Protein AF-0000000066934840 (afdb_homodimer)

Radius of gyration: 27.04 Å; Cα contacts (8 Å, |Δi|>4): 1895; chains: 2; bounding box: 51×81×72 Å

Nearest PDB structures (foldseek):
  4bvq-assembly1_A  TM=9.071E-01  e=1.002E-45  Pseudomonas sp. ADP
  6bum-assembly1_B  TM=9.138E-01  e=1.387E-44  Moorella thermoacetica ATCC 39073
  6buq-assembly1_D  TM=9.074E-01  e=2.992E-44  Moorella thermoacetica ATCC 39073
  4nq3-assembly1_B-2  TM=9.041E-01  e=3.659E-42  Azorhizobium caulinodans ORS 571
  6dhj-assembly2_C  TM=8.919E-01  e=5.399E-41  Moorella thermoacetica ATCC 39073

Sequence (698 aa):
MAAEAAVEILKFPTSSPADTTPLERLKEAGYNASQILAVVGKTEGNGCVNDFSRTLASTVWEPLIPKDAVTIFSGGTEGVLSPHVTFFVRARDGQRTGLVASIGRTRVLEPHEVGTPEHAAQVQQTVGGMMRAASLAVGDVHLVLVKCPLLTSAKIEAARAQARVPVTTDTYESMARSRYASAVGIASALDELPDGGRLEDVLASQNTWSAKASCSSGAELEDCHVLVLATDPAAAGGETPYNLHALSRYMADAIDAAAILALLETVKRHNGTVVQVFAKAEADPSGHVRAWRHTMNTDSDIHSTRHARAAVGGLIAGLVSDCQIYVSGGAEGQGPAGGGSLCIVYRTEMAAEAAVEILKFPTSSPADTTPLERLKEAGYNASQILAVVGKTEGNGCVNDFSRTLASTVWEPLIPKDAVTIFSGGTEGVLSPHVTFFVRARDGQRTGLVASIGRTRVLEPHEVGTPEHAAQVQQTVGGMMRAASLAVGDVHLVLVKCPLLTSAKIEAARAQARVPVTTDTYESMARSRYASAVGIASALDELPDGGRLEDVLASQNTWSAKASCSSGAELEDCHVLVLATDPAAAGGETPYNLHALSRYMADAIDAAAILALLETVKRHNGTVVQVFAKAEADPSGHVRAWRHTMNTDSDIHSTRHARAAVGGLIAGLVSDCQIYVSGGAEGQGPAGGGSLCIVYRTE

InterPro domains:
  IPR014086 Cyanuric acid hydrolase/Barbiturase [MF_01989] (5-348)
  IPR014086 Cyanuric acid hydrolase/Barbiturase [PF09663] (9-347)
  IPR014086 Cyanuric acid hydrolase/Barbiturase [TIGR02714] (7-347)
  IPR043006 Cyanuric acid hydrolase/Barbiturase, repeating unit B [G3DSA:3.30.1330.180] (96-237)
  IPR043007 Cyanuric acid hydrolase/Barbiturase, repeating unit C [G3DSA:3.30.1330.160] (243-349)
  IPR043008 Cyanuric acid hydrolase/Barbiturase, repeating unit A [G3DSA:3.30.1330.170] (2-95)

Structure (mmCIF, N/CA/C/O backbone):
data_AF-0000000066934840-model_v1
#
loop_
_entity.id
_entity.type
_entity.pdbx_description
1 polymer 'Cyanuric acid amidohydrolase'
#
loop_
_atom_site.group_PDB
_atom_site.id
_atom_site.type_symbol
_atom_site.label_atom_id
_atom_site.label_alt_id
_atom_site.label_comp_id
_atom_site.label_asym_id
_atom_site.label_entity_id
_atom_site.label_seq_id
_atom_site.pdbx_PDB_ins_code
_atom_site.Cartn_x
_atom_site.Cartn_y
_atom_site.Cartn_z
_atom_site.occupancy
_atom_site.B_iso_or_equiv
_atom_site.auth_seq_id
_atom_site.auth_comp_id
_atom_site.auth_asym_id
_atom_site.auth_atom_id
_atom_site.pdbx_PDB_model_num
ATOM 1 N N . MET A 1 1 ? -4.957 35.469 18.766 1 47.5 1 MET A N 1
ATOM 2 C CA . MET A 1 1 ? -3.982 34.875 19.656 1 47.5 1 MET A CA 1
ATOM 3 C C . MET A 1 1 ? -4.062 33.344 19.578 1 47.5 1 MET A C 1
ATOM 5 O O . MET A 1 1 ? -5.129 32.781 19.328 1 47.5 1 MET A O 1
ATOM 9 N N . ALA A 1 2 ? -2.883 32.719 19.281 1 62.28 2 ALA A N 1
ATOM 10 C CA . ALA A 1 2 ? -2.842 31.25 19.25 1 62.28 2 ALA A CA 1
ATOM 11 C C . ALA A 1 2 ? -3.498 30.656 20.484 1 62.28 2 ALA A C 1
ATOM 13 O O . ALA A 1 2 ? -3.297 31.141 21.594 1 62.28 2 ALA A O 1
ATOM 14 N N . ALA A 1 3 ? -4.504 29.844 20.219 1 75.06 3 ALA A N 1
ATOM 15 C CA . ALA A 1 3 ? -5.176 29.125 21.297 1 75.06 3 ALA A CA 1
ATOM 16 C C . ALA A 1 3 ? -4.441 27.828 21.656 1 75.06 3 ALA A C 1
ATOM 18 O O . ALA A 1 3 ? -4.102 27.047 20.766 1 75.06 3 ALA A O 1
ATOM 19 N N . GLU A 1 4 ? -3.742 27.844 22.781 1 86.19 4 GLU A N 1
ATOM 20 C CA . GLU A 1 4 ? -3.117 26.609 23.266 1 86.19 4 GLU A CA 1
ATOM 21 C C . GLU A 1 4 ? -3.924 26 24.406 1 86.19 4 GLU A C 1
ATOM 23 O O . GLU A 1 4 ? -4.488 26.703 25.234 1 86.19 4 GLU A O 1
ATOM 28 N N . ALA A 1 5 ? -4.008 24.734 24.312 1 92.75 5 ALA A N 1
ATOM 29 C CA . ALA A 1 5 ? -4.727 24.047 25.375 1 92.75 5 ALA A CA 1
ATOM 30 C C . ALA A 1 5 ? -4.281 22.578 25.484 1 92.75 5 ALA A C 1
ATOM 32 O O . ALA A 1 5 ? -3.826 21.984 24.516 1 92.75 5 ALA A O 1
ATOM 33 N N . ALA A 1 6 ? -4.379 22.094 26.719 1 95.12 6 ALA A N 1
ATOM 34 C CA . ALA A 1 6 ? -4.336 20.641 26.844 1 95.12 6 ALA A CA 1
ATOM 35 C C . ALA A 1 6 ? -5.418 19.984 25.984 1 95.12 6 ALA A C 1
ATOM 37 O O . ALA A 1 6 ? -6.543 20.484 25.906 1 95.12 6 ALA A O 1
ATOM 38 N N . VAL A 1 7 ? -5.035 18.812 25.359 1 96.88 7 VAL A N 1
ATOM 39 C CA . VAL A 1 7 ? -5.988 18.344 24.359 1 96.88 7 VAL A CA 1
ATOM 40 C C . VAL A 1 7 ? -6.32 16.875 24.625 1 96.88 7 VAL A C 1
ATOM 42 O O . VAL A 1 7 ? -5.527 16.141 25.234 1 96.88 7 VAL A O 1
ATOM 45 N N . GLU A 1 8 ? -7.523 16.516 24.25 1 97 8 GLU A N 1
ATOM 46 C CA . GLU A 1 8 ? -7.93 15.141 23.984 1 97 8 GLU A CA 1
ATOM 47 C C . GLU A 1 8 ? -8.062 14.891 22.484 1 97 8 GLU A C 1
ATOM 49 O O . GLU A 1 8 ? -8.359 15.805 21.719 1 97 8 GLU A O 1
ATOM 54 N N . ILE A 1 9 ? -7.727 13.703 22.078 1 98.38 9 ILE A N 1
ATOM 55 C CA . ILE A 1 9 ? -7.73 13.344 20.656 1 98.38 9 ILE A CA 1
ATOM 56 C C . ILE A 1 9 ? -8.664 12.156 20.438 1 98.38 9 ILE A C 1
ATOM 58 O O . ILE A 1 9 ? -8.5 11.102 21.062 1 98.38 9 ILE A O 1
ATOM 62 N N . LEU A 1 10 ? -9.688 12.375 19.609 1 98.38 10 LEU A N 1
ATOM 63 C CA . LEU A 1 10 ? -10.672 11.344 19.281 1 98.38 10 LEU A CA 1
ATOM 64 C C . LEU A 1 10 ? -10.812 11.18 17.766 1 98.38 10 LEU A C 1
ATOM 66 O O . LEU A 1 10 ? -10.719 12.156 17.031 1 98.38 10 LEU A O 1
ATOM 70 N N . LYS A 1 11 ? -11.016 10.055 17.375 1 98.44 11 LYS A N 1
ATOM 71 C CA . LYS A 1 11 ? -11.133 9.742 15.945 1 98.44 11 LYS A CA 1
ATOM 72 C C . LYS A 1 11 ? -12.414 8.969 15.656 1 98.44 11 LYS A C 1
ATOM 74 O O . LYS A 1 11 ? -12.805 8.094 16.438 1 98.44 11 LYS A O 1
ATOM 79 N N . PHE A 1 12 ? -13.117 9.266 14.555 1 98.81 12 PHE A N 1
ATOM 80 C CA . PHE A 1 12 ? -14.359 8.609 14.164 1 98.81 12 PHE A CA 1
ATOM 81 C C . PHE A 1 12 ? -14.422 8.414 12.656 1 98.81 12 PHE A C 1
ATOM 83 O O . PHE A 1 12 ? -13.945 9.266 11.898 1 98.81 12 PHE A O 1
ATOM 90 N N . PRO A 1 13 ? -15.047 7.281 12.18 1 98.69 13 PRO A N 1
ATOM 91 C CA . PRO A 1 13 ? -15.227 7.066 10.742 1 98.69 13 PRO A CA 1
ATOM 92 C C . PRO A 1 13 ? -16.203 8.055 10.117 1 98.69 13 PRO A C 1
ATOM 94 O O . PRO A 1 13 ? -17.031 8.633 10.82 1 98.69 13 PRO A O 1
ATOM 97 N N . THR A 1 14 ? -16.047 8.281 8.875 1 98.69 14 THR A N 1
ATOM 98 C CA . THR A 1 14 ? -17.031 9.031 8.086 1 98.69 14 THR A CA 1
ATOM 99 C C . THR A 1 14 ? -17.547 8.18 6.934 1 98.69 14 THR A C 1
ATOM 101 O O . THR A 1 14 ? -16.844 7.312 6.422 1 98.69 14 THR A O 1
ATOM 104 N N . SER A 1 15 ? -18.75 8.461 6.484 1 97.88 15 SER A N 1
ATOM 105 C CA . SER A 1 15 ? -19.359 7.695 5.402 1 97.88 15 SER A CA 1
ATOM 106 C C . SER A 1 15 ? -19.234 8.422 4.07 1 97.88 15 SER A C 1
ATOM 108 O O . SER A 1 15 ? -19.531 7.852 3.018 1 97.88 15 SER A O 1
ATOM 110 N N . SER A 1 16 ? -18.922 9.648 4.105 1 97.88 16 SER A N 1
ATOM 111 C CA . SER A 1 16 ? -18.656 10.5 2.951 1 97.88 16 SER A CA 1
ATOM 112 C C . SER A 1 16 ? -17.906 11.758 3.355 1 97.88 16 SER A C 1
ATOM 114 O O . SER A 1 16 ? -17.828 12.086 4.539 1 97.88 16 SER A O 1
ATOM 116 N N . PRO A 1 17 ? -17.391 12.516 2.381 1 97.62 17 PRO A N 1
ATOM 117 C CA . PRO A 1 17 ? -16.703 13.766 2.729 1 97.62 17 PRO A CA 1
ATOM 118 C C . PRO A 1 17 ? -17.641 14.789 3.383 1 97.62 17 PRO A C 1
ATOM 120 O O . PRO A 1 17 ? -17.172 15.727 4.031 1 97.62 17 PRO A O 1
ATOM 123 N N . ALA A 1 18 ? -18.922 14.641 3.262 1 98.38 18 ALA A N 1
ATOM 124 C CA . ALA A 1 18 ? -19.891 15.594 3.807 1 98.38 18 ALA A CA 1
ATOM 125 C C . ALA A 1 18 ? -20.453 15.102 5.141 1 98.38 18 ALA A C 1
ATOM 127 O O . ALA A 1 18 ? -21.281 15.773 5.758 1 98.38 18 ALA A O 1
ATOM 128 N N . ASP A 1 19 ? -20.031 13.953 5.605 1 98.62 19 ASP A N 1
ATOM 129 C CA . ASP A 1 19 ? -20.578 13.336 6.809 1 98.62 19 ASP A CA 1
ATOM 130 C C . ASP A 1 19 ? -20.094 14.055 8.062 1 98.62 19 ASP A C 1
ATOM 132 O O . ASP A 1 19 ? -18.906 14.016 8.383 1 98.62 19 ASP A O 1
ATOM 136 N N . THR A 1 20 ? -20.984 14.641 8.836 1 98.69 20 THR A N 1
ATOM 137 C CA . THR A 1 20 ? -20.625 15.328 10.07 1 98.69 20 THR A CA 1
ATOM 138 C C . THR A 1 20 ? -21.188 14.594 11.289 1 98.69 20 THR A C 1
ATOM 140 O O . THR A 1 20 ? -21.25 15.156 12.383 1 98.69 20 THR A O 1
ATOM 143 N N . THR A 1 21 ? -21.578 13.297 11.094 1 98.44 21 THR A N 1
ATOM 144 C CA . THR A 1 21 ? -22.141 12.508 12.18 1 98.44 21 THR A CA 1
ATOM 145 C C . THR A 1 21 ? -21.109 12.273 13.273 1 98.44 21 THR A C 1
ATOM 147 O O . THR A 1 21 ? -21.469 11.984 14.422 1 98.44 21 THR A O 1
ATOM 150 N N . PRO A 1 22 ? -19.828 12.414 13 1 98.69 22 PRO A N 1
ATOM 151 C CA . PRO A 1 22 ? -18.844 12.312 14.086 1 98.69 22 PRO A CA 1
ATOM 152 C C . PRO A 1 22 ? -19.078 13.336 15.195 1 98.69 22 PRO A C 1
ATOM 154 O O . PRO A 1 22 ? -18.625 13.133 16.328 1 98.69 22 PRO A O 1
ATOM 157 N N . LEU A 1 23 ? -19.734 14.453 14.914 1 98.62 23 LEU A N 1
ATOM 158 C CA . LEU A 1 23 ? -20.047 15.438 15.945 1 98.62 23 LEU A CA 1
ATOM 159 C C . LEU A 1 23 ? -20.969 14.836 17.016 1 98.62 23 LEU A C 1
ATOM 161 O O . LEU A 1 23 ? -20.828 15.148 18.188 1 98.62 23 LEU A O 1
ATOM 165 N N . GLU A 1 24 ? -21.875 14 16.547 1 98.5 24 GLU A N 1
ATOM 166 C CA . GLU A 1 24 ? -22.75 13.312 17.484 1 98.5 24 GLU A CA 1
ATOM 167 C C . GLU A 1 24 ? -21.969 12.328 18.344 1 98.5 24 GLU A C 1
ATOM 169 O O . GLU A 1 24 ? -22.219 12.195 19.547 1 98.5 24 GLU A O 1
ATOM 174 N N . ARG A 1 25 ? -21.031 11.664 17.75 1 98.31 25 ARG A N 1
ATOM 175 C CA . ARG A 1 25 ? -20.188 10.727 18.484 1 98.31 25 ARG A CA 1
ATOM 176 C C . ARG A 1 25 ? -19.281 11.453 19.484 1 98.31 25 ARG A C 1
ATOM 178 O O . ARG A 1 25 ? -19.016 10.938 20.578 1 98.31 25 ARG A O 1
ATOM 185 N N . LEU A 1 26 ? -18.781 12.586 19.047 1 98.31 26 LEU A N 1
ATOM 186 C CA . LEU A 1 26 ? -18.016 13.422 19.953 1 98.31 26 LEU A CA 1
ATOM 187 C C . LEU A 1 26 ? -18.828 13.789 21.188 1 98.31 26 LEU A C 1
ATOM 189 O O . LEU A 1 26 ? -18.328 13.734 22.312 1 98.31 26 LEU A O 1
ATOM 193 N N . LYS A 1 27 ? -20.078 14.148 20.969 1 98.06 27 LYS A N 1
ATOM 194 C CA . LYS A 1 27 ? -20.984 14.477 22.062 1 98.06 27 LYS A CA 1
ATOM 195 C C . LYS A 1 27 ? -21.203 13.273 22.984 1 98.06 27 LYS A C 1
ATOM 197 O O . LYS A 1 27 ? -21.219 13.414 24.203 1 98.06 27 LYS A O 1
ATOM 202 N N . GLU A 1 28 ? -21.391 12.141 22.375 1 98.31 28 GLU A N 1
ATOM 203 C CA . GLU A 1 28 ? -21.562 10.914 23.141 1 98.31 28 GLU A CA 1
ATOM 204 C C . GLU A 1 28 ? -20.328 10.609 23.984 1 98.31 28 GLU A C 1
ATOM 206 O O . GLU A 1 28 ? -20.438 10.031 25.062 1 98.31 28 GLU A O 1
ATOM 211 N N . ALA A 1 29 ? -19.203 11.016 23.531 1 96.88 29 ALA A N 1
ATOM 212 C CA . ALA A 1 29 ? -17.953 10.797 24.25 1 96.88 29 ALA A CA 1
ATOM 213 C C . ALA A 1 29 ? -17.766 11.836 25.359 1 96.88 29 ALA A C 1
ATOM 215 O O . ALA A 1 29 ? -16.812 11.766 26.125 1 96.88 29 ALA A O 1
ATOM 216 N N . GLY A 1 30 ? -18.656 12.773 25.438 1 96.81 30 GLY A N 1
ATOM 217 C CA . GLY A 1 30 ? -18.672 13.711 26.547 1 96.81 30 GLY A CA 1
ATOM 218 C C . GLY A 1 30 ? -18.062 15.055 26.219 1 96.81 30 GLY A C 1
ATOM 219 O O . GLY A 1 30 ? -17.719 15.828 27.109 1 96.81 30 GLY A O 1
ATOM 220 N N . TYR A 1 31 ? -17.875 15.336 24.938 1 97.19 31 TYR A N 1
ATOM 221 C CA . TYR A 1 31 ? -17.281 16.609 24.516 1 97.19 31 TYR A CA 1
ATOM 222 C C . TYR A 1 31 ? -18.266 17.406 23.672 1 97.19 31 TYR A C 1
ATOM 224 O O . TYR A 1 31 ? -19.078 16.844 22.953 1 97.19 31 TYR A O 1
ATOM 232 N N . ASN A 1 32 ? -18.109 18.703 23.797 1 96.56 32 ASN A N 1
ATOM 233 C CA . ASN A 1 32 ? -18.922 19.625 23.016 1 96.56 32 ASN A CA 1
ATOM 234 C C . ASN A 1 32 ? -18.156 20.172 21.812 1 96.56 32 ASN A C 1
ATOM 236 O O . ASN A 1 32 ? -16.938 20.328 21.875 1 96.56 32 ASN A O 1
ATOM 240 N N . ALA A 1 33 ? -18.906 20.531 20.781 1 97.19 33 ALA A N 1
ATOM 241 C CA . ALA A 1 33 ? -18.312 21.094 19.578 1 97.19 33 ALA A CA 1
ATOM 242 C C . ALA A 1 33 ? -17.5 22.344 19.922 1 97.19 33 ALA A C 1
ATOM 244 O O . ALA A 1 33 ? -16.5 22.641 19.25 1 97.19 33 ALA A O 1
ATOM 245 N N . SER A 1 34 ? -17.891 23.078 20.938 1 96.62 34 SER A N 1
ATOM 246 C CA . SER A 1 34 ? -17.234 24.328 21.328 1 96.62 34 SER A CA 1
ATOM 247 C C . SER A 1 34 ? -15.812 24.078 21.797 1 96.62 34 SER A C 1
ATOM 249 O O . SER A 1 34 ? -15.016 25.016 21.906 1 96.62 34 SER A O 1
ATOM 251 N N . GLN A 1 35 ? -15.492 22.812 22.109 1 97.06 35 GLN A N 1
ATOM 252 C CA . GLN A 1 35 ? -14.164 22.469 22.609 1 97.06 35 GLN A CA 1
ATOM 253 C C . GLN A 1 35 ? -13.227 22.109 21.469 1 97.06 35 GLN A C 1
ATOM 255 O O . GLN A 1 35 ? -12.031 21.891 21.672 1 97.06 35 GLN A O 1
ATOM 260 N N . ILE A 1 36 ? -13.75 22.047 20.25 1 98.19 36 ILE A N 1
ATOM 261 C CA . ILE A 1 36 ? -12.953 21.609 19.109 1 98.19 36 ILE A CA 1
ATOM 262 C C . ILE A 1 36 ? -11.914 22.672 18.766 1 98.19 36 ILE A C 1
ATOM 264 O O . ILE A 1 36 ? -12.266 23.828 18.547 1 98.19 36 ILE A O 1
ATOM 268 N N . LEU A 1 37 ? -10.664 22.266 18.734 1 98.06 37 LEU A N 1
ATOM 269 C CA . LEU A 1 37 ? -9.578 23.094 18.234 1 98.06 37 LEU A CA 1
ATOM 270 C C . LEU A 1 37 ? -9.312 22.812 16.75 1 98.06 37 LEU A C 1
ATOM 272 O O . LEU A 1 37 ? -9.008 23.734 15.984 1 98.06 37 LEU A O 1
ATOM 276 N N . ALA A 1 38 ? -9.414 21.562 16.406 1 98.56 38 ALA A N 1
ATOM 277 C CA . ALA A 1 38 ? -9.109 21.188 15.031 1 98.56 38 ALA A CA 1
ATOM 278 C C . ALA A 1 38 ? -9.859 19.922 14.633 1 98.56 38 ALA A C 1
ATOM 280 O O . ALA A 1 38 ? -10.094 19.031 15.461 1 98.56 38 ALA A O 1
ATOM 281 N N . VAL A 1 39 ? -10.273 19.859 13.406 1 98.69 39 VAL A N 1
ATOM 282 C CA . VAL A 1 39 ? -10.75 18.672 12.727 1 98.69 39 VAL A CA 1
ATOM 283 C C . VAL A 1 39 ? -9.789 18.281 11.602 1 98.69 39 VAL A C 1
ATOM 285 O O . VAL A 1 39 ? -9.633 19.031 10.633 1 98.69 39 VAL A O 1
ATOM 288 N N . VAL A 1 40 ? -9.133 17.172 11.797 1 98.75 40 VAL A N 1
ATOM 289 C CA . VAL A 1 40 ? -8.195 16.641 10.812 1 98.75 40 VAL A CA 1
ATOM 290 C C . VAL A 1 40 ? -8.773 15.391 10.164 1 98.75 40 VAL A C 1
ATOM 292 O O . VAL A 1 40 ? -9.078 14.414 10.859 1 98.75 40 VAL A O 1
ATOM 295 N N . GLY A 1 41 ? -8.938 15.422 8.859 1 98.38 41 GLY A N 1
ATOM 296 C CA . GLY A 1 41 ? -9.664 14.312 8.266 1 98.38 41 GLY A CA 1
ATOM 297 C C . GLY A 1 41 ? -9.023 13.789 6.992 1 98.38 41 GLY A C 1
ATOM 298 O O . GLY A 1 41 ? -8.297 14.523 6.312 1 98.38 41 GLY A O 1
ATOM 299 N N . LYS A 1 42 ? -9.227 12.516 6.684 1 98.25 42 LYS A N 1
ATOM 300 C CA . LYS A 1 42 ? -8.977 11.875 5.395 1 98.25 42 LYS A CA 1
ATOM 301 C C . LYS A 1 42 ? -10.281 11.656 4.633 1 98.25 42 LYS A C 1
ATOM 303 O O . LYS A 1 42 ? -11.156 10.922 5.094 1 98.25 42 LYS A O 1
ATOM 308 N N . THR A 1 43 ? -10.422 12.312 3.557 1 97.88 43 THR A N 1
ATOM 309 C CA . THR A 1 43 ? -11.641 12.164 2.771 1 97.88 43 THR A CA 1
ATOM 310 C C . THR A 1 43 ? -11.414 11.219 1.596 1 97.88 43 THR A C 1
ATOM 312 O O . THR A 1 43 ? -10.273 11.008 1.167 1 97.88 43 THR A O 1
ATOM 315 N N . GLU A 1 44 ? -12.516 10.688 1.067 1 97.06 44 GLU A N 1
ATOM 316 C CA . GLU A 1 44 ? -12.461 10.07 -0.255 1 97.06 44 GLU A CA 1
ATOM 317 C C . GLU A 1 44 ? -11.945 11.062 -1.302 1 97.06 44 GLU A C 1
ATOM 319 O O . GLU A 1 44 ? -11.82 12.258 -1.026 1 97.06 44 GLU A O 1
ATOM 324 N N . GLY A 1 45 ? -11.672 10.547 -2.465 1 95.31 45 GLY A N 1
ATOM 325 C CA . GLY A 1 45 ? -11.141 11.391 -3.521 1 95.31 45 GLY A CA 1
ATOM 326 C C . GLY A 1 45 ? -9.734 11.008 -3.949 1 95.31 45 GLY A C 1
ATOM 327 O O . GLY A 1 45 ? -9.172 10.031 -3.451 1 95.31 45 GLY A O 1
ATOM 328 N N . ASN A 1 46 ? -9.141 11.797 -4.844 1 95.06 46 ASN A N 1
ATOM 329 C CA . ASN A 1 46 ? -7.852 11.406 -5.398 1 95.06 46 ASN A CA 1
ATOM 330 C C . ASN A 1 46 ? -6.707 12.188 -4.754 1 95.06 46 ASN A C 1
ATOM 332 O O . ASN A 1 46 ? -5.539 11.836 -4.914 1 95.06 46 ASN A O 1
ATOM 336 N N . GLY A 1 47 ? -7.012 13.289 -3.996 1 93.44 47 GLY A N 1
ATOM 337 C CA . GLY A 1 47 ? -6.004 14.07 -3.301 1 93.44 47 GLY A CA 1
ATOM 338 C C . GLY A 1 47 ? -5.195 14.961 -4.227 1 93.44 47 GLY A C 1
ATOM 339 O O . GLY A 1 47 ? -4.242 15.609 -3.793 1 93.44 47 GLY A O 1
ATOM 340 N N . CYS A 1 48 ? -5.621 15.07 -5.527 1 93 48 CYS A N 1
ATOM 341 C CA . CYS A 1 48 ? -4.926 15.906 -6.504 1 93 48 CYS A CA 1
ATOM 342 C C . CYS A 1 48 ? -5.594 17.266 -6.621 1 93 48 CYS A C 1
ATOM 344 O O . CYS A 1 48 ? -6.395 17.656 -5.766 1 93 48 CYS A O 1
ATOM 346 N N . VAL A 1 49 ? -5.23 18.031 -7.535 1 90.69 49 VAL A N 1
ATOM 347 C CA . VAL A 1 49 ? -5.668 19.422 -7.668 1 90.69 49 VAL A CA 1
ATOM 348 C C . VAL A 1 49 ? -7.18 19.469 -7.887 1 90.69 49 VAL A C 1
ATOM 350 O O . VAL A 1 49 ? -7.859 20.344 -7.363 1 90.69 49 VAL A O 1
ATOM 353 N N . ASN A 1 50 ? -7.711 18.516 -8.555 1 90.06 50 ASN A N 1
ATOM 354 C CA . ASN A 1 50 ? -9.117 18.531 -8.93 1 90.06 50 ASN A CA 1
ATOM 355 C C . ASN A 1 50 ? -9.977 17.75 -7.945 1 90.06 50 ASN A C 1
ATOM 357 O O . ASN A 1 50 ? -11.078 17.312 -8.281 1 90.06 50 ASN A O 1
ATOM 361 N N . ASP A 1 51 ? -9.414 17.516 -6.805 1 93.81 51 ASP A N 1
ATOM 362 C CA . ASP A 1 51 ? -10.164 16.781 -5.789 1 93.81 51 ASP A CA 1
ATOM 363 C C . ASP A 1 51 ? -11.078 17.719 -5 1 93.81 51 ASP A C 1
ATOM 365 O O . ASP A 1 51 ? -10.641 18.344 -4.035 1 93.81 51 ASP A O 1
ATOM 369 N N . PHE A 1 52 ? -12.367 17.641 -5.188 1 95.19 52 PHE A N 1
ATOM 370 C CA . PHE A 1 52 ? -13.32 18.562 -4.59 1 95.19 52 PHE A CA 1
ATOM 371 C C . PHE A 1 52 ? -13.898 18 -3.305 1 95.19 52 PHE A C 1
ATOM 373 O O . PHE A 1 52 ? -14.703 18.641 -2.635 1 95.19 52 PHE A O 1
ATOM 380 N N . SER A 1 53 ? -13.523 16.734 -3.018 1 96.12 53 SER A N 1
ATOM 381 C CA . SER A 1 53 ? -13.969 16.156 -1.752 1 96.12 53 SER A CA 1
ATOM 382 C C . SER A 1 53 ? -13.477 16.984 -0.568 1 96.12 53 SER A C 1
ATOM 384 O O . SER A 1 53 ? -14.18 17.125 0.433 1 96.12 53 SER A O 1
ATOM 386 N N . ARG A 1 54 ? -12.297 17.562 -0.612 1 95.88 54 ARG A N 1
ATOM 387 C CA . ARG A 1 54 ? -11.758 18.391 0.459 1 95.88 54 ARG A CA 1
ATOM 388 C C . ARG A 1 54 ? -12.57 19.672 0.618 1 95.88 54 ARG A C 1
ATOM 390 O O . ARG A 1 54 ? -12.875 20.094 1.738 1 95.88 54 ARG A O 1
ATOM 397 N N . THR A 1 55 ? -12.852 20.25 -0.524 1 95.5 55 THR A N 1
ATOM 398 C CA . THR A 1 55 ? -13.672 21.453 -0.505 1 95.5 55 THR A CA 1
ATOM 399 C C . THR A 1 55 ? -15.047 21.172 0.089 1 95.5 55 THR A C 1
ATOM 401 O O . THR A 1 55 ? -15.57 21.953 0.883 1 95.5 55 THR A O 1
ATOM 404 N N . LEU A 1 56 ? -15.609 20.078 -0.322 1 97.88 56 LEU A N 1
ATOM 405 C CA . LEU A 1 56 ? -16.891 19.672 0.224 1 97.88 56 LEU A CA 1
ATOM 406 C C . LEU A 1 56 ? -16.812 19.5 1.739 1 97.88 56 LEU A C 1
ATOM 408 O O . LEU A 1 56 ? -17.672 20.016 2.465 1 97.88 56 LEU A O 1
ATOM 412 N N . ALA A 1 57 ? -15.812 18.812 2.234 1 97.75 57 ALA A N 1
ATOM 413 C CA . ALA A 1 57 ? -15.648 18.609 3.672 1 97.75 57 ALA A CA 1
ATOM 414 C C . ALA A 1 57 ? -15.508 19.938 4.402 1 97.75 57 ALA A C 1
ATOM 416 O O . ALA A 1 57 ? -16.234 20.203 5.367 1 97.75 57 ALA A O 1
ATOM 417 N N . SER A 1 58 ? -14.617 20.781 3.951 1 96.19 58 SER A N 1
ATOM 418 C CA . SER A 1 58 ? -14.414 22.078 4.59 1 96.19 58 SER A CA 1
ATOM 419 C C . SER A 1 58 ? -15.711 22.875 4.648 1 96.19 58 SER A C 1
ATOM 421 O O . SER A 1 58 ? -16.016 23.5 5.664 1 96.19 58 SER A O 1
ATOM 423 N N . THR A 1 59 ? -16.453 22.859 3.562 1 97 59 THR A N 1
ATOM 424 C CA . THR A 1 59 ? -17.688 23.625 3.453 1 97 59 THR A CA 1
ATOM 425 C C . THR A 1 59 ? -18.703 23.172 4.496 1 97 59 THR A C 1
ATOM 427 O O . THR A 1 59 ? -19.422 23.984 5.074 1 97 59 THR A O 1
ATOM 430 N N . VAL A 1 60 ? -18.719 21.859 4.742 1 97.94 60 VAL A N 1
ATOM 431 C CA . VAL A 1 60 ? -19.766 21.328 5.613 1 97.94 60 VAL A CA 1
ATOM 432 C C . VAL A 1 60 ? -19.312 21.406 7.07 1 97.94 60 VAL A C 1
ATOM 434 O O . VAL A 1 60 ? -20.125 21.609 7.969 1 97.94 60 VAL A O 1
ATOM 437 N N . TRP A 1 61 ? -18.062 21.297 7.387 1 98.06 61 TRP A N 1
ATOM 438 C CA . TRP A 1 61 ? -17.562 21.203 8.75 1 98.06 61 TRP A CA 1
ATOM 439 C C . TRP A 1 61 ? -17.344 22.578 9.359 1 98.06 61 TRP A C 1
ATOM 441 O O . TRP A 1 61 ? -17.625 22.797 10.539 1 98.06 61 TRP A O 1
ATOM 451 N N . GLU A 1 62 ? -16.875 23.531 8.641 1 97.12 62 GLU A N 1
ATOM 452 C CA . GLU A 1 62 ? -16.391 24.812 9.172 1 97.12 62 GLU A CA 1
ATOM 453 C C . GLU A 1 62 ? -17.516 25.578 9.883 1 97.12 62 GLU A C 1
ATOM 455 O O . GLU A 1 62 ? -17.297 26.125 10.961 1 97.12 62 GLU A O 1
ATOM 460 N N . PRO A 1 63 ? -18.766 25.547 9.352 1 97.81 63 PRO A N 1
ATOM 461 C CA . PRO A 1 63 ? -19.828 26.25 10.055 1 97.81 63 PRO A CA 1
ATOM 462 C C . PRO A 1 63 ? -20.234 25.578 11.359 1 97.81 63 PRO A C 1
ATOM 464 O O . PRO A 1 63 ? -20.969 26.156 12.164 1 97.81 63 PRO A O 1
ATOM 467 N N . LEU A 1 64 ? -19.781 24.328 11.57 1 98.31 64 LEU A N 1
ATOM 468 C CA . LEU A 1 64 ? -20.297 23.531 12.68 1 98.31 64 LEU A CA 1
ATOM 469 C C . LEU A 1 64 ? -19.297 23.516 13.836 1 98.31 64 LEU A C 1
ATOM 471 O O . LEU A 1 64 ? -19.578 22.938 14.891 1 98.31 64 LEU A O 1
ATOM 475 N N . ILE A 1 65 ? -18.125 24.125 13.68 1 97.88 65 ILE A N 1
ATOM 476 C CA . ILE A 1 65 ? -17.094 24.141 14.719 1 97.88 65 ILE A CA 1
ATOM 477 C C . ILE A 1 65 ? -16.75 25.594 15.055 1 97.88 65 ILE A C 1
ATOM 479 O O . ILE A 1 65 ? -17.172 26.516 14.367 1 97.88 65 ILE A O 1
ATOM 483 N N . PRO A 1 66 ? -15.969 25.781 16.188 1 97.12 66 PRO A N 1
ATOM 484 C CA . PRO A 1 66 ? -15.633 27.156 16.547 1 97.12 66 PRO A CA 1
ATOM 485 C C . PRO A 1 66 ? -14.93 27.922 15.43 1 97.12 66 PRO A C 1
ATOM 487 O O . PRO A 1 66 ? -14.141 27.328 14.688 1 97.12 66 PRO A O 1
ATOM 490 N N . LYS A 1 67 ? -15.148 29.188 15.336 1 95.38 67 LYS A N 1
ATOM 491 C CA . LYS A 1 67 ? -14.633 30.031 14.258 1 95.38 67 LYS A CA 1
ATOM 492 C C . LYS A 1 67 ? -13.109 30.016 14.234 1 95.38 67 LYS A C 1
ATOM 494 O O . LYS A 1 67 ? -12.5 30.125 13.172 1 95.38 67 LYS A O 1
ATOM 499 N N . ASP A 1 68 ? -12.562 29.875 15.336 1 93.94 68 ASP A N 1
ATOM 500 C CA . ASP A 1 68 ? -11.102 29.922 15.406 1 93.94 68 ASP A CA 1
ATOM 501 C C . ASP A 1 68 ? -10.492 28.547 15.227 1 93.94 68 ASP A C 1
ATOM 503 O O . ASP A 1 68 ? -9.273 28.406 15.094 1 93.94 68 ASP A O 1
ATOM 507 N N . ALA A 1 69 ? -11.359 27.469 15.242 1 96.81 69 ALA A N 1
ATOM 508 C CA . ALA A 1 69 ? -10.859 26.125 15 1 96.81 69 ALA A CA 1
ATOM 509 C C . ALA A 1 69 ? -10.328 25.984 13.57 1 96.81 69 ALA A C 1
ATOM 511 O O . ALA A 1 69 ? -10.727 26.734 12.68 1 96.81 69 ALA A O 1
ATOM 512 N N . VAL A 1 70 ? -9.43 25.062 13.414 1 96.75 70 VAL A N 1
ATOM 513 C CA . VAL A 1 70 ? -8.906 24.875 12.062 1 96.75 70 VAL A CA 1
ATOM 514 C C . VAL A 1 70 ? -9.352 23.516 11.531 1 96.75 70 VAL A C 1
ATOM 516 O O . VAL A 1 70 ? -9.531 22.562 12.305 1 96.75 70 VAL A O 1
ATOM 519 N N . THR A 1 71 ? -9.602 23.469 10.234 1 97.38 71 THR A N 1
ATOM 520 C CA . THR A 1 71 ? -9.852 22.203 9.531 1 97.38 71 THR A CA 1
ATOM 521 C C . THR A 1 71 ? -8.688 21.859 8.617 1 97.38 71 THR A C 1
ATOM 523 O O . THR A 1 71 ? -8.141 22.734 7.938 1 97.38 71 THR A O 1
ATOM 526 N N . ILE A 1 72 ? -8.25 20.641 8.656 1 98 72 ILE A N 1
ATOM 527 C CA . ILE A 1 72 ? -7.203 20.109 7.793 1 98 72 ILE A CA 1
ATOM 528 C C . ILE A 1 72 ? -7.68 18.812 7.148 1 98 72 ILE A C 1
ATOM 530 O O . ILE A 1 72 ? -7.602 17.734 7.762 1 98 72 ILE A O 1
ATOM 534 N N . PHE A 1 73 ? -8.156 18.906 5.895 1 97.44 73 PHE A N 1
ATOM 535 C CA . PHE A 1 73 ? -8.648 17.75 5.172 1 97.44 73 PHE A CA 1
ATOM 536 C C . PHE A 1 73 ? -7.684 17.344 4.066 1 97.44 73 PHE A C 1
ATOM 538 O O . PHE A 1 73 ? -7.254 18.188 3.275 1 97.44 73 PHE A O 1
ATOM 545 N N . SER A 1 74 ? -7.25 16.125 4.062 1 97.12 74 SER A N 1
ATOM 546 C CA . SER A 1 74 ? -6.457 15.508 3.002 1 97.12 74 SER A CA 1
ATOM 547 C C . SER A 1 74 ? -7.281 14.5 2.209 1 97.12 74 SER A C 1
ATOM 549 O O . SER A 1 74 ? -7.926 13.625 2.787 1 97.12 74 SER A O 1
ATOM 551 N N . GLY A 1 75 ? -7.254 14.664 0.961 1 96.25 75 GLY A N 1
ATOM 552 C CA . GLY A 1 75 ? -8.031 13.781 0.105 1 96.25 75 GLY A CA 1
ATOM 553 C C . GLY A 1 75 ? -7.297 12.5 -0.243 1 96.25 75 GLY A C 1
ATOM 554 O O . GLY A 1 75 ? -6.074 12.5 -0.401 1 96.25 75 GLY A O 1
ATOM 555 N N . GLY A 1 76 ? -8.047 11.453 -0.401 1 97.06 76 GLY A N 1
ATOM 556 C CA . GLY A 1 76 ? -7.52 10.188 -0.882 1 97.06 76 GLY A CA 1
ATOM 557 C C . GLY A 1 76 ? -7.422 9.133 0.202 1 97.06 76 GLY A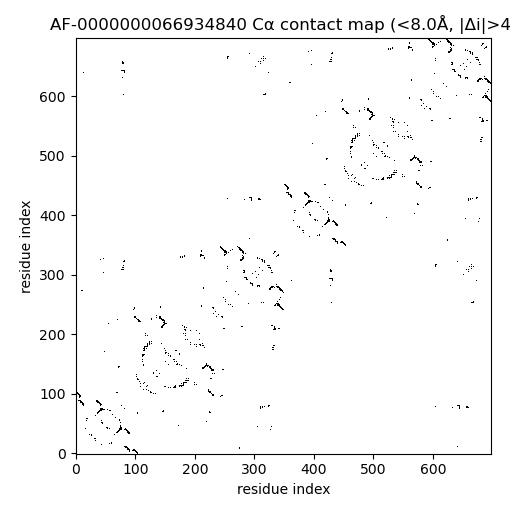 C 1
ATOM 558 O O . GLY A 1 76 ? -6.688 9.305 1.178 1 97.06 76 GLY A O 1
ATOM 559 N N . THR A 1 77 ? -8.133 8.078 0.087 1 98.12 77 THR A N 1
ATOM 560 C CA . THR A 1 77 ? -8.062 6.91 0.958 1 98.12 77 THR A CA 1
ATOM 561 C C . THR A 1 77 ? -7.797 5.645 0.147 1 98.12 77 THR A C 1
ATOM 563 O O . THR A 1 77 ? -8.586 4.699 0.175 1 98.12 77 THR A O 1
ATOM 566 N N . GLU A 1 78 ? -6.684 5.656 -0.55 1 98.38 78 GLU A N 1
ATOM 567 C CA . GLU A 1 78 ? -6.32 4.523 -1.397 1 98.38 78 GLU A CA 1
ATOM 568 C C . GLU A 1 78 ? -5.969 3.295 -0.56 1 98.38 78 GLU A C 1
ATOM 570 O O . GLU A 1 78 ? -5.559 3.422 0.595 1 98.38 78 GLU A O 1
ATOM 575 N N . GLY A 1 79 ? -6.074 2.141 -1.164 1 98.56 79 GLY A N 1
ATOM 576 C CA . GLY A 1 79 ? -5.758 0.897 -0.482 1 98.56 79 GLY A CA 1
ATOM 577 C C . GLY A 1 79 ? -6.668 0.615 0.698 1 98.56 79 GLY A C 1
ATOM 578 O O . GLY A 1 79 ? -7.891 0.634 0.562 1 98.56 79 GLY A O 1
ATOM 579 N N . VAL A 1 80 ? -6.035 0.469 1.866 1 98.88 80 VAL A N 1
ATOM 580 C CA . VAL A 1 80 ? -6.773 0.014 3.039 1 98.88 80 VAL A CA 1
ATOM 581 C C . VAL A 1 80 ? -7.172 1.213 3.896 1 98.88 80 VAL A C 1
ATOM 583 O O . VAL A 1 80 ? -7.797 1.053 4.949 1 98.88 80 VAL A O 1
ATOM 586 N N . LEU A 1 81 ? -6.766 2.396 3.459 1 98.88 81 LEU A N 1
ATOM 587 C CA . LEU A 1 81 ? -7.066 3.59 4.242 1 98.88 81 LEU A CA 1
ATOM 588 C C . LEU A 1 81 ? -8.57 3.818 4.328 1 98.88 81 LEU A C 1
ATOM 590 O O . LEU A 1 81 ? -9.281 3.672 3.33 1 98.88 81 LEU A O 1
ATOM 594 N N . SER A 1 82 ? -8.992 4.168 5.508 1 98.88 82 SER A N 1
ATOM 595 C CA . SER A 1 82 ? -10.414 4.359 5.766 1 98.88 82 SER A CA 1
ATOM 596 C C . SER A 1 82 ? -10.742 5.832 5.996 1 98.88 82 SER A C 1
ATOM 598 O O . SER A 1 82 ? -10.039 6.52 6.734 1 98.88 82 SER A O 1
ATOM 600 N N . PRO A 1 83 ? -11.805 6.344 5.391 1 98.75 83 PRO A N 1
ATOM 601 C CA . PRO A 1 83 ? -12.203 7.727 5.652 1 98.75 83 PRO A CA 1
ATOM 602 C C . PRO A 1 83 ? -12.555 7.973 7.121 1 98.75 83 PRO A C 1
ATOM 604 O O . PRO A 1 83 ? -13.211 7.145 7.75 1 98.75 83 PRO A O 1
ATOM 607 N N . HIS A 1 84 ? -12.086 9.062 7.672 1 98.88 84 HIS A N 1
ATOM 608 C CA . HIS A 1 84 ? -12.32 9.359 9.078 1 98.88 84 HIS A CA 1
ATOM 609 C C . HIS A 1 84 ? -11.938 10.805 9.406 1 98.88 84 HIS A C 1
ATOM 611 O O . HIS A 1 84 ? -11.352 11.5 8.578 1 98.88 84 HIS A O 1
ATOM 617 N N . VAL A 1 85 ? -12.32 11.234 10.562 1 98.88 85 VAL A N 1
ATOM 618 C CA . VAL A 1 85 ? -11.867 12.508 11.109 1 98.88 85 VAL A CA 1
ATOM 619 C C . VAL A 1 85 ? -11.258 12.281 12.492 1 98.88 85 VAL A C 1
ATOM 621 O O . VAL A 1 85 ? -11.664 11.375 13.219 1 98.88 85 VAL A O 1
ATOM 624 N N . THR A 1 86 ? -10.289 13 12.812 1 98.88 86 THR A N 1
ATOM 625 C CA . THR A 1 86 ? -9.68 13.094 14.133 1 98.88 86 THR A CA 1
ATOM 626 C C . THR A 1 86 ? -9.945 14.461 14.758 1 98.88 86 THR A C 1
ATOM 628 O O . THR A 1 86 ? -9.641 15.492 14.156 1 98.88 86 THR A O 1
ATOM 631 N N . PHE A 1 87 ? -10.516 14.453 15.938 1 98.81 87 PHE A N 1
ATOM 632 C CA . PHE A 1 87 ? -10.75 15.688 16.688 1 98.81 87 PHE A CA 1
ATOM 633 C C . PHE A 1 87 ? -9.602 15.961 17.641 1 98.81 87 PHE A C 1
ATOM 635 O O . PHE A 1 87 ? -9.141 15.055 18.344 1 98.81 87 PHE A O 1
ATOM 642 N N . PHE A 1 88 ? -9.094 17.141 17.641 1 98.69 88 PHE A N 1
ATOM 643 C CA . PHE A 1 88 ? -8.352 17.719 18.75 1 98.69 88 PHE A CA 1
ATOM 644 C C . PHE A 1 88 ? -9.234 18.641 19.578 1 98.69 88 PHE A C 1
ATOM 646 O O . PHE A 1 88 ? -9.664 19.688 19.094 1 98.69 88 PHE A O 1
ATOM 653 N N . VAL A 1 89 ? -9.531 18.234 20.766 1 97.88 89 VAL A N 1
ATOM 654 C CA . VAL A 1 89 ? -10.484 19 21.578 1 97.88 89 VAL A CA 1
ATOM 655 C C . VAL A 1 89 ? -9.82 19.453 22.875 1 97.88 89 VAL A C 1
ATOM 657 O O . VAL A 1 89 ? -9.008 18.719 23.453 1 97.88 89 VAL A O 1
ATOM 660 N N . ARG A 1 90 ? -10.18 20.656 23.281 1 96.75 90 ARG A N 1
ATOM 661 C CA . ARG A 1 90 ? -9.719 21.125 24.594 1 96.75 90 ARG A CA 1
ATOM 662 C C . ARG A 1 90 ? -10.125 20.141 25.688 1 96.75 90 ARG A C 1
ATOM 664 O O . ARG A 1 90 ? -11.289 19.781 25.797 1 96.75 90 ARG A O 1
ATOM 671 N N . ALA A 1 91 ? -9.117 19.766 26.453 1 94.69 91 ALA A N 1
ATOM 672 C CA . ALA A 1 91 ? -9.414 18.906 27.594 1 94.69 91 ALA A CA 1
ATOM 673 C C . ALA A 1 91 ? -10.305 19.625 28.594 1 94.69 91 ALA A C 1
ATOM 675 O O . ALA A 1 91 ? -10.422 20.844 28.578 1 94.69 91 ALA A O 1
ATOM 676 N N . ARG A 1 92 ? -10.977 18.766 29.438 1 91 92 ARG A N 1
ATOM 677 C CA . ARG A 1 92 ? -11.836 19.328 30.469 1 91 92 ARG A CA 1
ATOM 678 C C . ARG A 1 92 ? -11.039 20.203 31.422 1 91 92 ARG A C 1
ATOM 680 O O . ARG A 1 92 ? -9.836 20 31.609 1 91 92 ARG A O 1
ATOM 687 N N . ASP A 1 93 ? -11.766 21.203 32 1 85.81 93 ASP A N 1
ATOM 688 C CA . ASP A 1 93 ? -11.109 22.188 32.844 1 85.81 93 ASP A CA 1
ATOM 689 C C . ASP A 1 93 ? -10.227 21.516 33.875 1 85.81 93 ASP A C 1
ATOM 691 O O . ASP A 1 93 ? -10.648 20.562 34.531 1 85.81 93 ASP A O 1
ATOM 695 N N . GLY A 1 94 ? -8.977 22.016 33.875 1 80.06 94 GLY A N 1
ATOM 696 C CA . GLY A 1 94 ? -8.047 21.547 34.875 1 80.06 94 GLY A CA 1
ATOM 697 C C . GLY A 1 94 ? -7.379 20.234 34.5 1 80.06 94 GLY A C 1
ATOM 698 O O . GLY A 1 94 ? -6.422 19.812 35.156 1 80.06 94 GLY A O 1
ATOM 699 N N . GLN A 1 95 ? -7.891 19.641 33.438 1 87.19 95 GLN A N 1
ATOM 700 C CA . GLN A 1 95 ? -7.332 18.344 33.062 1 87.19 95 GLN A CA 1
ATOM 701 C C . GLN A 1 95 ? -6.074 18.516 32.219 1 87.19 95 GLN A C 1
ATOM 703 O O . GLN A 1 95 ? -6.035 19.359 31.328 1 87.19 95 GLN A O 1
ATOM 708 N N . ARG A 1 96 ? -5.02 17.812 32.656 1 90.38 96 ARG A N 1
ATOM 709 C CA . ARG A 1 96 ? -3.807 17.672 31.859 1 90.38 96 ARG A CA 1
ATOM 710 C C . ARG A 1 96 ? -3.705 16.281 31.234 1 90.38 96 ARG A C 1
ATOM 712 O O . ARG A 1 96 ? -3.877 15.273 31.938 1 90.38 96 ARG A O 1
ATOM 719 N N . THR A 1 97 ? -3.471 16.25 29.953 1 94.19 97 THR A N 1
ATOM 720 C CA . THR A 1 97 ? -3.518 14.977 29.25 1 94.19 97 THR A CA 1
ATOM 721 C C . THR A 1 97 ? -2.113 14.508 28.891 1 94.19 97 THR A C 1
ATOM 723 O O . THR A 1 97 ? -1.906 13.328 28.578 1 94.19 97 THR A O 1
ATOM 726 N N . GLY A 1 98 ? -1.146 15.328 28.938 1 95.5 98 GLY A N 1
ATOM 727 C CA . GLY A 1 98 ? 0.215 15.047 28.5 1 95.5 98 GLY A CA 1
ATOM 728 C C . GLY A 1 98 ? 0.579 15.742 27.203 1 95.5 98 GLY A C 1
ATOM 729 O O . GLY A 1 98 ? 1.759 15.945 26.906 1 95.5 98 GLY A O 1
ATOM 730 N N . LEU A 1 99 ? -0.462 16.109 26.438 1 97.12 99 LEU A N 1
ATOM 731 C CA . LEU A 1 99 ? -0.243 16.797 25.172 1 97.12 99 LEU A CA 1
ATOM 732 C C . LEU A 1 99 ? -0.997 18.125 25.125 1 97.12 99 LEU A C 1
ATOM 734 O O . LEU A 1 99 ? -2.061 18.25 25.734 1 97.12 99 LEU A O 1
ATOM 738 N N . VAL A 1 100 ? -0.401 19.062 24.469 1 97.06 100 VAL A N 1
ATOM 739 C CA . VAL A 1 100 ? -1.05 20.328 24.188 1 97.06 100 VAL A CA 1
ATOM 740 C C . VAL A 1 100 ? -1.085 20.578 22.672 1 97.06 100 VAL A C 1
ATOM 742 O O . VAL A 1 100 ? -0.235 20.078 21.938 1 97.06 100 VAL A O 1
ATOM 745 N N . ALA A 1 101 ? -2.1 21.266 22.297 1 97.81 101 ALA A N 1
ATOM 746 C CA . ALA A 1 101 ? -2.213 21.688 20.891 1 97.81 101 ALA A CA 1
ATOM 747 C C . ALA A 1 101 ? -2.385 23.203 20.781 1 97.81 101 ALA A C 1
ATOM 749 O O . ALA A 1 101 ? -3.033 23.812 21.641 1 97.81 101 ALA A O 1
ATOM 750 N N . SER A 1 102 ? -1.742 23.766 19.812 1 97.69 102 SER A N 1
ATOM 751 C CA . SER A 1 102 ? -1.913 25.156 19.438 1 97.69 102 SER A CA 1
ATOM 752 C C . SER A 1 102 ? -2.389 25.281 17.984 1 97.69 102 SER A C 1
ATOM 754 O O . SER A 1 102 ? -1.934 24.531 17.109 1 97.69 102 SER A O 1
ATOM 756 N N . ILE A 1 103 ? -3.35 26.172 17.781 1 98.12 103 ILE A N 1
ATOM 757 C CA . ILE A 1 103 ? -3.842 26.375 16.422 1 98.12 103 ILE A CA 1
ATOM 758 C C . ILE A 1 103 ? -3.621 27.828 15.992 1 98.12 103 ILE A C 1
ATOM 760 O O . ILE A 1 103 ? -3.576 28.719 16.828 1 98.12 103 ILE A O 1
ATOM 764 N N . GLY A 1 104 ? -3.449 27.984 14.758 1 97 104 GLY A N 1
ATOM 765 C CA . GLY A 1 104 ? -3.252 29.312 14.18 1 97 104 GLY A CA 1
ATOM 766 C C . GLY A 1 104 ? -3.383 29.328 12.664 1 97 104 GLY A C 1
ATOM 767 O O . GLY A 1 104 ? -3.693 28.297 12.055 1 97 104 GLY A O 1
ATOM 768 N N . ARG A 1 105 ? -3.225 30.484 12.086 1 97.38 105 ARG A N 1
ATOM 769 C CA . ARG A 1 105 ? -3.275 30.719 10.648 1 97.38 105 ARG A CA 1
ATOM 770 C C . ARG A 1 105 ? -2.279 31.781 10.227 1 97.38 105 ARG A C 1
ATOM 772 O O . ARG A 1 105 ? -1.984 32.719 10.992 1 97.38 105 ARG A O 1
ATOM 779 N N . THR A 1 106 ? -1.812 31.625 9.117 1 98.25 106 THR A N 1
ATOM 780 C CA . THR A 1 106 ? -1.064 32.75 8.531 1 98.25 106 THR A CA 1
ATOM 781 C C . THR A 1 106 ? -2.012 33.812 8.008 1 98.25 106 THR A C 1
ATOM 783 O O . THR A 1 106 ? -3.229 33.625 7.973 1 98.25 106 THR A O 1
ATOM 786 N N . ARG A 1 107 ? -1.381 34.938 7.684 1 97.75 107 ARG A N 1
ATOM 787 C CA . ARG A 1 107 ? -2.158 35.844 6.84 1 97.75 107 ARG A CA 1
ATOM 788 C C . ARG A 1 107 ? -2.451 35.188 5.484 1 97.75 107 ARG A C 1
ATOM 790 O O . ARG A 1 107 ? -1.829 34.188 5.113 1 97.75 107 ARG A O 1
ATOM 797 N N . VAL A 1 108 ? -3.4 35.812 4.797 1 97.88 108 VAL A N 1
ATOM 798 C CA . VAL A 1 108 ? -3.691 35.375 3.439 1 97.88 108 VAL A CA 1
ATOM 799 C C . VAL A 1 108 ? -2.463 35.562 2.555 1 97.88 108 VAL A C 1
ATOM 801 O O . VAL A 1 108 ? -1.809 36.625 2.619 1 97.88 108 VAL A O 1
ATOM 804 N N . LEU A 1 109 ? -2.119 34.531 1.812 1 97.81 109 LEU A N 1
ATOM 805 C CA . LEU A 1 109 ? -1.02 34.625 0.856 1 97.81 109 LEU A CA 1
ATOM 806 C C . LEU A 1 109 ? -1.527 35.062 -0.517 1 97.81 109 LEU A C 1
ATOM 808 O O . LEU A 1 109 ? -2.516 34.5 -1.016 1 97.81 109 LEU A O 1
ATOM 812 N N . GLU A 1 110 ? -0.821 36.094 -1.072 1 96.88 110 GLU A N 1
ATOM 813 C CA . GLU A 1 110 ? -1.114 36.406 -2.469 1 96.88 110 GLU A CA 1
ATOM 814 C C . GLU A 1 110 ? -0.694 35.25 -3.385 1 96.88 110 GLU A C 1
ATOM 816 O O . GLU A 1 110 ? 0.269 34.531 -3.094 1 96.88 110 GLU A O 1
ATOM 821 N N . PRO A 1 111 ? -1.393 35.188 -4.555 1 96.75 111 PRO A N 1
ATOM 822 C CA . PRO A 1 111 ? -1.087 34.062 -5.449 1 96.75 111 PRO A CA 1
ATOM 823 C C . PRO A 1 111 ? 0.396 33.969 -5.801 1 96.75 111 PRO A C 1
ATOM 825 O O . PRO A 1 111 ? 0.969 32.875 -5.824 1 96.75 111 PRO A O 1
ATOM 828 N N . HIS A 1 112 ? 1.089 35.031 -5.969 1 97.38 112 HIS A N 1
ATOM 829 C CA . HIS A 1 112 ? 2.484 35.031 -6.391 1 97.38 112 HIS A CA 1
ATOM 830 C C . HIS A 1 112 ? 3.414 34.719 -5.23 1 97.38 112 HIS A C 1
ATOM 832 O O . HIS A 1 112 ? 4.609 34.469 -5.43 1 97.38 112 HIS A O 1
ATOM 838 N N . GLU A 1 113 ? 2.832 34.656 -4 1 97.88 113 GLU A N 1
ATOM 839 C CA . GLU A 1 113 ? 3.637 34.344 -2.822 1 97.88 113 GLU A CA 1
ATOM 840 C C . GLU A 1 113 ? 3.635 32.844 -2.525 1 97.88 113 GLU A C 1
ATOM 842 O O . GLU A 1 113 ? 4.48 32.344 -1.774 1 97.88 113 GLU A O 1
ATOM 847 N N . VAL A 1 114 ? 2.662 32.156 -3.092 1 98.12 114 VAL A N 1
ATOM 848 C CA . VAL A 1 114 ? 2.492 30.75 -2.795 1 98.12 114 VAL A CA 1
ATOM 849 C C . VAL A 1 114 ? 3.713 29.969 -3.277 1 98.12 114 VAL A C 1
ATOM 851 O O . VAL A 1 114 ? 4.113 30.078 -4.438 1 98.12 114 VAL A O 1
ATOM 854 N N . GLY A 1 115 ? 4.355 29.172 -2.373 1 98 115 GLY A N 1
ATOM 855 C CA . GLY A 1 115 ? 5.488 28.328 -2.699 1 98 115 GLY A CA 1
ATOM 856 C C . GLY A 1 115 ? 6.812 29.062 -2.691 1 98 115 GLY A C 1
ATOM 857 O O . GLY A 1 115 ? 7.852 28.5 -3.031 1 98 115 GLY A O 1
ATOM 858 N N . THR A 1 116 ? 6.863 30.312 -2.273 1 98 116 THR A N 1
ATOM 859 C CA . THR A 1 116 ? 8.055 31.156 -2.316 1 98 116 THR A CA 1
ATOM 860 C C . THR A 1 116 ? 8.656 31.312 -0.923 1 98 116 THR A C 1
ATOM 862 O O . THR A 1 116 ? 8.102 30.812 0.059 1 98 116 THR A O 1
ATOM 865 N N . PRO A 1 117 ? 9.789 32.031 -0.882 1 98 117 PRO A N 1
ATOM 866 C CA . PRO A 1 117 ? 10.367 32.312 0.435 1 98 117 PRO A CA 1
ATOM 867 C C . PRO A 1 117 ? 9.414 33.094 1.347 1 98 117 PRO A C 1
ATOM 869 O O . PRO A 1 117 ? 9.438 32.906 2.566 1 98 117 PRO A O 1
ATOM 872 N N . GLU A 1 118 ? 8.617 33.906 0.798 1 98.12 118 GLU A N 1
ATOM 873 C CA . GLU A 1 118 ? 7.633 34.625 1.601 1 98.12 118 GLU A CA 1
ATOM 874 C C . GLU A 1 118 ? 6.648 33.656 2.264 1 98.12 118 GLU A C 1
ATOM 876 O O . GLU A 1 118 ? 6.289 33.844 3.43 1 98.12 118 GLU A O 1
ATOM 881 N N . HIS A 1 119 ? 6.148 32.688 1.496 1 98.62 119 HIS A N 1
ATOM 882 C CA . HIS A 1 119 ? 5.301 31.656 2.041 1 98.62 119 HIS A CA 1
ATOM 883 C C . HIS A 1 119 ? 5.965 30.969 3.232 1 98.62 119 HIS A C 1
ATOM 885 O O . HIS A 1 119 ? 5.352 30.828 4.297 1 98.62 119 HIS A O 1
ATOM 891 N N . ALA A 1 120 ? 7.199 30.531 3.074 1 98.69 120 ALA A N 1
ATOM 892 C CA . ALA A 1 120 ? 7.949 29.875 4.137 1 98.69 120 ALA A CA 1
ATOM 893 C C . ALA A 1 120 ? 8.094 30.781 5.355 1 98.69 120 ALA A C 1
ATOM 895 O O . ALA A 1 120 ? 7.953 30.328 6.496 1 98.69 120 ALA A O 1
ATOM 896 N N . ALA A 1 121 ? 8.359 32 5.109 1 98.56 121 ALA A N 1
ATOM 897 C CA . ALA A 1 121 ? 8.531 32.969 6.184 1 98.56 121 ALA A CA 1
ATOM 898 C C . ALA A 1 121 ? 7.246 33.125 7 1 98.56 121 ALA A C 1
ATOM 900 O O . ALA A 1 121 ? 7.293 33.25 8.227 1 98.56 121 ALA A O 1
ATOM 901 N N . GLN A 1 122 ? 6.137 33.156 6.312 1 98.75 122 GLN A N 1
ATOM 902 C CA . GLN A 1 122 ? 4.855 33.281 7.004 1 98.75 122 GLN A CA 1
ATOM 903 C C . GLN A 1 122 ? 4.602 32.094 7.902 1 98.75 122 GLN A C 1
ATOM 905 O O . GLN A 1 122 ? 4.113 32.219 9.023 1 98.75 122 GLN A O 1
ATOM 910 N N . VAL A 1 123 ? 4.883 30.891 7.395 1 98.81 123 VAL A N 1
ATOM 911 C CA . VAL A 1 123 ? 4.711 29.672 8.188 1 98.81 123 VAL A CA 1
ATOM 912 C C . VAL A 1 123 ? 5.668 29.703 9.383 1 98.81 123 VAL A C 1
ATOM 914 O O . VAL A 1 123 ? 5.27 29.406 10.508 1 98.81 123 VAL A O 1
ATOM 917 N N . GLN A 1 124 ? 6.926 30.078 9.133 1 98.56 124 GLN A N 1
ATOM 918 C CA . GLN A 1 124 ? 7.914 30.172 10.203 1 98.56 124 GLN A CA 1
ATOM 919 C C . GLN A 1 124 ? 7.441 31.109 11.312 1 98.56 124 GLN A C 1
ATOM 921 O O . GLN A 1 124 ? 7.523 30.766 12.492 1 98.56 124 GLN A O 1
ATOM 926 N N . GLN A 1 125 ? 6.977 32.25 10.961 1 98.5 125 GLN A N 1
ATOM 927 C CA . GLN A 1 125 ? 6.527 33.25 11.922 1 98.5 125 GLN A CA 1
ATOM 928 C C . GLN A 1 125 ? 5.32 32.75 12.711 1 98.5 125 GLN A C 1
ATOM 930 O O . GLN A 1 125 ? 5.242 32.969 13.93 1 98.5 125 GLN A O 1
ATOM 935 N N . THR A 1 126 ? 4.43 32.156 11.992 1 98.56 126 THR A N 1
ATOM 936 C CA . THR A 1 126 ? 3.215 31.688 12.641 1 98.56 126 THR A CA 1
ATOM 937 C C . THR A 1 126 ? 3.533 30.562 13.625 1 98.56 126 THR A C 1
ATOM 939 O O . THR A 1 126 ? 3.131 30.625 14.789 1 98.56 126 THR A O 1
ATOM 942 N N . VAL A 1 127 ? 4.277 29.547 13.195 1 98.69 127 VAL A N 1
ATOM 943 C CA . VAL A 1 127 ? 4.641 28.422 14.047 1 98.69 127 VAL A CA 1
ATOM 944 C C . VAL A 1 127 ? 5.488 28.906 15.219 1 98.69 127 VAL A C 1
ATOM 946 O O . VAL A 1 127 ? 5.234 28.547 16.375 1 98.69 127 VAL A O 1
ATOM 949 N N . GLY A 1 128 ? 6.48 29.734 14.938 1 98.19 128 GLY A N 1
ATOM 950 C CA . GLY A 1 128 ? 7.301 30.297 15.992 1 98.19 128 GLY A CA 1
ATOM 951 C C . GLY A 1 128 ? 6.504 31.094 17.016 1 98.19 128 GLY A C 1
ATOM 952 O O . GLY A 1 128 ? 6.738 30.969 18.219 1 98.19 128 GLY A O 1
ATOM 953 N N . GLY A 1 129 ? 5.637 31.969 16.516 1 97.88 129 GLY A N 1
ATOM 954 C CA . GLY A 1 129 ? 4.77 32.719 17.406 1 97.88 129 GLY A CA 1
ATOM 955 C C . GLY A 1 129 ? 3.906 31.859 18.281 1 97.88 129 GLY A C 1
ATOM 956 O O . GLY A 1 129 ? 3.738 32.125 19.469 1 97.88 129 GLY A O 1
ATOM 957 N N . MET A 1 130 ? 3.363 30.812 17.719 1 97.75 130 MET A N 1
ATOM 958 C CA . MET A 1 130 ? 2.543 29.859 18.453 1 97.75 130 MET A CA 1
ATOM 959 C C . MET A 1 130 ? 3.359 29.172 19.547 1 97.75 130 MET A C 1
ATOM 961 O O . MET A 1 130 ? 2.889 29 20.672 1 97.75 130 MET A O 1
ATOM 965 N N . MET A 1 131 ? 4.574 28.75 19.219 1 97.62 131 MET A N 1
ATOM 966 C CA . MET A 1 131 ? 5.449 28.078 20.188 1 97.62 131 MET A CA 1
ATOM 967 C C . MET A 1 131 ? 5.797 29.016 21.328 1 97.62 131 MET A C 1
ATOM 969 O O . MET A 1 131 ? 5.773 28.609 22.5 1 97.62 131 MET A O 1
ATOM 973 N N . ARG A 1 132 ? 6.07 30.281 21.062 1 96.81 132 ARG A N 1
ATOM 974 C CA . ARG A 1 132 ? 6.379 31.25 22.109 1 96.81 132 ARG A CA 1
ATOM 975 C C . ARG A 1 132 ? 5.172 31.484 23.016 1 96.81 132 ARG A C 1
ATOM 977 O O . ARG A 1 132 ? 5.301 31.5 24.234 1 96.81 132 ARG A O 1
ATOM 984 N N . ALA A 1 133 ? 4.07 31.656 22.375 1 95.62 133 ALA A N 1
ATOM 985 C CA . ALA A 1 133 ? 2.854 31.922 23.141 1 95.62 133 ALA A CA 1
ATOM 986 C C . ALA A 1 133 ? 2.533 30.766 24.078 1 95.62 133 ALA A C 1
ATOM 988 O O . ALA A 1 133 ? 2.012 30.969 25.172 1 95.62 133 ALA A O 1
ATOM 989 N N . ALA A 1 134 ? 2.854 29.562 23.688 1 94.38 134 ALA A N 1
ATOM 990 C CA . ALA A 1 134 ? 2.541 28.375 24.469 1 94.38 134 ALA A CA 1
ATOM 991 C C . ALA A 1 134 ? 3.734 27.938 25.312 1 94.38 134 ALA A C 1
ATOM 993 O O . ALA A 1 134 ? 3.686 26.922 25.984 1 94.38 134 ALA A O 1
ATOM 994 N N . SER A 1 135 ? 4.883 28.703 25.25 1 94.06 135 SER A N 1
ATOM 995 C CA . SER A 1 135 ? 6.109 28.406 25.969 1 94.06 135 SER A CA 1
ATOM 996 C C . SER A 1 135 ? 6.621 27 25.641 1 94.06 135 SER A C 1
ATOM 998 O O . SER A 1 135 ? 6.953 26.234 26.531 1 94.06 135 SER A O 1
ATOM 1000 N N . LEU A 1 136 ? 6.582 26.703 24.375 1 96.38 136 LEU A N 1
ATOM 1001 C CA . LEU A 1 136 ? 7.066 25.406 23.906 1 96.38 136 LEU A CA 1
ATOM 1002 C C . LEU A 1 136 ? 8.516 25.516 23.438 1 96.38 136 LEU A C 1
ATOM 1004 O O . LEU A 1 136 ? 8.859 26.438 22.688 1 96.38 136 LEU A O 1
ATOM 1008 N N . ALA A 1 137 ? 9.312 24.562 23.891 1 96.56 137 ALA A N 1
ATOM 1009 C CA . ALA A 1 137 ? 10.633 24.359 23.297 1 96.56 137 ALA A CA 1
ATOM 1010 C C . ALA A 1 137 ? 10.547 23.469 22.062 1 96.56 137 ALA A C 1
ATOM 1012 O O . ALA A 1 137 ? 9.562 22.75 21.875 1 96.56 137 ALA A O 1
ATOM 1013 N N . VAL A 1 138 ? 11.586 23.547 21.219 1 97.06 138 VAL A N 1
ATOM 1014 C CA . VAL A 1 138 ? 11.633 22.766 19.984 1 97.06 138 VAL A CA 1
ATOM 1015 C C . VAL A 1 138 ? 11.508 21.281 20.312 1 97.06 138 VAL A C 1
ATOM 1017 O O . VAL A 1 138 ? 10.867 20.516 19.578 1 97.06 138 VAL A O 1
ATOM 1020 N N . GLY A 1 139 ? 12.117 20.844 21.391 1 96.06 139 GLY A N 1
ATOM 1021 C CA . GLY A 1 139 ? 12.117 19.438 21.781 1 96.06 139 GLY A CA 1
ATOM 1022 C C . GLY A 1 139 ? 10.75 18.953 22.234 1 96.06 139 GLY A C 1
ATOM 1023 O O . GLY A 1 139 ? 10.516 17.734 22.297 1 96.06 139 GLY A O 1
ATOM 1024 N N . ASP A 1 140 ? 9.805 19.828 22.531 1 96.62 140 ASP A N 1
ATOM 1025 C CA . ASP A 1 140 ? 8.461 19.469 22.969 1 96.62 140 ASP A CA 1
ATOM 1026 C C . ASP A 1 140 ? 7.582 19.078 21.781 1 96.62 140 ASP A C 1
ATOM 1028 O O . ASP A 1 140 ? 6.578 18.391 21.938 1 96.62 140 ASP A O 1
ATOM 1032 N N . VAL A 1 141 ? 7.918 19.609 20.578 1 98.5 141 VAL A N 1
ATOM 1033 C CA . VAL A 1 141 ? 7.035 19.547 19.422 1 98.5 141 VAL A CA 1
ATOM 1034 C C . VAL A 1 141 ? 7.152 18.172 18.766 1 98.5 141 VAL A C 1
ATOM 1036 O O . VAL A 1 141 ? 8.258 17.672 18.531 1 98.5 141 VAL A O 1
ATOM 1039 N N . HIS A 1 142 ? 6.004 17.562 18.469 1 98.69 142 HIS A N 1
ATOM 1040 C CA . HIS A 1 142 ? 5.988 16.25 17.844 1 98.69 142 HIS A CA 1
ATOM 1041 C C . HIS A 1 142 ? 5.43 16.328 16.422 1 98.69 142 HIS A C 1
ATOM 1043 O O . HIS A 1 142 ? 5.73 15.461 15.586 1 98.69 142 HIS A O 1
ATOM 1049 N N . LEU A 1 143 ? 4.613 17.297 16.172 1 98.88 143 LEU A N 1
ATOM 1050 C CA . LEU A 1 143 ? 3.896 17.359 14.906 1 98.88 143 LEU A CA 1
ATOM 1051 C C . LEU A 1 143 ? 3.441 18.797 14.609 1 98.88 143 LEU A C 1
ATOM 1053 O O . LEU A 1 143 ? 2.908 19.469 15.492 1 98.88 143 LEU A O 1
ATOM 1057 N N . VAL A 1 144 ? 3.711 19.234 13.492 1 98.94 144 VAL A N 1
ATOM 1058 C CA . VAL A 1 144 ? 3.133 20.469 12.961 1 98.94 144 VAL A CA 1
ATOM 1059 C C . VAL A 1 144 ? 2.359 20.172 11.68 1 98.94 144 VAL A C 1
ATOM 1061 O O . VAL A 1 144 ? 2.957 19.891 10.641 1 98.94 144 VAL A O 1
ATOM 1064 N N . LEU A 1 145 ? 1.049 20.219 11.742 1 98.88 145 LEU A N 1
ATOM 1065 C CA . LEU A 1 145 ? 0.184 20.047 10.578 1 98.88 145 LEU A CA 1
ATOM 1066 C C . LEU A 1 145 ? -0.11 21.391 9.914 1 98.88 145 LEU A C 1
ATOM 1068 O O . LEU A 1 145 ? -0.502 22.344 10.594 1 98.88 145 LEU A O 1
ATOM 1072 N N . VAL A 1 146 ? 0.108 21.422 8.633 1 98.81 146 VAL A N 1
ATOM 1073 C CA . VAL A 1 146 ? -0.21 22.641 7.891 1 98.81 146 VAL A CA 1
ATOM 1074 C C . VAL A 1 146 ? -1.054 22.297 6.668 1 98.81 146 VAL A C 1
ATOM 1076 O O . VAL A 1 146 ? -0.694 21.406 5.887 1 98.81 146 VAL A O 1
ATOM 1079 N N . LYS A 1 147 ? -2.148 22.859 6.566 1 98.31 147 LYS A N 1
ATOM 1080 C CA . LYS A 1 147 ? -2.889 22.906 5.309 1 98.31 147 LYS A CA 1
ATOM 1081 C C . LYS A 1 147 ? -2.646 24.219 4.57 1 98.31 147 LYS A C 1
ATOM 1083 O O . LYS A 1 147 ? -3 25.281 5.07 1 98.31 147 LYS A O 1
ATOM 1088 N N . CYS A 1 148 ? -2.004 24.109 3.414 1 98.25 148 CYS A N 1
ATOM 1089 C CA . CYS A 1 148 ? -1.579 25.312 2.709 1 98.25 148 CYS A CA 1
ATOM 1090 C C . CYS A 1 148 ? -2.271 25.422 1.355 1 98.25 148 CYS A C 1
ATOM 1092 O O . CYS A 1 148 ? -2.85 24.453 0.867 1 98.25 148 CYS A O 1
ATOM 1094 N N . PRO A 1 149 ? -2.238 26.609 0.794 1 97.31 149 PRO A N 1
ATOM 1095 C CA . PRO A 1 149 ? -2.91 26.812 -0.493 1 97.31 149 PRO A CA 1
ATOM 1096 C C . PRO A 1 149 ? -2.09 26.297 -1.671 1 97.31 149 PRO A C 1
ATOM 1098 O O . PRO A 1 149 ? -0.931 25.906 -1.498 1 97.31 149 PRO A O 1
ATOM 1101 N N . LEU A 1 150 ? -2.732 26.188 -2.846 1 97 150 LEU A N 1
ATOM 1102 C CA . LEU A 1 150 ? -2.051 25.969 -4.117 1 97 150 LEU A CA 1
ATOM 1103 C C . LEU A 1 150 ? -2.568 26.938 -5.18 1 97 150 LEU A C 1
ATOM 1105 O O . LEU A 1 150 ? -3.553 27.641 -4.957 1 97 150 LEU A O 1
ATOM 1109 N N . LEU A 1 151 ? -1.802 27.016 -6.234 1 96.94 151 LEU A N 1
ATOM 1110 C CA . LEU A 1 151 ? -2.211 27.875 -7.34 1 96.94 151 LEU A CA 1
ATOM 1111 C C . LEU A 1 151 ? -3.188 27.156 -8.258 1 96.94 151 LEU A C 1
ATOM 1113 O O . LEU A 1 151 ? -2.863 26.094 -8.805 1 96.94 151 LEU A O 1
ATOM 1117 N N . THR A 1 152 ? -4.41 27.672 -8.391 1 94.56 152 THR A N 1
ATOM 1118 C CA . THR A 1 152 ? -5.336 27.25 -9.438 1 94.56 152 THR A CA 1
ATOM 1119 C C . THR A 1 152 ? -5.113 28.078 -10.711 1 94.56 152 THR A C 1
ATOM 1121 O O . THR A 1 152 ? -4.391 29.062 -10.695 1 94.56 152 THR A O 1
ATOM 1124 N N . SER A 1 153 ? -5.777 27.609 -11.766 1 94.56 153 SER A N 1
ATOM 1125 C CA . SER A 1 153 ? -5.68 28.375 -13.008 1 94.56 153 SER A CA 1
ATOM 1126 C C . SER A 1 153 ? -6.164 29.797 -12.812 1 94.56 153 SER A C 1
ATOM 1128 O O . SER A 1 153 ? -5.562 30.734 -13.336 1 94.56 153 SER A O 1
ATOM 1130 N N . ALA A 1 154 ? -7.18 29.922 -12.07 1 94 154 ALA A N 1
ATOM 1131 C CA . ALA A 1 154 ? -7.73 31.25 -11.805 1 94 154 ALA A CA 1
ATOM 1132 C C . ALA A 1 154 ? -6.746 32.094 -11.016 1 94 154 ALA A C 1
ATOM 1134 O O . ALA A 1 154 ? -6.598 33.312 -11.289 1 94 154 ALA A O 1
ATOM 1135 N N . LYS A 1 155 ? -6.086 31.531 -10.055 1 94.88 155 LYS A N 1
ATOM 1136 C CA . LYS A 1 155 ? -5.113 32.281 -9.25 1 94.88 155 LYS A CA 1
ATOM 1137 C C . LYS A 1 155 ? -3.896 32.656 -10.078 1 94.88 155 LYS A C 1
ATOM 1139 O O . LYS A 1 155 ? -3.334 33.75 -9.891 1 94.88 155 LYS A O 1
ATOM 1144 N N . ILE A 1 156 ? -3.498 31.781 -10.953 1 96.31 156 ILE A N 1
ATOM 1145 C CA . ILE A 1 156 ? -2.375 32.062 -11.844 1 96.31 156 ILE A CA 1
ATOM 1146 C C . ILE A 1 156 ? -2.713 33.25 -12.75 1 96.31 156 ILE A C 1
ATOM 1148 O O . ILE A 1 156 ? -1.907 34.156 -12.906 1 96.31 156 ILE A O 1
ATOM 1152 N N . GLU A 1 157 ? -3.908 33.188 -13.297 1 95.19 157 GLU A N 1
ATOM 1153 C CA . GLU A 1 157 ? -4.359 34.281 -14.156 1 95.19 157 GLU A CA 1
ATOM 1154 C C . GLU A 1 157 ? -4.461 35.594 -13.375 1 95.19 157 GLU A C 1
ATOM 1156 O O . GLU A 1 157 ? -4.133 36.656 -13.898 1 95.19 157 GLU A O 1
ATOM 1161 N N . ALA A 1 158 ? -4.895 35.5 -12.219 1 93.56 158 ALA A N 1
ATOM 1162 C CA . ALA A 1 158 ? -5 36.688 -11.367 1 93.56 158 ALA A CA 1
ATOM 1163 C C . ALA A 1 158 ? -3.627 37.281 -11.109 1 93.56 158 ALA A C 1
ATOM 1165 O O . ALA A 1 158 ? -3.477 38.5 -11.109 1 93.56 158 ALA A O 1
ATOM 1166 N N . ALA A 1 159 ? -2.664 36.438 -10.773 1 94.81 159 ALA A N 1
ATOM 1167 C CA . ALA A 1 159 ? -1.301 36.938 -10.555 1 94.81 159 ALA A CA 1
ATOM 1168 C C . ALA A 1 159 ? -0.758 37.625 -11.805 1 94.81 159 ALA A C 1
ATOM 1170 O O . ALA A 1 159 ? -0.138 38.688 -11.703 1 94.81 159 ALA A O 1
ATOM 1171 N N . ARG A 1 160 ? -1.042 37.062 -12.93 1 94.12 160 ARG A N 1
ATOM 1172 C CA . ARG A 1 160 ? -0.583 37.625 -14.195 1 94.12 160 ARG A CA 1
ATOM 1173 C C . ARG A 1 160 ? -1.236 38.969 -14.461 1 94.12 160 ARG A C 1
ATOM 1175 O O . ARG A 1 160 ? -0.58 39.906 -14.938 1 94.12 160 ARG A O 1
ATOM 1182 N N . ALA A 1 161 ? -2.439 39 -14.188 1 94.88 161 ALA A N 1
ATOM 1183 C CA . ALA A 1 161 ? -3.193 40.219 -14.406 1 94.88 161 ALA A CA 1
ATOM 1184 C C . ALA A 1 161 ? -2.617 41.375 -13.57 1 94.88 161 ALA A C 1
ATOM 1186 O O . ALA A 1 161 ? -2.713 42.531 -13.961 1 94.88 161 ALA A O 1
ATOM 1187 N N . GLN A 1 162 ? -2.043 41.062 -12.516 1 95.81 162 GLN A N 1
ATOM 1188 C CA . GLN A 1 162 ? -1.43 42.062 -11.641 1 95.81 162 GLN A CA 1
ATOM 1189 C C . GLN A 1 162 ? 0.062 42.188 -11.93 1 95.81 162 GLN A C 1
ATOM 1191 O O . GLN A 1 162 ? 0.803 42.781 -11.133 1 95.81 162 GLN A O 1
ATOM 1196 N N . ALA A 1 163 ? 0.563 41.594 -12.945 1 96.19 163 ALA A N 1
ATOM 1197 C CA . ALA A 1 163 ? 1.949 41.625 -13.406 1 96.19 163 ALA A CA 1
ATOM 1198 C C . ALA A 1 163 ? 2.885 41.031 -12.375 1 96.19 163 ALA A C 1
ATOM 1200 O O . ALA A 1 163 ? 4.008 41.5 -12.18 1 96.19 163 ALA A O 1
ATOM 1201 N N . ARG A 1 164 ? 2.301 40.125 -11.664 1 96.38 164 ARG A N 1
ATOM 1202 C CA . ARG A 1 164 ? 3.102 39.344 -10.734 1 96.38 164 ARG A CA 1
ATOM 1203 C C . ARG A 1 164 ? 3.426 37.969 -11.328 1 96.38 164 ARG A C 1
ATOM 1205 O O . ARG A 1 164 ? 2.723 37.5 -12.219 1 96.38 164 ARG A O 1
ATOM 1212 N N . VAL A 1 165 ? 4.566 37.406 -10.883 1 95.31 165 VAL A N 1
ATOM 1213 C CA . VAL A 1 165 ? 5.031 36.156 -11.453 1 95.31 165 VAL A CA 1
ATOM 1214 C C . VAL A 1 165 ? 4.848 35.031 -10.438 1 95.31 165 VAL A C 1
ATOM 1216 O O . VAL A 1 165 ? 5.539 35 -9.414 1 95.31 165 VAL A O 1
ATOM 1219 N N . PRO A 1 166 ? 3.896 34.156 -10.711 1 96.88 166 PRO A N 1
ATOM 1220 C CA . PRO A 1 166 ? 3.771 32.969 -9.836 1 96.88 166 PRO A CA 1
ATOM 1221 C C . PRO A 1 166 ? 4.996 32.062 -9.883 1 96.88 166 PRO A C 1
ATOM 1223 O O . PRO A 1 166 ? 5.766 32.125 -10.852 1 96.88 166 PRO A O 1
ATOM 1226 N N . VAL A 1 167 ? 5.18 31.25 -8.891 1 95.88 167 VAL A N 1
ATOM 1227 C CA . VAL A 1 167 ? 6.348 30.391 -8.773 1 95.88 167 VAL A CA 1
ATOM 1228 C C . VAL A 1 167 ? 6.348 29.359 -9.906 1 95.88 167 VAL A C 1
ATOM 1230 O O . VAL A 1 167 ? 7.406 28.906 -10.336 1 95.88 167 VAL A O 1
ATOM 1233 N N . THR A 1 168 ? 5.184 28.969 -10.383 1 96.81 168 THR A N 1
ATOM 1234 C CA . THR A 1 168 ? 4.961 28.062 -11.508 1 96.81 168 THR A CA 1
ATOM 1235 C C . THR A 1 168 ? 3.574 28.281 -12.102 1 96.81 168 THR A C 1
ATOM 1237 O O . THR A 1 168 ? 2.705 28.875 -11.477 1 96.81 168 THR A O 1
ATOM 1240 N N . THR A 1 169 ? 3.426 27.844 -13.328 1 96.12 169 THR A N 1
ATOM 1241 C CA . THR A 1 169 ? 2.104 27.891 -13.945 1 96.12 169 THR A CA 1
ATOM 1242 C C . THR A 1 169 ? 1.479 26.5 -13.992 1 96.12 169 THR A C 1
ATOM 1244 O O . THR A 1 169 ? 0.404 26.312 -14.57 1 96.12 169 THR A O 1
ATOM 1247 N N . ASP A 1 170 ? 2.191 25.547 -13.484 1 95.56 170 ASP A N 1
ATOM 1248 C CA . ASP A 1 170 ? 1.675 24.203 -13.328 1 95.56 170 ASP A CA 1
ATOM 1249 C C . ASP A 1 170 ? 0.998 24.016 -11.969 1 95.56 170 ASP A C 1
ATOM 1251 O O . ASP A 1 170 ? 1.65 24.109 -10.93 1 95.56 170 ASP A O 1
ATOM 1255 N N . THR A 1 171 ? -0.242 23.734 -11.984 1 94.19 171 THR A N 1
ATOM 1256 C CA . THR A 1 171 ? -1.031 23.719 -10.758 1 94.19 171 THR A CA 1
ATOM 1257 C C . THR A 1 171 ? -0.559 22.594 -9.836 1 94.19 171 THR A C 1
ATOM 1259 O O . THR A 1 171 ? -0.547 22.75 -8.617 1 94.19 171 THR A O 1
ATOM 1262 N N . TYR A 1 172 ? -0.182 21.469 -10.398 1 92.44 172 TYR A N 1
ATOM 1263 C CA . TYR A 1 172 ? 0.292 20.391 -9.539 1 92.44 172 TYR A CA 1
ATOM 1264 C C . TYR A 1 172 ? 1.665 20.719 -8.961 1 92.44 172 TYR A C 1
ATOM 1266 O O . TYR A 1 172 ? 1.947 20.406 -7.801 1 92.44 172 TYR A O 1
ATOM 1274 N N . GLU A 1 173 ? 2.508 21.234 -9.852 1 95.31 173 GLU A N 1
ATOM 1275 C CA . GLU A 1 173 ? 3.801 21.672 -9.336 1 95.31 173 GLU A CA 1
ATOM 1276 C C . GLU A 1 173 ? 3.633 22.688 -8.211 1 95.31 173 GLU A C 1
ATOM 1278 O O . GLU A 1 173 ? 4.402 22.688 -7.246 1 95.31 173 GLU A O 1
ATOM 1283 N N . SER A 1 174 ? 2.684 23.562 -8.359 1 97 174 SER A N 1
ATOM 1284 C CA . SER A 1 174 ? 2.418 24.562 -7.328 1 97 174 SER A CA 1
ATOM 1285 C C . SER A 1 174 ? 2.074 23.906 -5.996 1 97 174 SER A C 1
ATOM 1287 O O . SER A 1 174 ? 2.461 24.391 -4.934 1 97 174 SER A O 1
ATOM 1289 N N . MET A 1 175 ? 1.303 22.812 -6.016 1 96.5 175 MET A N 1
ATOM 1290 C CA . MET A 1 175 ? 0.975 22.062 -4.809 1 96.5 175 MET A CA 1
ATOM 1291 C C . MET A 1 175 ? 2.24 21.609 -4.086 1 96.5 175 MET A C 1
ATOM 1293 O O . MET A 1 175 ? 2.355 21.781 -2.869 1 96.5 175 MET A O 1
ATOM 1297 N N . ALA A 1 176 ? 3.141 21.094 -4.844 1 96.62 176 ALA A N 1
ATOM 1298 C CA . ALA A 1 176 ? 4.391 20.578 -4.285 1 96.62 176 ALA A CA 1
ATOM 1299 C C . ALA A 1 176 ? 5.238 21.719 -3.713 1 96.62 176 ALA A C 1
ATOM 1301 O O . ALA A 1 176 ? 5.805 21.594 -2.625 1 96.62 176 ALA A O 1
ATOM 1302 N N . ARG A 1 177 ? 5.32 22.781 -4.43 1 97.44 177 ARG A N 1
ATOM 1303 C CA . ARG A 1 177 ? 6.109 23.922 -3.986 1 97.44 177 ARG A CA 1
ATOM 1304 C C . ARG A 1 177 ? 5.523 24.531 -2.717 1 97.44 177 ARG A C 1
ATOM 1306 O O . ARG A 1 177 ? 6.262 24.984 -1.844 1 97.44 177 ARG A O 1
ATOM 1313 N N . SER A 1 178 ? 4.238 24.578 -2.666 1 98.31 178 SER A N 1
ATOM 1314 C CA . SER A 1 178 ? 3.561 25.078 -1.478 1 98.31 178 SER A CA 1
ATOM 1315 C C . SER A 1 178 ? 3.85 24.203 -0.262 1 98.31 178 SER A C 1
ATOM 1317 O O . SER A 1 178 ? 4.16 24.719 0.816 1 98.31 178 SER A O 1
ATOM 1319 N N . ARG A 1 179 ? 3.723 22.922 -0.393 1 98.25 179 ARG A N 1
ATOM 1320 C CA . ARG A 1 179 ? 4.039 21.984 0.687 1 98.25 179 ARG A CA 1
ATOM 1321 C C . ARG A 1 179 ? 5.48 22.156 1.147 1 98.25 179 ARG A C 1
ATOM 1323 O O . ARG A 1 179 ? 5.754 22.188 2.35 1 98.25 179 ARG A O 1
ATOM 1330 N N . TYR A 1 180 ? 6.34 22.281 0.164 1 98.62 180 TYR A N 1
ATOM 1331 C CA . TYR A 1 180 ? 7.754 22.391 0.509 1 98.62 180 TYR A CA 1
ATOM 1332 C C . TYR A 1 180 ? 8.031 23.703 1.247 1 98.62 180 TYR A C 1
ATOM 1334 O O . TYR A 1 180 ? 8.773 23.719 2.232 1 98.62 180 TYR A O 1
ATOM 1342 N N . ALA A 1 181 ? 7.48 24.734 0.779 1 98.75 181 ALA A N 1
ATOM 1343 C CA . ALA A 1 181 ? 7.652 26.016 1.464 1 98.75 181 ALA A CA 1
ATOM 1344 C C . ALA A 1 181 ? 7.145 25.938 2.902 1 98.75 181 ALA A C 1
ATOM 1346 O O . ALA A 1 181 ? 7.777 26.469 3.818 1 98.75 181 ALA A O 1
ATOM 1347 N N . SER A 1 182 ? 6.016 25.297 3.086 1 98.81 182 SER A N 1
ATOM 1348 C CA . SER A 1 182 ? 5.473 25.125 4.43 1 98.81 182 SER A CA 1
ATOM 1349 C C . SER A 1 182 ? 6.422 24.312 5.301 1 98.81 182 SER A C 1
ATOM 1351 O O . SER A 1 182 ? 6.688 24.672 6.449 1 98.81 182 SER A O 1
ATOM 1353 N N . ALA A 1 183 ? 6.926 23.234 4.738 1 98.81 183 ALA A N 1
ATOM 1354 C CA . ALA A 1 183 ? 7.84 22.359 5.48 1 98.81 183 ALA A CA 1
ATOM 1355 C C . ALA A 1 183 ? 9.109 23.109 5.871 1 98.81 183 ALA A C 1
ATOM 1357 O O . ALA A 1 183 ? 9.609 22.953 6.988 1 98.81 183 ALA A O 1
ATOM 1358 N N . VAL A 1 184 ? 9.617 23.891 4.977 1 98.38 184 VAL A N 1
ATOM 1359 C CA . VAL A 1 184 ? 10.82 24.672 5.246 1 98.38 184 VAL A CA 1
ATOM 1360 C C . VAL A 1 184 ? 10.523 25.703 6.336 1 98.38 184 VAL A C 1
ATOM 1362 O O . VAL A 1 184 ? 11.367 25.953 7.199 1 98.38 184 VAL A O 1
ATOM 1365 N N . GLY A 1 185 ? 9.344 26.344 6.234 1 98.62 185 GLY A N 1
ATOM 1366 C CA . GLY A 1 185 ? 8.93 27.234 7.309 1 98.62 185 GLY A CA 1
ATOM 1367 C C . GLY A 1 185 ? 8.898 26.547 8.664 1 98.62 185 GLY A C 1
ATOM 1368 O O . GLY A 1 185 ? 9.359 27.125 9.656 1 98.62 185 GLY A O 1
ATOM 1369 N N . ILE A 1 186 ? 8.367 25.375 8.719 1 98.81 186 ILE A N 1
ATOM 1370 C CA . ILE A 1 186 ? 8.328 24.594 9.953 1 98.81 186 ILE A CA 1
ATOM 1371 C C . ILE A 1 186 ? 9.742 24.281 10.422 1 98.81 186 ILE A C 1
ATOM 1373 O O . ILE A 1 186 ? 10.078 24.484 11.586 1 98.81 186 ILE A O 1
ATOM 1377 N N . ALA A 1 187 ? 10.578 23.766 9.5 1 98.31 187 ALA A N 1
ATOM 1378 C CA . ALA A 1 187 ? 11.961 23.453 9.836 1 98.31 187 ALA A CA 1
ATOM 1379 C C . ALA A 1 187 ? 12.672 24.672 10.43 1 98.31 187 ALA A C 1
ATOM 1381 O O . ALA A 1 187 ? 13.43 24.547 11.391 1 98.31 187 ALA A O 1
ATOM 1382 N N . SER A 1 188 ? 12.438 25.766 9.828 1 97.75 188 SER A N 1
ATOM 1383 C CA . SER A 1 188 ? 13.055 27 10.312 1 97.75 188 SER A CA 1
ATOM 1384 C C . SER A 1 188 ? 12.578 27.344 11.719 1 97.75 188 SER A C 1
ATOM 1386 O O . SER A 1 188 ? 13.375 27.703 12.578 1 97.75 188 SER A O 1
ATOM 1388 N N . ALA A 1 189 ? 11.281 27.281 11.945 1 98 189 ALA A N 1
ATOM 1389 C CA . ALA A 1 189 ? 10.719 27.578 13.266 1 98 189 ALA A CA 1
ATOM 1390 C C . ALA A 1 189 ? 11.281 26.625 14.32 1 98 189 ALA A C 1
ATOM 1392 O O . ALA A 1 189 ? 11.414 27 15.484 1 98 189 ALA A O 1
ATOM 1393 N N . LEU A 1 190 ? 11.617 25.438 13.961 1 98.12 190 LEU A N 1
ATOM 1394 C CA . LEU A 1 190 ? 12.094 24.406 14.883 1 98.12 190 LEU A CA 1
ATOM 1395 C C . LEU A 1 190 ? 13.617 24.375 14.922 1 98.12 190 LEU A C 1
ATOM 1397 O O . LEU A 1 190 ? 14.211 23.422 15.438 1 98.12 190 LEU A O 1
ATOM 1401 N N . ASP A 1 191 ? 14.25 25.297 14.305 1 96.56 191 ASP A N 1
ATOM 1402 C CA . ASP A 1 191 ? 15.703 25.453 14.305 1 96.56 191 ASP A CA 1
ATOM 1403 C C . ASP A 1 191 ? 16.375 24.25 13.625 1 96.56 191 ASP A C 1
ATOM 1405 O O . ASP A 1 191 ? 17.359 23.719 14.141 1 96.56 191 ASP A O 1
ATOM 1409 N N . GLU A 1 192 ? 15.797 23.875 12.531 1 96.19 192 GLU A N 1
ATOM 1410 C CA . GLU A 1 192 ? 16.328 22.703 11.828 1 96.19 192 GLU A CA 1
ATOM 1411 C C . GLU A 1 192 ? 17.047 23.109 10.539 1 96.19 192 GLU A C 1
ATOM 1413 O O . GLU A 1 192 ? 17.531 22.266 9.797 1 96.19 192 GLU A O 1
ATOM 1418 N N . LEU A 1 193 ? 17.125 24.375 10.203 1 95.19 193 LEU A N 1
ATOM 1419 C CA . LEU A 1 193 ? 17.812 24.812 9 1 95.19 193 LEU A CA 1
ATOM 1420 C C . LEU A 1 193 ? 19.312 24.766 9.18 1 95.19 193 LEU A C 1
ATOM 1422 O O . LEU A 1 193 ? 19.812 24.891 10.297 1 95.19 193 LEU A O 1
ATOM 1426 N N . PRO A 1 194 ? 19.969 24.609 8.055 1 89.75 194 PRO A N 1
ATOM 1427 C CA . PRO A 1 194 ? 21.422 24.75 8.141 1 89.75 194 PRO A CA 1
ATOM 1428 C C . PRO A 1 194 ? 21.859 26.125 8.656 1 89.75 194 PRO A C 1
ATOM 1430 O O . PRO A 1 194 ? 21.172 27.109 8.414 1 89.75 194 PRO A O 1
ATOM 1433 N N . ASP A 1 195 ? 22.984 26.172 9.352 1 84.94 195 ASP A N 1
ATOM 1434 C CA . ASP A 1 195 ? 23.5 27.406 9.953 1 84.94 195 ASP A CA 1
ATOM 1435 C C . ASP A 1 195 ? 23.609 28.516 8.914 1 84.94 195 ASP A C 1
ATOM 1437 O O . ASP A 1 195 ? 24.266 28.344 7.887 1 84.94 195 ASP A O 1
ATOM 1441 N N . GLY A 1 196 ? 22.969 29.578 9.172 1 78.56 196 GLY A N 1
ATOM 1442 C CA . GLY A 1 196 ? 23.078 30.75 8.328 1 78.56 196 GLY A CA 1
ATOM 1443 C C . GLY A 1 196 ? 22.297 30.625 7.031 1 78.56 196 GLY A C 1
ATOM 1444 O O . GLY A 1 196 ? 22.484 31.438 6.117 1 78.56 196 GLY A O 1
ATOM 1445 N N . GLY A 1 197 ? 21.547 29.625 6.93 1 80.12 197 GLY A N 1
ATOM 1446 C CA . GLY A 1 197 ? 20.844 29.422 5.672 1 80.12 197 GLY A CA 1
ATOM 1447 C C . GLY A 1 197 ? 19.672 30.359 5.48 1 80.12 197 GLY A C 1
ATOM 1448 O O . GLY A 1 197 ? 18.859 30.531 6.391 1 80.12 197 GLY A O 1
ATOM 1449 N N . ARG A 1 198 ? 19.688 31.078 4.387 1 89.69 198 ARG A N 1
ATOM 1450 C CA . ARG A 1 198 ? 18.547 31.906 3.998 1 89.69 198 ARG A CA 1
ATOM 1451 C C . ARG A 1 198 ? 17.422 31.062 3.402 1 89.69 198 ARG A C 1
ATOM 1453 O O . ARG A 1 198 ? 17.688 30.094 2.688 1 89.69 198 ARG A O 1
ATOM 1460 N N . LEU A 1 199 ? 16.188 31.391 3.707 1 94.19 199 LEU A N 1
ATOM 1461 C CA . LEU A 1 199 ? 15.031 30.641 3.23 1 94.19 199 LEU A CA 1
ATOM 1462 C C . LEU A 1 199 ? 15.086 30.469 1.716 1 94.19 199 LEU A C 1
ATOM 1464 O O . LEU A 1 199 ? 14.719 29.406 1.195 1 94.19 199 LEU A O 1
ATOM 1468 N N . GLU A 1 200 ? 15.516 31.531 1.001 1 94.19 200 GLU A N 1
ATOM 1469 C CA . GLU A 1 200 ? 15.602 31.484 -0.455 1 94.19 200 GLU A CA 1
ATOM 1470 C C . GLU A 1 200 ? 16.531 30.359 -0.912 1 94.19 200 GLU A C 1
ATOM 1472 O O . GLU A 1 200 ? 16.203 29.609 -1.826 1 94.19 200 GLU A O 1
ATOM 1477 N N . ASP A 1 201 ? 17.656 30.281 -0.269 1 94.06 201 ASP A N 1
ATOM 1478 C CA . ASP A 1 201 ? 18.656 29.266 -0.625 1 94.06 201 ASP A CA 1
ATOM 1479 C C . ASP A 1 201 ? 18.156 27.875 -0.261 1 94.06 201 ASP A C 1
ATOM 1481 O O . ASP A 1 201 ? 18.375 26.906 -1.008 1 94.06 201 ASP A O 1
ATOM 1485 N N . VAL A 1 202 ? 17.578 27.797 0.875 1 93.94 202 VAL A N 1
ATOM 1486 C CA . VAL A 1 202 ? 17.078 26.516 1.354 1 93.94 202 VAL A CA 1
ATOM 1487 C C . VAL A 1 202 ? 16 25.984 0.41 1 93.94 202 VAL A C 1
ATOM 1489 O O . VAL A 1 202 ? 16.016 24.828 0.013 1 93.94 202 VAL A O 1
ATOM 1492 N N . LEU A 1 203 ? 15.109 26.859 -0.017 1 95.44 203 LEU A N 1
ATOM 1493 C CA . LEU A 1 203 ? 14.047 26.453 -0.926 1 95.44 203 LEU A CA 1
ATOM 1494 C C . LEU A 1 203 ? 14.609 26.031 -2.275 1 95.44 203 LEU A C 1
ATOM 1496 O O . LEU A 1 203 ? 14.109 25.078 -2.889 1 95.44 203 LEU A O 1
ATOM 1500 N N . ALA A 1 204 ? 15.602 26.75 -2.688 1 93 204 ALA A N 1
ATOM 1501 C CA . ALA A 1 204 ? 16.219 26.438 -3.98 1 93 204 ALA A CA 1
ATOM 1502 C C . ALA A 1 204 ? 16.922 25.094 -3.939 1 93 204 ALA A C 1
ATOM 1504 O O . ALA A 1 204 ? 16.953 24.359 -4.938 1 93 204 ALA A O 1
ATOM 1505 N N . SER A 1 205 ? 17.484 24.766 -2.826 1 90.88 205 SER A N 1
ATOM 1506 C CA . SER A 1 205 ? 18.281 23.547 -2.719 1 90.88 205 SER A CA 1
ATOM 1507 C C . SER A 1 205 ? 17.391 22.297 -2.725 1 90.88 205 SER A C 1
ATOM 1509 O O . SER A 1 205 ? 17.828 21.219 -3.133 1 90.88 205 SER A O 1
ATOM 1511 N N . GLN A 1 206 ? 16.203 22.391 -2.16 1 90.69 206 GLN A N 1
ATOM 1512 C CA . GLN A 1 206 ? 15.219 21.328 -2.088 1 90.69 206 GLN A CA 1
ATOM 1513 C C . GLN A 1 206 ? 15.766 20.125 -1.307 1 90.69 206 GLN A C 1
ATOM 1515 O O . GLN A 1 206 ? 15.422 18.984 -1.599 1 90.69 206 GLN A O 1
ATOM 1520 N N . ASN A 1 207 ? 16.656 20.328 -0.348 1 91.19 207 ASN A N 1
ATOM 1521 C CA . ASN A 1 207 ? 17.297 19.234 0.388 1 91.19 207 ASN A CA 1
ATOM 1522 C C . ASN A 1 207 ? 17.016 19.344 1.886 1 91.19 207 ASN A C 1
ATOM 1524 O O . ASN A 1 207 ? 17.594 18.594 2.678 1 91.19 207 ASN A O 1
ATOM 1528 N N . THR A 1 208 ? 16.188 20.266 2.266 1 95.56 208 THR A N 1
ATOM 1529 C CA . THR A 1 208 ? 15.867 20.453 3.676 1 95.56 208 THR A CA 1
ATOM 1530 C C . THR A 1 208 ? 14.508 19.844 4.008 1 95.56 208 THR A C 1
ATOM 1532 O O . THR A 1 208 ? 13.57 19.938 3.211 1 95.56 208 THR A O 1
ATOM 1535 N N . TRP A 1 209 ? 14.469 19.203 5.137 1 97.25 209 TRP A N 1
ATOM 1536 C CA . TRP A 1 209 ? 13.203 18.609 5.562 1 97.25 209 TRP A CA 1
ATOM 1537 C C . TRP A 1 209 ? 13.078 18.625 7.082 1 97.25 209 TRP A C 1
ATOM 1539 O O . TRP A 1 209 ? 14.062 18.859 7.785 1 97.25 209 TRP A O 1
ATOM 1549 N N . SER A 1 210 ? 11.922 18.516 7.566 1 98.31 210 SER A N 1
ATOM 1550 C CA . SER A 1 210 ? 11.617 18.328 8.984 1 98.31 210 SER A CA 1
ATOM 1551 C C . SER A 1 210 ? 10.789 17.078 9.219 1 98.31 210 SER A C 1
ATOM 1553 O O . SER A 1 210 ? 9.75 16.875 8.578 1 98.31 210 SER A O 1
ATOM 1555 N N . ALA A 1 211 ? 11.164 16.234 10.219 1 97.75 211 ALA A N 1
ATOM 1556 C CA . ALA A 1 211 ? 10.43 15.039 10.586 1 97.75 211 ALA A CA 1
ATOM 1557 C C . ALA A 1 211 ? 9.141 15.383 11.312 1 97.75 211 ALA A C 1
ATOM 1559 O O . ALA A 1 211 ? 8.266 14.523 11.492 1 97.75 211 ALA A O 1
ATOM 1560 N N . LYS A 1 212 ? 9.008 16.656 11.68 1 98.62 212 LYS A N 1
ATOM 1561 C CA . LYS A 1 212 ? 7.84 17.078 12.445 1 98.62 212 LYS A CA 1
ATOM 1562 C C . LYS A 1 212 ? 6.789 17.719 11.539 1 98.62 212 LYS A C 1
ATOM 1564 O O . LYS A 1 212 ? 5.672 18 11.977 1 98.62 212 LYS A O 1
ATOM 1569 N N . ALA A 1 213 ? 7.098 17.859 10.289 1 98.88 213 ALA A N 1
ATOM 1570 C CA . ALA A 1 213 ? 6.223 18.578 9.359 1 98.88 213 ALA A CA 1
ATOM 1571 C C . ALA A 1 213 ? 5.242 17.609 8.695 1 98.88 213 ALA A C 1
ATOM 1573 O O . ALA A 1 213 ? 5.629 16.531 8.25 1 98.88 213 ALA A O 1
ATOM 1574 N N . SER A 1 214 ? 4.062 17.922 8.664 1 98.81 214 SER A N 1
ATOM 1575 C CA . SER A 1 214 ? 3.004 17.297 7.875 1 98.81 214 SER A CA 1
ATOM 1576 C C . SER A 1 214 ? 2.176 18.359 7.141 1 98.81 214 SER A C 1
ATOM 1578 O O . SER A 1 214 ? 1.196 18.875 7.684 1 98.81 214 SER A O 1
ATOM 1580 N N . CYS A 1 215 ? 2.52 18.594 5.902 1 98.62 215 CYS A N 1
ATOM 1581 C CA . CYS A 1 215 ? 1.929 19.688 5.125 1 98.62 215 CYS A CA 1
ATOM 1582 C C . CYS A 1 215 ? 1.157 19.141 3.928 1 98.62 215 CYS A C 1
ATOM 1584 O O . CYS A 1 215 ? 1.654 18.281 3.203 1 98.62 215 CYS A O 1
ATOM 1586 N N . SER A 1 216 ? 0.012 19.594 3.795 1 97.38 216 SER A N 1
ATOM 1587 C CA . SER A 1 216 ? -0.831 19.266 2.646 1 97.38 216 SER A CA 1
ATOM 1588 C C . SER A 1 216 ? -1.37 20.531 1.985 1 97.38 216 SER A C 1
ATOM 1590 O O . SER A 1 216 ? -1.584 21.547 2.652 1 97.38 216 SER A O 1
ATOM 1592 N N . SER A 1 217 ? -1.482 20.422 0.679 1 96.06 217 SER A N 1
ATOM 1593 C CA . SER A 1 217 ? -1.96 21.578 -0.067 1 96.06 217 SER A CA 1
ATOM 1594 C C . SER A 1 217 ? -3.35 21.328 -0.644 1 96.06 217 SER A C 1
ATOM 1596 O O . SER A 1 217 ? -3.676 20.203 -1.03 1 96.06 217 SER A O 1
ATOM 1598 N N . GLY A 1 218 ? -4.133 22.359 -0.625 1 92.06 218 GLY A N 1
ATOM 1599 C CA . GLY A 1 218 ? -5.469 22.281 -1.189 1 92.06 218 GLY A CA 1
ATOM 1600 C C . GLY A 1 218 ? -5.922 23.578 -1.832 1 92.06 218 GLY A C 1
ATOM 1601 O O . GLY A 1 218 ? -5.488 24.656 -1.435 1 92.06 218 GLY A O 1
ATOM 1602 N N . ALA A 1 219 ? -6.797 23.422 -2.764 1 89.81 219 ALA A N 1
ATOM 1603 C CA . ALA A 1 219 ? -7.25 24.562 -3.555 1 89.81 219 ALA A CA 1
ATOM 1604 C C . ALA A 1 219 ? -8.273 25.391 -2.783 1 89.81 219 ALA A C 1
ATOM 1606 O O . ALA A 1 219 ? -8.57 26.531 -3.158 1 89.81 219 ALA A O 1
ATOM 1607 N N . GLU A 1 220 ? -8.742 24.859 -1.673 1 88 220 GLU A N 1
ATOM 1608 C CA . GLU A 1 220 ? -9.828 25.484 -0.928 1 88 220 GLU A CA 1
ATOM 1609 C C . GLU A 1 220 ? -9.312 26.562 0.008 1 88 220 GLU A C 1
ATOM 1611 O O . GLU A 1 220 ? -10.102 27.266 0.655 1 88 220 GLU A O 1
ATOM 1616 N N . LEU A 1 221 ? -8.023 26.781 0.045 1 90.56 221 LEU A N 1
ATOM 1617 C CA . LEU A 1 221 ? -7.457 27.688 1.033 1 90.56 221 LEU A CA 1
ATOM 1618 C C . LEU A 1 221 ? -6.738 28.844 0.352 1 90.56 221 LEU A C 1
ATOM 1620 O O . LEU A 1 221 ? -6.285 28.719 -0.787 1 90.56 221 LEU A O 1
ATOM 1624 N N . GLU A 1 222 ? -6.668 29.953 1.141 1 94.56 222 GLU A N 1
ATOM 1625 C CA . GLU A 1 222 ? -5.863 31.109 0.738 1 94.56 222 GLU A CA 1
ATOM 1626 C C . GLU A 1 222 ? -4.773 31.406 1.764 1 94.56 222 GLU A C 1
ATOM 1628 O O . GLU A 1 222 ? -3.848 32.156 1.489 1 94.56 222 GLU A O 1
ATOM 1633 N N . ASP A 1 223 ? -4.922 30.906 2.891 1 97.62 223 ASP A N 1
ATOM 1634 C CA . ASP A 1 223 ? -3.947 30.984 3.971 1 97.62 223 ASP A CA 1
ATOM 1635 C C . ASP A 1 223 ? -3.57 29.594 4.484 1 97.62 223 ASP A C 1
ATOM 1637 O O . ASP A 1 223 ? -4.082 28.594 3.994 1 97.62 223 ASP A O 1
ATOM 1641 N N . CYS A 1 224 ? -2.58 29.547 5.352 1 98.31 224 CYS A N 1
ATOM 1642 C CA . CYS A 1 224 ? -2.17 28.281 5.934 1 98.31 224 CYS A CA 1
ATOM 1643 C C . CYS A 1 224 ? -2.854 28.047 7.277 1 98.31 224 CYS A C 1
ATOM 1645 O O . CYS A 1 224 ? -2.773 28.891 8.172 1 98.31 224 CYS A O 1
ATOM 1647 N N . HIS A 1 225 ? -3.539 26.969 7.391 1 98 225 HIS A N 1
ATOM 1648 C CA . HIS A 1 225 ? -4.023 26.484 8.68 1 98 225 HIS A CA 1
ATOM 1649 C C . HIS A 1 225 ? -2.959 25.656 9.398 1 98 225 HIS A C 1
ATOM 1651 O O . HIS A 1 225 ? -2.359 24.766 8.805 1 98 225 HIS A O 1
ATOM 1657 N N . VAL A 1 226 ? -2.729 25.969 10.664 1 98.62 226 VAL A N 1
ATOM 1658 C CA . VAL A 1 226 ? -1.604 25.359 11.367 1 98.62 226 VAL A CA 1
ATOM 1659 C C . VAL A 1 226 ? -2.086 24.734 12.672 1 98.62 226 VAL A C 1
ATOM 1661 O O . VAL A 1 226 ? -2.85 25.359 13.422 1 98.62 226 VAL A O 1
ATOM 1664 N N . LEU A 1 227 ? -1.739 23.531 12.945 1 98.69 227 LEU A N 1
ATOM 1665 C CA . LEU A 1 227 ? -1.89 22.844 14.219 1 98.69 227 LEU A CA 1
ATOM 1666 C C . LEU A 1 227 ? -0.544 22.328 14.719 1 98.69 227 LEU A C 1
ATOM 1668 O O . LEU A 1 227 ? 0.142 21.578 14.016 1 98.69 227 LEU A O 1
ATOM 1672 N N . VAL A 1 228 ? -0.104 22.781 15.891 1 98.81 228 VAL A N 1
ATOM 1673 C CA . VAL A 1 228 ? 1.104 22.297 16.547 1 98.81 228 VAL A CA 1
ATOM 1674 C C . VAL A 1 228 ? 0.729 21.359 17.688 1 98.81 228 VAL A C 1
ATOM 1676 O O . VAL A 1 228 ? -0.057 21.719 18.562 1 98.81 228 VAL A O 1
ATOM 1679 N N . LEU A 1 229 ? 1.209 20.172 17.688 1 98.75 229 LEU A N 1
ATOM 1680 C CA . LEU A 1 229 ? 1.037 19.203 18.75 1 98.75 229 LEU A CA 1
ATOM 1681 C C . LEU A 1 229 ? 2.346 18.984 19.5 1 98.75 229 LEU A C 1
ATOM 1683 O O . LEU A 1 229 ? 3.375 18.688 18.891 1 98.75 229 LEU A O 1
ATOM 1687 N N . ALA A 1 230 ? 2.299 19.125 20.797 1 98.31 230 ALA A N 1
ATOM 1688 C CA . ALA A 1 230 ? 3.516 19.062 21.609 1 98.31 230 ALA A CA 1
ATOM 1689 C C . ALA A 1 230 ? 3.254 18.406 22.953 1 98.31 230 ALA A C 1
ATOM 1691 O O . ALA A 1 230 ? 2.105 18.281 23.375 1 98.31 230 ALA A O 1
ATOM 1692 N N . THR A 1 231 ? 4.324 17.875 23.484 1 96.38 231 THR A N 1
ATOM 1693 C CA . THR A 1 231 ? 4.25 17.469 24.891 1 96.38 231 THR A CA 1
ATOM 1694 C C . THR A 1 231 ? 3.982 18.672 25.781 1 96.38 231 THR A C 1
ATOM 1696 O O . THR A 1 231 ? 4.566 19.734 25.594 1 96.38 231 THR A O 1
ATOM 1699 N N . ASP A 1 232 ? 3.121 18.484 26.719 1 93.88 232 ASP A N 1
ATOM 1700 C CA . ASP A 1 232 ? 2.836 19.516 27.703 1 93.88 232 ASP A CA 1
ATOM 1701 C C . ASP A 1 232 ? 4.055 19.797 28.578 1 93.88 232 ASP A C 1
ATOM 1703 O O . ASP A 1 232 ? 4.449 18.938 29.375 1 93.88 232 ASP A O 1
ATOM 1707 N N . PRO A 1 233 ? 4.621 20.984 28.438 1 87.94 233 PRO A N 1
ATOM 1708 C CA . PRO A 1 233 ? 5.805 21.266 29.25 1 87.94 233 PRO A CA 1
ATOM 1709 C C . PRO A 1 233 ? 5.52 21.172 30.75 1 87.94 233 PRO A C 1
ATOM 1711 O O . PRO A 1 233 ? 6.434 20.922 31.547 1 87.94 233 PRO A O 1
ATOM 1714 N N . ALA A 1 234 ? 4.363 21.422 31.062 1 81.69 234 ALA A N 1
ATOM 1715 C CA . ALA A 1 234 ? 4.004 21.359 32.469 1 81.69 234 ALA A CA 1
ATOM 1716 C C 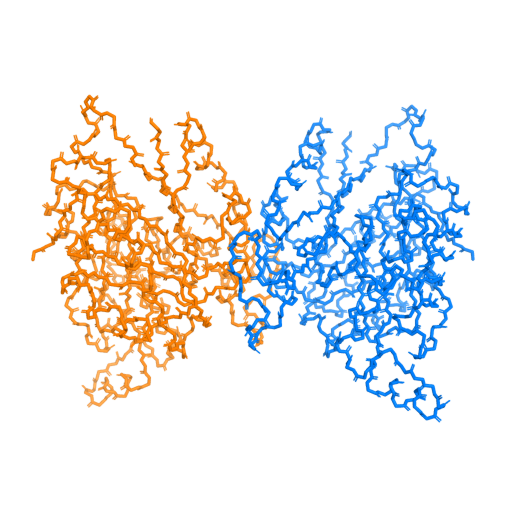. ALA A 1 234 ? 3.824 19.906 32.938 1 81.69 234 ALA A C 1
ATOM 1718 O O . ALA A 1 234 ? 3.779 19.641 34.156 1 81.69 234 ALA A O 1
ATOM 1719 N N . ALA A 1 235 ? 3.654 19.016 32 1 70.06 235 ALA A N 1
ATOM 1720 C CA . ALA A 1 235 ? 3.453 17.609 32.344 1 70.06 235 ALA A CA 1
ATOM 1721 C C . ALA A 1 235 ? 4.781 16.922 32.656 1 70.06 235 ALA A C 1
ATOM 1723 O O . ALA A 1 235 ? 4.832 15.945 33.375 1 70.06 235 ALA A O 1
ATOM 1724 N N . ALA A 1 236 ? 5.977 17.156 31.938 1 60.19 236 ALA A N 1
ATOM 1725 C CA . ALA A 1 236 ? 7.258 16.469 32.031 1 60.19 236 ALA A CA 1
ATOM 1726 C C . ALA A 1 236 ? 7.738 16.375 33.469 1 60.19 236 ALA A C 1
ATOM 1728 O O . ALA A 1 236 ? 8.422 15.422 33.844 1 60.19 236 ALA A O 1
ATOM 1729 N N . GLY A 1 237 ? 7.27 17.312 34.312 1 52.88 237 GLY A N 1
ATOM 1730 C CA . GLY A 1 237 ? 7.785 17.328 35.656 1 52.88 237 GLY A CA 1
ATOM 1731 C C . GLY A 1 237 ? 6.77 16.891 36.688 1 52.88 237 GLY A C 1
ATOM 1732 O O . GLY A 1 237 ? 7.051 16.891 37.906 1 52.88 237 GLY A O 1
ATOM 1733 N N . GLY A 1 238 ? 5.57 16.547 36.188 1 54.59 238 GLY A N 1
ATOM 1734 C CA . GLY A 1 238 ? 4.613 16.422 37.25 1 54.59 238 GLY A CA 1
ATOM 1735 C C . GLY A 1 238 ? 4.367 14.977 37.656 1 54.59 238 GLY A C 1
ATOM 1736 O O . GLY A 1 238 ? 4.836 14.055 37 1 54.59 238 GLY A O 1
ATOM 1737 N N . GLU A 1 239 ? 3.979 14.781 38.906 1 56.34 239 GLU A N 1
ATOM 1738 C CA . GLU A 1 239 ? 3.635 13.547 39.625 1 56.34 239 GLU A CA 1
ATOM 1739 C C . GLU A 1 239 ? 2.412 12.883 39 1 56.34 239 GLU A C 1
ATOM 1741 O O . GLU A 1 239 ? 2.092 11.734 39.312 1 56.34 239 GLU A O 1
ATOM 1746 N N . THR A 1 240 ? 1.529 13.625 38.281 1 57.81 240 THR A N 1
ATOM 1747 C CA . THR A 1 240 ? 0.289 13.023 37.812 1 57.81 240 THR A CA 1
ATOM 1748 C C . THR A 1 240 ? 0.509 12.336 36.469 1 57.81 240 THR A C 1
ATOM 1750 O O . THR A 1 240 ? 1.052 12.93 35.531 1 57.81 240 THR A O 1
ATOM 1753 N N . PRO A 1 241 ? 0.239 11.148 36.406 1 68.31 241 PRO A N 1
ATOM 1754 C CA . PRO A 1 241 ? 0.398 10.391 35.156 1 68.31 241 PRO A CA 1
ATOM 1755 C C . PRO A 1 241 ? -0.476 10.922 34.031 1 68.31 241 PRO A C 1
ATOM 1757 O O . PRO A 1 241 ? -1.645 11.258 34.25 1 68.31 241 PRO A O 1
ATOM 1760 N N . TYR A 1 242 ? 0.117 11.414 33.031 1 84.94 242 TYR A N 1
ATOM 1761 C CA . TYR A 1 242 ? -0.627 11.781 31.828 1 84.94 242 TYR A CA 1
ATOM 1762 C C . TYR A 1 242 ? -0.751 10.594 30.875 1 84.94 242 TYR A C 1
ATOM 1764 O O . TYR A 1 242 ? 0.08 9.68 30.891 1 84.94 242 TYR A O 1
ATOM 1772 N N . ASN A 1 243 ? -1.881 10.68 30.156 1 93 243 ASN A N 1
ATOM 1773 C CA . ASN A 1 243 ? -2.182 9.43 29.469 1 93 243 ASN A CA 1
ATOM 1774 C C . ASN A 1 243 ? -1.936 9.547 27.969 1 93 243 ASN A C 1
ATOM 1776 O O . ASN A 1 243 ? -1.897 8.539 27.25 1 93 243 ASN A O 1
ATOM 1780 N N . LEU A 1 244 ? -1.794 10.781 27.5 1 96.88 244 LEU A N 1
ATOM 1781 C CA . LEU A 1 244 ? -1.572 10.922 26.062 1 96.88 244 LEU A CA 1
ATOM 1782 C C . LEU A 1 244 ? -0.11 11.242 25.766 1 96.88 244 LEU A C 1
ATOM 1784 O O . LEU A 1 244 ? 0.509 12.047 26.469 1 96.88 244 LEU A O 1
ATOM 1788 N N . HIS A 1 245 ? 0.388 10.602 24.812 1 96.81 245 HIS A N 1
ATOM 1789 C CA . HIS A 1 245 ? 1.772 10.75 24.391 1 96.81 245 HIS A CA 1
ATOM 1790 C C . HIS A 1 245 ? 1.872 10.812 22.859 1 96.81 245 HIS A C 1
ATOM 1792 O O . HIS A 1 245 ? 0.957 10.375 22.156 1 96.81 245 HIS A O 1
ATOM 1798 N N . ALA A 1 246 ? 2.969 11.398 22.406 1 98.25 246 ALA A N 1
ATOM 1799 C CA . ALA A 1 246 ? 3.266 11.406 20.984 1 98.25 246 ALA A CA 1
ATOM 1800 C C . ALA A 1 246 ? 4.746 11.125 20.734 1 98.25 246 ALA A C 1
ATOM 1802 O O . ALA A 1 246 ? 5.602 11.539 21.516 1 98.25 246 ALA A O 1
ATOM 1803 N N . LEU A 1 247 ? 5 10.367 19.719 1 98.44 247 LEU A N 1
ATOM 1804 C CA . LEU A 1 247 ? 6.332 10.07 19.203 1 98.44 247 LEU A CA 1
ATOM 1805 C C . LEU A 1 247 ? 6.438 10.445 17.734 1 98.44 247 LEU A C 1
ATOM 1807 O O . LEU A 1 247 ? 5.477 10.281 16.969 1 98.44 247 LEU A O 1
ATOM 1811 N N . SER A 1 248 ? 7.57 10.992 17.344 1 98.31 248 SER A N 1
ATOM 1812 C CA . SER A 1 248 ? 7.723 11.352 15.945 1 98.31 248 SER A CA 1
ATOM 1813 C C . SER A 1 248 ? 9.109 10.984 15.43 1 98.31 248 SER A C 1
ATOM 1815 O O . SER A 1 248 ? 10.078 10.969 16.188 1 98.31 248 SER A O 1
ATOM 1817 N N . ARG A 1 249 ? 9.203 10.664 14.266 1 98.19 249 ARG A N 1
ATOM 1818 C CA . ARG A 1 249 ? 10.414 10.414 13.492 1 98.19 249 ARG A CA 1
ATOM 1819 C C . ARG A 1 249 ? 10.133 10.492 11.992 1 98.19 249 ARG A C 1
ATOM 1821 O O . ARG A 1 249 ? 9 10.773 11.586 1 98.19 249 ARG A O 1
ATOM 1828 N N . TYR A 1 250 ? 11.117 10.406 11.195 1 98.69 250 TYR A N 1
ATOM 1829 C CA . TYR A 1 250 ? 10.898 10.32 9.758 1 98.69 250 TYR A CA 1
ATOM 1830 C C . TYR A 1 250 ? 11.055 8.891 9.266 1 98.69 250 TYR A C 1
ATOM 1832 O O . TYR A 1 250 ? 11.695 8.062 9.922 1 98.69 250 TYR A O 1
ATOM 1840 N N . MET A 1 251 ? 10.391 8.516 8.211 1 98.88 251 MET A N 1
ATOM 1841 C CA . MET A 1 251 ? 10.688 7.324 7.422 1 98.88 251 MET A CA 1
ATOM 1842 C C . MET A 1 251 ? 11.719 7.629 6.34 1 98.88 251 MET A C 1
ATOM 1844 O O . MET A 1 251 ? 11.594 8.625 5.625 1 98.88 251 MET A O 1
ATOM 1848 N N . ALA A 1 252 ? 12.695 6.781 6.172 1 98.69 252 ALA A N 1
ATOM 1849 C CA . ALA A 1 252 ? 13.766 7.004 5.207 1 98.69 252 ALA A CA 1
ATOM 1850 C C . ALA A 1 252 ? 13.273 6.785 3.779 1 98.69 252 ALA A C 1
ATOM 1852 O O . ALA A 1 252 ? 13.797 7.387 2.838 1 98.69 252 ALA A O 1
ATOM 1853 N N . ASP A 1 253 ? 12.352 5.926 3.617 1 98.75 253 ASP A N 1
ATOM 1854 C CA . ASP A 1 253 ? 11.719 5.621 2.34 1 98.75 253 ASP A CA 1
ATOM 1855 C C . ASP A 1 253 ? 10.328 5.016 2.547 1 98.75 253 ASP A C 1
ATOM 1857 O O . ASP A 1 253 ? 9.852 4.918 3.68 1 98.75 253 ASP A O 1
ATOM 1861 N N . ALA A 1 254 ? 9.672 4.602 1.461 1 98.81 254 ALA A N 1
ATOM 1862 C CA . ALA A 1 254 ? 8.266 4.199 1.487 1 98.81 254 ALA A CA 1
ATOM 1863 C C . ALA A 1 254 ? 8.102 2.822 2.125 1 98.81 254 ALA A C 1
ATOM 1865 O O . ALA A 1 254 ? 6.984 2.391 2.406 1 98.81 254 ALA A O 1
ATOM 1866 N N . ILE A 1 255 ? 9.188 2.062 2.383 1 98.88 255 ILE A N 1
ATOM 1867 C CA . ILE A 1 255 ? 9.07 0.734 2.975 1 98.88 255 ILE A CA 1
ATOM 1868 C C . ILE A 1 255 ? 9.844 0.691 4.293 1 98.88 255 ILE A C 1
ATOM 1870 O O . ILE A 1 255 ? 10.367 -0.358 4.68 1 98.88 255 ILE A O 1
ATOM 1874 N N . ASP A 1 256 ? 10.008 1.786 4.957 1 98.81 256 ASP A N 1
ATOM 1875 C CA . ASP A 1 256 ? 10.789 1.882 6.184 1 98.81 256 ASP A CA 1
ATOM 1876 C C . ASP A 1 256 ? 10.008 1.335 7.375 1 98.81 256 ASP A C 1
ATOM 1878 O O . ASP A 1 256 ? 9.711 2.07 8.32 1 98.81 256 ASP A O 1
ATOM 1882 N N . ALA A 1 257 ? 9.781 0.042 7.402 1 98.81 257 ALA A N 1
ATOM 1883 C CA . ALA A 1 257 ? 9.086 -0.629 8.5 1 98.81 257 ALA A CA 1
ATOM 1884 C C . ALA A 1 257 ? 9.844 -0.454 9.812 1 98.81 257 ALA A C 1
ATOM 1886 O O . ALA A 1 257 ? 9.234 -0.358 10.883 1 98.81 257 ALA A O 1
ATOM 1887 N N . ALA A 1 258 ? 11.133 -0.397 9.711 1 98.5 258 ALA A N 1
ATOM 1888 C CA . ALA A 1 258 ? 11.961 -0.292 10.914 1 98.5 258 ALA A CA 1
ATOM 1889 C C . ALA A 1 258 ? 11.625 0.969 11.703 1 98.5 258 ALA A C 1
ATOM 1891 O O . ALA A 1 258 ? 11.586 0.944 12.938 1 98.5 258 ALA A O 1
ATOM 1892 N N . ALA A 1 259 ? 11.422 2.082 11.016 1 98.75 259 ALA A N 1
ATOM 1893 C CA . ALA A 1 259 ? 11.07 3.334 11.68 1 98.75 259 ALA A CA 1
ATOM 1894 C C . ALA A 1 259 ? 9.75 3.199 12.438 1 98.75 259 ALA A C 1
ATOM 1896 O O . ALA A 1 259 ? 9.625 3.672 13.57 1 98.75 259 ALA A O 1
ATOM 1897 N N . ILE A 1 260 ? 8.789 2.582 11.82 1 98.81 260 ILE A N 1
ATOM 1898 C CA . ILE A 1 260 ? 7.461 2.418 12.406 1 98.81 260 ILE A CA 1
ATOM 1899 C C . ILE A 1 260 ? 7.543 1.479 13.609 1 98.81 260 ILE A C 1
ATOM 1901 O O . ILE A 1 260 ? 7.004 1.778 14.68 1 98.81 260 ILE A O 1
ATOM 1905 N N . LEU A 1 261 ? 8.195 0.371 13.406 1 98.62 261 LEU A N 1
ATOM 1906 C CA . LEU A 1 261 ? 8.32 -0.634 14.461 1 98.62 261 LEU A CA 1
ATOM 1907 C C . LEU A 1 261 ? 9.055 -0.065 15.664 1 98.62 261 LEU A C 1
ATOM 1909 O O . LEU A 1 261 ? 8.742 -0.414 16.812 1 98.62 261 LEU A O 1
ATOM 1913 N N . ALA A 1 262 ? 10.047 0.774 15.422 1 98.5 262 ALA A N 1
ATOM 1914 C CA . ALA A 1 262 ? 10.773 1.397 16.531 1 98.5 262 ALA A CA 1
ATOM 1915 C C . ALA A 1 262 ? 9.828 2.219 17.406 1 98.5 262 ALA A C 1
ATOM 1917 O O . ALA A 1 262 ? 9.906 2.16 18.641 1 98.5 262 ALA A O 1
ATOM 1918 N N . LEU A 1 263 ? 8.977 3.006 16.812 1 98.69 263 LEU A N 1
ATOM 1919 C CA . LEU A 1 263 ? 8.008 3.783 17.578 1 98.69 263 LEU A CA 1
ATOM 1920 C C . LEU A 1 263 ? 7.027 2.867 18.297 1 98.69 263 LEU A C 1
ATOM 1922 O O . LEU A 1 263 ? 6.688 3.104 19.453 1 98.69 263 LEU A O 1
ATOM 1926 N N . LEU A 1 264 ? 6.578 1.851 17.609 1 98.62 264 LEU A N 1
ATOM 1927 C CA . LEU A 1 264 ? 5.594 0.947 18.188 1 98.62 264 LEU A CA 1
ATOM 1928 C C . LEU A 1 264 ? 6.191 0.175 19.359 1 98.62 264 LEU A C 1
ATOM 1930 O O . LEU A 1 264 ? 5.484 -0.171 20.312 1 98.62 264 LEU A O 1
ATOM 1934 N N . GLU A 1 265 ? 7.492 -0.129 19.266 1 98.38 265 GLU A N 1
ATOM 1935 C CA . GLU A 1 265 ? 8.156 -0.765 20.406 1 98.38 265 GLU A CA 1
ATOM 1936 C C . GLU A 1 265 ? 8.078 0.109 21.656 1 98.38 265 GLU A C 1
ATOM 1938 O O . GLU A 1 265 ? 7.883 -0.396 22.766 1 98.38 265 GLU A O 1
ATOM 1943 N N . THR A 1 266 ? 8.297 1.371 21.453 1 98.12 266 THR A N 1
ATOM 1944 C CA . THR A 1 266 ? 8.172 2.305 22.562 1 98.12 266 THR A CA 1
ATOM 1945 C C . THR A 1 266 ? 6.746 2.311 23.109 1 98.12 266 THR A C 1
ATOM 1947 O O . THR A 1 266 ? 6.539 2.295 24.328 1 98.12 266 THR A O 1
ATOM 1950 N N . VAL A 1 267 ? 5.75 2.352 22.25 1 98.31 267 VAL A N 1
ATOM 1951 C CA . VAL A 1 267 ? 4.348 2.316 22.656 1 98.31 267 VAL A CA 1
ATOM 1952 C C . VAL A 1 267 ? 4.082 1.064 23.484 1 98.31 267 VAL A C 1
ATOM 1954 O O . VAL A 1 267 ? 3.455 1.137 24.547 1 98.31 267 VAL A O 1
ATOM 1957 N N . LYS A 1 268 ? 4.562 -0.065 22.969 1 97.62 268 LYS A N 1
ATOM 1958 C CA . LYS A 1 268 ? 4.367 -1.339 23.656 1 97.62 268 LYS A CA 1
ATOM 1959 C C . LYS A 1 268 ? 5.031 -1.332 25.031 1 97.62 268 LYS A C 1
ATOM 1961 O O . LYS A 1 268 ? 4.449 -1.812 26 1 97.62 268 LYS A O 1
ATOM 1966 N N . ARG A 1 269 ? 6.242 -0.849 25.156 1 97.5 269 ARG A N 1
ATOM 1967 C CA . ARG A 1 269 ? 6.969 -0.773 26.422 1 97.5 269 ARG A CA 1
ATOM 1968 C C . ARG A 1 269 ? 6.184 0.025 27.453 1 97.5 269 ARG A C 1
ATOM 1970 O O . ARG A 1 269 ? 6.254 -0.259 28.656 1 97.5 269 ARG A O 1
ATOM 1977 N N . HIS A 1 270 ? 5.414 0.971 26.969 1 96.06 270 HIS A N 1
ATOM 1978 C CA . HIS A 1 270 ? 4.625 1.812 27.859 1 96.06 270 HIS A CA 1
ATOM 1979 C C . HIS A 1 270 ? 3.234 1.227 28.078 1 96.06 270 HIS A C 1
ATOM 1981 O O . HIS A 1 270 ? 2.381 1.861 28.703 1 96.06 270 HIS A O 1
ATOM 1987 N N . ASN A 1 271 ? 3.031 0.03 27.562 1 96.88 271 ASN A N 1
ATOM 1988 C CA . ASN A 1 271 ? 1.707 -0.583 27.594 1 96.88 271 ASN A CA 1
ATOM 1989 C C . ASN A 1 271 ? 0.642 0.347 27.016 1 96.88 271 ASN A C 1
ATOM 1991 O O . ASN A 1 271 ? -0.438 0.492 27.594 1 96.88 271 ASN A O 1
ATOM 1995 N N . GLY A 1 272 ? 1.046 1.029 25.906 1 97.62 272 GLY A N 1
ATOM 1996 C CA . GLY A 1 272 ? 0.165 2.018 25.312 1 97.62 272 GLY A CA 1
ATOM 1997 C C . GLY A 1 272 ? -0.693 1.45 24.188 1 97.62 272 GLY A C 1
ATOM 1998 O O . GLY A 1 272 ? -0.415 0.364 23.672 1 97.62 272 GLY A O 1
ATOM 1999 N N . THR A 1 273 ? -1.762 2.168 23.891 1 97.94 273 THR A N 1
ATOM 2000 C CA . THR A 1 273 ? -2.625 1.899 22.75 1 97.94 273 THR A CA 1
ATOM 2001 C C . THR A 1 273 ? -2.574 3.055 21.75 1 97.94 273 THR A C 1
ATOM 2003 O O . THR A 1 273 ? -2.799 4.207 22.109 1 97.94 273 THR A O 1
ATOM 2006 N N . VAL A 1 274 ? -2.285 2.746 20.484 1 98.69 274 VAL A N 1
ATOM 2007 C CA . VAL A 1 274 ? -2.195 3.779 19.453 1 98.69 274 VAL A CA 1
ATOM 2008 C C . VAL A 1 274 ? -3.559 4.445 19.281 1 98.69 274 VAL A C 1
ATOM 2010 O O . VAL A 1 274 ? -4.574 3.764 19.109 1 98.69 274 VAL A O 1
ATOM 2013 N N . VAL A 1 275 ? -3.57 5.766 19.297 1 98.56 275 VAL A N 1
ATOM 2014 C CA . VAL A 1 275 ? -4.781 6.562 19.125 1 98.56 275 VAL A CA 1
ATOM 2015 C C . VAL A 1 275 ? -4.879 7.023 17.672 1 98.56 275 VAL A C 1
ATOM 2017 O O . VAL A 1 275 ? -5.957 6.984 17.062 1 98.56 275 VAL A O 1
ATOM 2020 N N . GLN A 1 276 ? -3.795 7.477 17.172 1 98.88 276 GLN A N 1
ATOM 2021 C CA . GLN A 1 276 ? -3.748 7.949 15.789 1 98.88 276 GLN A CA 1
ATOM 2022 C C . GLN A 1 276 ? -2.322 7.93 15.25 1 98.88 276 GLN A C 1
ATOM 2024 O O . GLN A 1 276 ? -1.36 7.969 16.016 1 98.88 276 GLN A O 1
ATOM 2029 N N . VAL A 1 277 ? -2.227 7.836 13.938 1 98.94 277 VAL A N 1
ATOM 2030 C CA . VAL A 1 277 ? -0.96 7.949 13.227 1 98.94 277 VAL A CA 1
ATOM 2031 C C . VAL A 1 277 ? -1.073 9.023 12.148 1 98.94 277 VAL A C 1
ATOM 2033 O O . VAL A 1 277 ? -2.059 9.062 11.406 1 98.94 277 VAL A O 1
ATOM 2036 N N . PHE A 1 278 ? -0.139 9.922 12.094 1 98.94 278 PHE A N 1
ATOM 2037 C CA . PHE A 1 278 ? 0.016 10.906 11.023 1 98.94 278 PHE A CA 1
ATOM 2038 C C . PHE A 1 278 ? 1.292 10.648 10.234 1 98.94 278 PHE A C 1
ATOM 2040 O O . PHE A 1 278 ? 2.383 10.586 10.805 1 98.94 278 PHE A O 1
ATOM 2047 N N . ALA A 1 279 ? 1.129 10.461 8.969 1 98.94 279 ALA A N 1
ATOM 2048 C CA . ALA A 1 279 ? 2.301 10.18 8.148 1 98.94 279 ALA A CA 1
ATOM 2049 C C . ALA A 1 279 ? 2.178 10.836 6.777 1 98.94 279 ALA A C 1
ATOM 2051 O O . ALA A 1 279 ? 1.068 11.078 6.293 1 98.94 279 ALA A O 1
ATOM 2052 N N . LYS A 1 280 ? 3.291 11.195 6.227 1 98.81 280 LYS A N 1
ATOM 2053 C CA . LYS A 1 280 ? 3.393 11.617 4.832 1 98.81 280 LYS A CA 1
ATOM 2054 C C . LYS A 1 280 ? 4.039 10.531 3.977 1 98.81 280 LYS A C 1
ATOM 2056 O O . LYS A 1 280 ? 4.922 9.812 4.441 1 98.81 280 LYS A O 1
ATOM 2061 N N . ALA A 1 281 ? 3.549 10.445 2.779 1 98.5 281 ALA A N 1
ATOM 2062 C CA . ALA A 1 281 ? 4.039 9.445 1.831 1 98.5 281 ALA A CA 1
ATOM 2063 C C . ALA A 1 281 ? 4.383 10.086 0.49 1 98.5 281 ALA A C 1
ATOM 2065 O O . ALA A 1 281 ? 3.68 10.992 0.026 1 98.5 281 ALA A O 1
ATOM 2066 N N . GLU A 1 282 ? 5.391 9.547 -0.145 1 97.69 282 GLU A N 1
ATOM 2067 C CA . GLU A 1 282 ? 5.785 10.07 -1.449 1 97.69 282 GLU A CA 1
ATOM 2068 C C . GLU A 1 282 ? 6.465 9 -2.295 1 97.69 282 GLU A C 1
ATOM 2070 O O . GLU A 1 282 ? 7.258 8.211 -1.782 1 97.69 282 GLU A O 1
ATOM 2075 N N . ALA A 1 283 ? 6.086 9.023 -3.586 1 98.44 283 ALA A N 1
ATOM 2076 C CA . ALA A 1 283 ? 6.93 8.297 -4.531 1 98.44 283 ALA A CA 1
ATOM 2077 C C . ALA A 1 283 ? 8.289 8.969 -4.68 1 98.44 283 ALA A C 1
ATOM 2079 O O . ALA A 1 283 ? 8.375 10.141 -5.066 1 98.44 283 ALA A O 1
ATOM 2080 N N . ASP A 1 284 ? 9.328 8.227 -4.395 1 98.25 284 ASP A N 1
ATOM 2081 C CA . ASP A 1 284 ? 10.664 8.805 -4.543 1 98.25 284 ASP A CA 1
ATOM 2082 C C . ASP A 1 284 ? 10.875 9.344 -5.953 1 98.25 284 ASP A C 1
ATOM 2084 O O . ASP A 1 284 ? 10.711 8.617 -6.938 1 98.25 284 ASP A O 1
ATOM 2088 N N . PRO A 1 285 ? 11.234 10.656 -6.066 1 96.75 285 PRO A N 1
ATOM 2089 C CA . PRO A 1 285 ? 11.383 11.258 -7.395 1 96.75 285 PRO A CA 1
ATOM 2090 C C . PRO A 1 285 ? 12.492 10.609 -8.219 1 96.75 285 PRO A C 1
ATOM 2092 O O . PRO A 1 285 ? 12.516 10.75 -9.445 1 96.75 285 PRO A O 1
ATOM 2095 N N . SER A 1 286 ? 13.391 9.883 -7.57 1 97.38 286 SER A N 1
ATOM 2096 C CA . SER A 1 286 ? 14.469 9.227 -8.297 1 97.38 286 SER A CA 1
ATOM 2097 C C . SER A 1 286 ? 13.953 8.039 -9.102 1 97.38 286 SER A C 1
ATOM 2099 O O . SER A 1 286 ? 14.648 7.523 -9.977 1 97.38 286 SER A O 1
ATOM 2101 N N . GLY A 1 287 ? 12.805 7.531 -8.75 1 98.06 287 GLY A N 1
ATOM 2102 C CA . GLY A 1 287 ? 12.266 6.348 -9.398 1 98.06 287 GLY A CA 1
ATOM 2103 C C . GLY A 1 287 ? 12.711 5.055 -8.75 1 98.06 287 GLY A C 1
ATOM 2104 O O . GLY A 1 287 ? 12.531 3.973 -9.312 1 98.06 287 GLY A O 1
ATOM 2105 N N . HIS A 1 288 ? 13.25 5.184 -7.547 1 98.38 288 HIS A N 1
ATOM 2106 C CA . HIS A 1 288 ? 13.742 3.996 -6.863 1 98.38 288 HIS A CA 1
ATOM 2107 C C . HIS A 1 288 ? 13.359 4.012 -5.387 1 98.38 288 HIS A C 1
ATOM 2109 O O . HIS A 1 288 ? 13.227 5.082 -4.789 1 98.38 288 HIS A O 1
ATOM 2115 N N . VAL A 1 289 ? 13.062 2.906 -4.836 1 98.62 289 VAL A N 1
ATOM 2116 C CA . VAL A 1 289 ? 13.133 2.645 -3.404 1 98.62 289 VAL A CA 1
ATOM 2117 C C . VAL A 1 289 ? 14.406 1.854 -3.088 1 98.62 289 VAL A C 1
ATOM 2119 O O . VAL A 1 289 ? 14.492 0.663 -3.391 1 98.62 289 VAL A O 1
ATOM 2122 N N . ARG A 1 290 ? 15.297 2.527 -2.477 1 97.94 290 ARG A N 1
ATOM 2123 C CA . ARG A 1 290 ? 16.625 1.944 -2.33 1 97.94 290 ARG A CA 1
ATOM 2124 C C . ARG A 1 290 ? 17.172 1.49 -3.678 1 97.94 290 ARG A C 1
ATOM 2126 O O . ARG A 1 290 ? 17.281 2.287 -4.613 1 97.94 290 ARG A O 1
ATOM 2133 N N . ALA A 1 291 ? 17.453 0.236 -3.865 1 97.56 291 ALA A N 1
ATOM 2134 C CA . ALA A 1 291 ? 18.047 -0.243 -5.105 1 97.56 291 ALA A CA 1
ATOM 2135 C C . ALA A 1 291 ? 16.984 -0.667 -6.105 1 97.56 291 ALA A C 1
ATOM 2137 O O . ALA A 1 291 ? 17.281 -0.978 -7.262 1 97.56 291 ALA A O 1
ATOM 2138 N N . TRP A 1 292 ? 15.773 -0.574 -5.797 1 98.62 292 TRP A N 1
ATOM 2139 C CA . TRP A 1 292 ? 14.719 -1.173 -6.609 1 98.62 292 TRP A CA 1
ATOM 2140 C C . TRP A 1 292 ? 13.969 -0.107 -7.398 1 98.62 292 TRP A C 1
ATOM 2142 O O . TRP A 1 292 ? 13.469 0.866 -6.828 1 98.62 292 TRP A O 1
ATOM 2152 N N . ARG A 1 293 ? 13.812 -0.343 -8.625 1 98.5 293 ARG A N 1
ATOM 2153 C CA . ARG A 1 293 ? 13.031 0.536 -9.492 1 98.5 293 ARG A CA 1
ATOM 2154 C C . ARG A 1 293 ? 11.547 0.427 -9.18 1 98.5 293 ARG A C 1
ATOM 2156 O O . ARG A 1 293 ? 11.031 -0.673 -8.969 1 98.5 293 ARG A O 1
ATOM 2163 N N . HIS A 1 294 ? 10.867 1.528 -9.008 1 98.38 294 HIS A N 1
ATOM 2164 C CA . HIS A 1 294 ? 9.406 1.521 -8.914 1 98.38 294 HIS A CA 1
ATOM 2165 C C . HIS A 1 294 ? 8.781 2.219 -10.117 1 98.38 294 HIS A C 1
ATOM 2167 O O . HIS A 1 294 ? 9.477 2.887 -10.891 1 98.38 294 HIS A O 1
ATOM 2173 N N . THR A 1 295 ? 7.5 2.061 -10.305 1 98.25 295 THR A N 1
ATOM 2174 C CA . THR A 1 295 ? 6.863 2.576 -11.508 1 98.25 295 THR A CA 1
ATOM 2175 C C . THR A 1 295 ? 5.871 3.686 -11.164 1 98.25 295 THR A C 1
ATOM 2177 O O . THR A 1 295 ? 5.094 4.113 -12.016 1 98.25 295 THR A O 1
ATOM 2180 N N . MET A 1 296 ? 5.82 4.195 -9.984 1 98.25 296 MET A N 1
ATOM 2181 C CA . MET A 1 296 ? 4.828 5.16 -9.516 1 98.25 296 MET A CA 1
ATOM 2182 C C . MET A 1 296 ? 4.883 6.438 -10.352 1 98.25 296 MET A C 1
ATOM 2184 O O . MET A 1 296 ? 3.842 7.012 -10.68 1 98.25 296 MET A O 1
ATOM 2188 N N . ASN A 1 297 ? 6.051 6.879 -10.734 1 97.56 297 ASN A N 1
ATOM 2189 C CA . ASN A 1 297 ? 6.23 8.172 -11.391 1 97.56 297 ASN A CA 1
ATOM 2190 C C . ASN A 1 297 ? 5.914 8.094 -12.875 1 97.56 297 ASN A C 1
ATOM 2192 O O . ASN A 1 297 ? 5.738 9.125 -13.531 1 97.56 297 ASN A O 1
ATOM 2196 N N . THR A 1 298 ? 5.848 6.859 -13.367 1 95.88 298 THR A N 1
ATOM 2197 C CA . THR A 1 298 ? 5.719 6.734 -14.812 1 95.88 298 THR A CA 1
ATOM 2198 C C . THR A 1 298 ? 4.395 6.07 -15.18 1 95.88 298 THR A C 1
ATOM 2200 O O . THR A 1 298 ? 4.102 5.883 -16.359 1 95.88 298 THR A O 1
ATOM 2203 N N .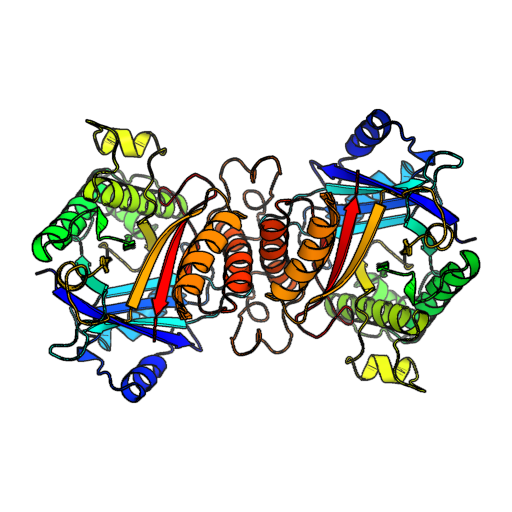 ASP A 1 299 ? 3.641 5.684 -14.234 1 94.94 299 ASP A N 1
ATOM 2204 C CA . ASP A 1 299 ? 2.297 5.176 -14.5 1 94.94 299 ASP A CA 1
ATOM 2205 C C . ASP A 1 299 ? 1.341 6.312 -14.852 1 94.94 299 ASP A C 1
ATOM 2207 O O . ASP A 1 299 ? 0.999 7.133 -13.992 1 94.94 299 ASP A O 1
ATOM 2211 N N . SER A 1 300 ? 0.811 6.324 -15.984 1 92.69 300 SER A N 1
ATOM 2212 C CA . SER A 1 300 ? -0.032 7.426 -16.453 1 92.69 300 SER A CA 1
ATOM 2213 C C . SER A 1 300 ? -1.476 7.242 -15.984 1 92.69 300 SER A C 1
ATOM 2215 O O . SER A 1 300 ? -2.27 8.188 -16.031 1 92.69 300 SER A O 1
ATOM 2217 N N . ASP A 1 301 ? -1.815 6.09 -15.57 1 92.94 301 ASP A N 1
ATOM 2218 C CA . ASP A 1 301 ? -3.182 5.805 -15.141 1 92.94 301 ASP A CA 1
ATOM 2219 C C . ASP A 1 301 ? -3.418 6.27 -13.711 1 92.94 301 ASP A C 1
ATOM 2221 O O . ASP A 1 301 ? -4.543 6.605 -13.336 1 92.94 301 ASP A O 1
ATOM 2225 N N . ILE A 1 302 ? -2.465 6.141 -12.906 1 96.19 302 ILE A N 1
ATOM 2226 C CA . ILE A 1 302 ? -2.57 6.441 -11.477 1 96.19 302 ILE A CA 1
ATOM 2227 C C . ILE A 1 302 ? -1.503 7.461 -11.086 1 96.19 302 ILE A C 1
ATOM 2229 O O . ILE A 1 302 ? -0.309 7.223 -11.289 1 96.19 302 ILE A O 1
ATOM 2233 N N . HIS A 1 303 ? -1.965 8.57 -10.539 1 96.19 303 HIS A N 1
ATOM 2234 C CA . HIS A 1 303 ? -1.002 9.562 -10.078 1 96.19 303 HIS A CA 1
ATOM 2235 C C . HIS A 1 303 ? -0.1 8.992 -8.984 1 96.19 303 HIS A C 1
ATOM 2237 O O . HIS A 1 303 ? -0.558 8.234 -8.133 1 96.19 303 HIS A O 1
ATOM 2243 N N . SER A 1 304 ? 1.165 9.43 -8.953 1 97.5 304 SER A N 1
ATOM 2244 C CA . SER A 1 304 ? 2.191 8.875 -8.07 1 97.5 304 SER A CA 1
ATOM 2245 C C . SER A 1 304 ? 1.789 9 -6.605 1 97.5 304 SER A C 1
ATOM 2247 O O . SER A 1 304 ? 2.088 8.125 -5.797 1 97.5 304 SER A O 1
ATOM 2249 N N . THR A 1 305 ? 1.07 10.07 -6.215 1 96.75 305 THR A N 1
ATOM 2250 C CA . THR A 1 305 ? 0.677 10.289 -4.828 1 96.75 305 THR A CA 1
ATOM 2251 C C . THR A 1 305 ? -0.305 9.211 -4.371 1 96.75 305 THR A C 1
ATOM 2253 O O . THR A 1 305 ? -0.301 8.812 -3.203 1 96.75 305 THR A O 1
ATOM 2256 N N . ARG A 1 306 ? -1.142 8.797 -5.266 1 97.88 306 ARG A N 1
ATOM 2257 C CA . ARG A 1 306 ? -2.123 7.77 -4.93 1 97.88 306 ARG A CA 1
ATOM 2258 C C . ARG A 1 306 ? -1.454 6.414 -4.734 1 97.88 306 ARG A C 1
ATOM 2260 O O . ARG A 1 306 ? -1.814 5.66 -3.828 1 97.88 306 ARG A O 1
ATOM 2267 N N . HIS A 1 307 ? -0.375 6.102 -5.539 1 98.56 307 HIS A N 1
ATOM 2268 C CA . HIS A 1 307 ? 0.451 4.914 -5.34 1 98.56 307 HIS A CA 1
ATOM 2269 C C . HIS A 1 307 ? 1.082 4.91 -3.953 1 98.56 307 HIS A C 1
ATOM 2271 O O . HIS A 1 307 ? 0.991 3.918 -3.227 1 98.56 307 HIS A O 1
ATOM 2277 N N . ALA A 1 308 ? 1.683 6.023 -3.67 1 98.69 308 ALA A N 1
ATOM 2278 C CA . ALA A 1 308 ? 2.451 6.141 -2.434 1 98.69 308 ALA A CA 1
ATOM 2279 C C . ALA A 1 308 ? 1.543 6.027 -1.211 1 98.69 308 ALA A C 1
ATOM 2281 O O . ALA A 1 308 ? 1.884 5.355 -0.236 1 98.69 308 ALA A O 1
ATOM 2282 N N . ARG A 1 309 ? 0.401 6.656 -1.255 1 98.62 309 ARG A N 1
ATOM 2283 C CA . ARG A 1 309 ? -0.55 6.598 -0.15 1 98.62 309 ARG A CA 1
ATOM 2284 C C . ARG A 1 309 ? -1.02 5.168 0.094 1 98.62 309 ARG A C 1
ATOM 2286 O O . ARG A 1 309 ? -1.109 4.727 1.241 1 98.62 309 ARG A O 1
ATOM 2293 N N . ALA A 1 310 ? -1.303 4.449 -0.971 1 98.81 310 ALA A N 1
ATOM 2294 C CA . ALA A 1 310 ? -1.763 3.072 -0.833 1 98.81 310 ALA A CA 1
ATOM 2295 C C . ALA A 1 310 ? -0.679 2.191 -0.218 1 98.81 310 ALA A C 1
ATOM 2297 O O . ALA A 1 310 ? -0.947 1.419 0.706 1 98.81 310 ALA A O 1
ATOM 2298 N N . ALA A 1 311 ? 0.526 2.326 -0.695 1 98.94 311 ALA A N 1
ATOM 2299 C CA . ALA A 1 311 ? 1.631 1.474 -0.265 1 98.94 311 ALA A CA 1
ATOM 2300 C C . ALA A 1 311 ? 2.014 1.761 1.185 1 98.94 311 ALA A C 1
ATOM 2302 O O . ALA A 1 311 ? 2.061 0.848 2.014 1 98.94 311 ALA A O 1
ATOM 2303 N N . VAL A 1 312 ? 2.268 3.045 1.49 1 98.94 312 VAL A N 1
ATOM 2304 C CA . VAL A 1 312 ? 2.682 3.432 2.836 1 98.94 312 VAL A CA 1
ATOM 2305 C C . VAL A 1 312 ? 1.522 3.232 3.811 1 98.94 312 VAL A C 1
ATOM 2307 O O . VAL A 1 312 ? 1.729 2.812 4.953 1 98.94 312 VAL A O 1
ATOM 2310 N N . GLY A 1 313 ? 0.321 3.553 3.328 1 98.88 313 GLY A N 1
ATOM 2311 C CA . GLY A 1 313 ? -0.857 3.271 4.133 1 98.88 313 GLY A CA 1
ATOM 2312 C C . GLY A 1 313 ? -0.991 1.805 4.5 1 98.88 313 GLY A C 1
ATOM 2313 O O . GLY A 1 313 ? -1.318 1.473 5.641 1 98.88 313 GLY A O 1
ATOM 2314 N N . GLY A 1 314 ? -0.784 0.932 3.518 1 98.94 314 GLY A N 1
ATOM 2315 C CA . GLY A 1 314 ? -0.822 -0.495 3.795 1 98.94 314 GLY A CA 1
ATOM 2316 C C . GLY A 1 314 ? 0.195 -0.93 4.832 1 98.94 314 GLY A C 1
ATOM 2317 O O . GLY A 1 314 ? -0.117 -1.726 5.719 1 98.94 314 GLY A O 1
ATOM 2318 N N . LEU A 1 315 ? 1.402 -0.449 4.738 1 98.94 315 LEU A N 1
ATOM 2319 C CA . LEU A 1 315 ? 2.477 -0.781 5.668 1 98.94 315 LEU A CA 1
ATOM 2320 C C . LEU A 1 315 ? 2.119 -0.351 7.086 1 98.94 315 LEU A C 1
ATOM 2322 O O . LEU A 1 315 ? 2.154 -1.163 8.016 1 98.94 315 LEU A O 1
ATOM 2326 N N . ILE A 1 316 ? 1.699 0.919 7.234 1 98.94 316 ILE A N 1
ATOM 2327 C CA . ILE A 1 316 ? 1.436 1.46 8.562 1 98.94 316 ILE A CA 1
ATOM 2328 C C . ILE A 1 316 ? 0.189 0.802 9.148 1 98.94 316 ILE A C 1
ATOM 2330 O O . ILE A 1 316 ? 0.19 0.376 10.305 1 98.94 316 ILE A O 1
ATOM 2334 N N . ALA A 1 317 ? -0.872 0.705 8.352 1 98.94 317 ALA A N 1
ATOM 2335 C CA . ALA A 1 317 ? -2.111 0.093 8.82 1 98.94 317 ALA A CA 1
ATOM 2336 C C . ALA A 1 317 ? -1.875 -1.344 9.281 1 98.94 317 ALA A C 1
ATOM 2338 O O . ALA A 1 317 ? -2.439 -1.782 10.281 1 98.94 317 ALA A O 1
ATOM 2339 N N . GLY A 1 318 ? -1.076 -2.088 8.531 1 98.88 318 GLY A N 1
ATOM 2340 C CA . GLY A 1 318 ? -0.746 -3.449 8.914 1 98.88 318 GLY A CA 1
ATOM 2341 C C . GLY A 1 318 ? -0.033 -3.533 10.258 1 98.88 318 GLY A C 1
ATOM 2342 O O . GLY A 1 318 ? -0.33 -4.41 11.07 1 98.88 318 GLY A O 1
ATOM 2343 N N . LEU A 1 319 ? 0.854 -2.611 10.484 1 98.81 319 LEU A N 1
ATOM 2344 C CA . LEU A 1 319 ? 1.686 -2.68 11.68 1 98.81 319 LEU A CA 1
ATOM 2345 C C . LEU A 1 319 ? 0.926 -2.164 12.898 1 98.81 319 LEU A C 1
ATOM 2347 O O . LEU A 1 319 ? 1.109 -2.668 14.008 1 98.81 319 LEU A O 1
ATOM 2351 N N . VAL A 1 320 ? 0.036 -1.205 12.695 1 98.69 320 VAL A N 1
ATOM 2352 C CA . VAL A 1 320 ? -0.664 -0.636 13.844 1 98.69 320 VAL A CA 1
ATOM 2353 C C . VAL A 1 320 ? -2.023 -1.312 14.008 1 98.69 320 VAL A C 1
ATOM 2355 O O . VAL A 1 320 ? -2.693 -1.134 15.031 1 98.69 320 VAL A O 1
ATOM 2358 N N . SER A 1 321 ? -2.469 -2.143 13.039 1 97.94 321 SER A N 1
ATOM 2359 C CA . SER A 1 321 ? -3.771 -2.803 13.031 1 97.94 321 SER A CA 1
ATOM 2360 C C . SER A 1 321 ? -4.902 -1.79 13.164 1 97.94 321 SER A C 1
ATOM 2362 O O . SER A 1 321 ? -5.754 -1.916 14.047 1 97.94 321 SER A O 1
ATOM 2364 N N . ASP A 1 322 ? -4.887 -0.844 12.289 1 98.62 322 ASP A N 1
ATOM 2365 C CA . ASP A 1 322 ? -5.848 0.251 12.234 1 98.62 322 ASP A CA 1
ATOM 2366 C C . ASP A 1 322 ? -5.863 0.905 10.852 1 98.62 322 ASP A C 1
ATOM 2368 O O . ASP A 1 322 ? -4.824 1.357 10.367 1 98.62 322 ASP A O 1
ATOM 2372 N N . CYS A 1 323 ? -7.02 1.01 10.188 1 98.88 323 CYS A N 1
ATOM 2373 C CA . CYS A 1 323 ? -7.09 1.565 8.836 1 98.88 323 CYS A CA 1
ATOM 2374 C C . CYS A 1 323 ? -7.484 3.037 8.875 1 98.88 323 CYS A C 1
ATOM 2376 O O . CYS A 1 323 ? -7.445 3.721 7.852 1 98.88 323 CYS A O 1
ATOM 2378 N N . GLN A 1 324 ? -7.898 3.5 10.07 1 98.81 324 GLN A N 1
ATOM 2379 C CA . GLN A 1 324 ? -8.195 4.918 10.234 1 98.81 324 GLN A CA 1
ATOM 2380 C C . GLN A 1 324 ? -6.949 5.695 10.648 1 98.81 324 GLN A C 1
ATOM 2382 O O . GLN A 1 324 ? -6.898 6.266 11.742 1 98.81 324 GLN A O 1
ATOM 2387 N N . ILE A 1 325 ? -5.996 5.77 9.75 1 98.88 325 ILE A N 1
ATOM 2388 C CA . ILE A 1 325 ? -4.758 6.512 9.945 1 98.88 325 ILE A CA 1
ATOM 2389 C C . ILE A 1 325 ? -4.652 7.629 8.914 1 98.88 325 ILE A C 1
ATOM 2391 O O . ILE A 1 325 ? -5.199 7.52 7.812 1 98.88 325 ILE A O 1
ATOM 2395 N N . TYR A 1 326 ? -4.004 8.711 9.281 1 98.88 326 TYR A N 1
ATOM 2396 C CA . TYR A 1 326 ? -3.863 9.883 8.422 1 98.88 326 TYR A CA 1
ATOM 2397 C C . TYR A 1 326 ? -2.572 9.82 7.617 1 98.88 326 TYR A C 1
ATOM 2399 O O . TYR A 1 326 ? -1.544 10.359 8.039 1 98.88 326 TYR A O 1
ATOM 2407 N N . VAL A 1 327 ? -2.635 9.172 6.441 1 98.81 327 VAL A N 1
ATOM 2408 C CA . VAL A 1 327 ? -1.523 9.117 5.496 1 98.81 327 VAL A CA 1
ATOM 2409 C C . VAL A 1 327 ? -1.82 10.008 4.293 1 98.81 327 VAL A C 1
ATOM 2411 O O . VAL A 1 327 ? -2.742 9.727 3.52 1 98.81 327 VAL A O 1
ATOM 2414 N N . SER A 1 328 ? -1.053 11.039 4.164 1 98.19 328 SER A N 1
ATOM 2415 C CA . SER A 1 328 ? -1.257 11.984 3.074 1 98.19 328 SER A CA 1
ATOM 2416 C C . SER A 1 328 ? -0.068 11.992 2.117 1 98.19 328 SER A C 1
ATOM 2418 O O . SER A 1 328 ? 1.058 11.688 2.518 1 98.19 328 SER A O 1
ATOM 2420 N N . GLY A 1 329 ? -0.381 12.266 0.862 1 96.69 329 GLY A N 1
ATOM 2421 C CA . GLY A 1 329 ? 0.654 12.258 -0.159 1 96.69 329 GLY A CA 1
ATOM 2422 C C . GLY A 1 329 ? 1.415 13.57 -0.249 1 96.69 329 GLY A C 1
ATOM 2423 O O . GLY A 1 329 ? 1.029 14.562 0.372 1 96.69 329 GLY A O 1
ATOM 2424 N N . GLY A 1 330 ? 2.449 13.594 -1.107 1 96.5 330 GLY A N 1
ATOM 2425 C CA . GLY A 1 330 ? 3.271 14.781 -1.254 1 96.5 330 GLY A CA 1
ATOM 2426 C C . GLY A 1 330 ? 4.098 15.094 -0.019 1 96.5 330 GLY A C 1
ATOM 2427 O O . GLY A 1 330 ? 3.699 15.914 0.81 1 96.5 330 GLY A O 1
ATOM 2428 N N . ALA A 1 331 ? 5.309 14.508 0.066 1 98.12 331 ALA A N 1
ATOM 2429 C CA . ALA A 1 331 ? 6.094 14.609 1.294 1 98.12 331 ALA A CA 1
ATOM 2430 C C . ALA A 1 331 ? 7.32 15.5 1.086 1 98.12 331 ALA A C 1
ATOM 2432 O O . ALA A 1 331 ? 8.344 15.312 1.744 1 98.12 331 ALA A O 1
ATOM 2433 N N . GLU A 1 332 ? 7.203 16.453 0.146 1 97.38 332 GLU A N 1
ATOM 2434 C CA . GLU A 1 332 ? 8.32 17.375 -0.06 1 97.38 332 GLU A CA 1
ATOM 2435 C C . GLU A 1 332 ? 8.688 18.094 1.23 1 97.38 332 GLU A C 1
ATOM 2437 O O . GLU A 1 332 ? 7.852 18.797 1.815 1 97.38 332 GLU A O 1
ATOM 2442 N N . GLY A 1 333 ? 9.945 17.875 1.634 1 98.06 333 GLY A N 1
ATOM 2443 C CA . GLY A 1 333 ? 10.461 18.562 2.811 1 98.06 333 GLY A CA 1
ATOM 2444 C C . GLY A 1 333 ? 9.945 17.984 4.113 1 98.06 333 GLY A C 1
ATOM 2445 O O . GLY A 1 333 ? 10.133 18.562 5.18 1 98.06 333 GLY A O 1
ATOM 2446 N N . GLN A 1 334 ? 9.305 16.875 4.137 1 98.69 334 GLN A N 1
ATOM 2447 C CA . GLN A 1 334 ? 8.688 16.297 5.316 1 98.69 334 GLN A CA 1
ATOM 2448 C C . GLN A 1 334 ? 9.336 14.961 5.672 1 98.69 334 GLN A C 1
ATOM 2450 O O . GLN A 1 334 ? 8.68 14.07 6.223 1 98.69 334 GLN A O 1
ATOM 2455 N N . GLY A 1 335 ? 10.508 14.836 5.438 1 98.06 335 GLY A N 1
ATOM 2456 C CA . GLY A 1 335 ? 11.422 13.711 5.449 1 98.06 335 GLY A CA 1
ATOM 2457 C C . GLY A 1 335 ? 12.266 13.609 4.188 1 98.06 335 GLY A C 1
ATOM 2458 O O . GLY A 1 335 ? 12.109 14.414 3.271 1 98.06 335 GLY A O 1
ATOM 2459 N N . PRO A 1 336 ? 13.211 12.68 4.188 1 97.62 336 PRO A N 1
ATOM 2460 C CA . PRO A 1 336 ? 13.992 12.508 2.961 1 97.62 336 PRO A CA 1
ATOM 2461 C C . PRO A 1 336 ? 13.125 12.148 1.756 1 97.62 336 PRO A C 1
ATOM 2463 O O . PRO A 1 336 ? 12 11.664 1.918 1 97.62 336 PRO A O 1
ATOM 2466 N N . ALA A 1 337 ? 13.711 12.453 0.545 1 96.75 337 ALA A N 1
ATOM 2467 C CA . ALA A 1 337 ? 12.992 12.109 -0.68 1 96.75 337 ALA A CA 1
ATOM 2468 C C . ALA A 1 337 ? 12.57 10.648 -0.677 1 96.75 337 ALA A C 1
ATOM 2470 O O . ALA A 1 337 ? 13.375 9.758 -0.396 1 96.75 337 ALA A O 1
ATOM 2471 N N . GLY A 1 338 ? 11.297 10.352 -0.903 1 97.81 338 GLY A N 1
ATOM 2472 C CA . GLY A 1 338 ? 10.766 9 -0.911 1 97.81 338 GLY A CA 1
ATOM 2473 C C . GLY A 1 338 ? 10.281 8.539 0.451 1 97.81 338 GLY A C 1
ATOM 2474 O O . GLY A 1 338 ? 9.586 7.527 0.56 1 97.81 338 GLY A O 1
ATOM 2475 N N . GLY A 1 339 ? 10.688 9.266 1.446 1 98.38 339 GLY A N 1
ATOM 2476 C CA . GLY A 1 339 ? 10.219 9.016 2.801 1 98.38 339 GLY A CA 1
ATOM 2477 C C . GLY A 1 339 ? 9.102 9.945 3.229 1 98.38 339 GLY A C 1
ATOM 2478 O O . GLY A 1 339 ? 8.242 10.297 2.424 1 98.38 339 GLY A O 1
ATOM 2479 N N . GLY A 1 340 ? 9.078 10.289 4.5 1 98.69 340 GLY A N 1
ATOM 2480 C CA . GLY A 1 340 ? 8.047 11.164 5.027 1 98.69 340 GLY A CA 1
ATOM 2481 C C . GLY A 1 340 ? 8.039 11.242 6.543 1 98.69 340 GLY A C 1
ATOM 2482 O O . GLY A 1 340 ? 8.703 10.445 7.211 1 98.69 340 GLY A O 1
ATOM 2483 N N . SER A 1 341 ? 7.398 12.203 7.023 1 98.88 341 SER A N 1
ATOM 2484 C CA . SER A 1 341 ? 7.254 12.352 8.469 1 98.88 341 SER A CA 1
ATOM 2485 C C . SER A 1 341 ? 6.293 11.32 9.039 1 98.88 341 SER A C 1
ATOM 2487 O O . SER A 1 341 ? 5.418 10.812 8.328 1 98.88 341 SER A O 1
ATOM 2489 N N . LEU A 1 342 ? 6.508 10.953 10.242 1 98.94 342 LEU A N 1
ATOM 2490 C CA . LEU A 1 342 ? 5.734 9.961 10.977 1 98.94 342 LEU A CA 1
ATOM 2491 C C . LEU A 1 342 ? 5.527 10.391 12.422 1 98.94 342 LEU A C 1
ATOM 2493 O O . LEU A 1 342 ? 6.496 10.68 13.133 1 98.94 342 LEU A O 1
ATOM 2497 N N . CYS A 1 343 ? 4.297 10.508 12.828 1 98.94 343 CYS A N 1
ATOM 2498 C CA . CYS A 1 343 ? 3.938 10.805 14.211 1 98.94 343 CYS A CA 1
ATOM 2499 C C . CYS A 1 343 ? 2.895 9.82 14.727 1 98.94 343 CYS A C 1
ATOM 2501 O O . CYS A 1 343 ? 1.877 9.594 14.07 1 98.94 343 CYS A O 1
ATOM 2503 N N . ILE A 1 344 ? 3.162 9.156 15.852 1 98.88 344 ILE A N 1
ATOM 2504 C CA . ILE A 1 344 ? 2.215 8.258 16.5 1 98.88 344 ILE A CA 1
ATOM 2505 C C . ILE A 1 344 ? 1.746 8.852 17.828 1 98.88 344 ILE A C 1
ATOM 2507 O O . ILE A 1 344 ? 2.564 9.219 18.672 1 98.88 344 ILE A O 1
ATOM 2511 N N . VAL A 1 345 ? 0.485 9.062 17.938 1 98.88 345 VAL A N 1
ATOM 2512 C CA . VAL A 1 345 ? -0.145 9.438 19.203 1 98.88 345 VAL A CA 1
ATOM 2513 C C . VAL A 1 345 ? -0.694 8.195 19.891 1 98.88 345 VAL A C 1
ATOM 2515 O O . VAL A 1 345 ? -1.372 7.375 19.266 1 98.88 345 VAL A O 1
ATOM 2518 N N . TYR A 1 346 ? -0.403 7.984 21.125 1 98.44 346 TYR A N 1
ATOM 2519 C CA . TYR A 1 346 ? -0.871 6.805 21.844 1 98.44 346 TYR A CA 1
ATOM 2520 C C . TYR A 1 346 ? -1.268 7.156 23.266 1 98.44 346 TYR A C 1
ATOM 2522 O O . TYR A 1 346 ? -0.944 8.242 23.766 1 98.44 346 TYR A O 1
ATOM 2530 N N . ARG A 1 347 ? -2.066 6.34 23.844 1 97.75 347 ARG A N 1
ATOM 2531 C CA . ARG A 1 347 ? -2.592 6.52 25.203 1 97.75 347 ARG A CA 1
ATOM 2532 C C . ARG A 1 347 ? -2.123 5.398 26.125 1 97.75 347 ARG A C 1
ATOM 2534 O O . ARG A 1 347 ? -2.064 4.238 25.719 1 97.75 347 ARG A O 1
ATOM 2541 N N . THR A 1 348 ? -1.771 5.793 27.328 1 95.12 348 THR A N 1
ATOM 2542 C CA . THR A 1 348 ? -1.443 4.82 28.359 1 95.12 348 THR A CA 1
ATOM 2543 C C . THR A 1 348 ? -2.539 4.777 29.422 1 95.12 348 THR A C 1
ATOM 2545 O O . THR A 1 348 ? -3.332 5.711 29.547 1 95.12 348 THR A O 1
ATOM 2548 N N . GLU A 1 349 ? -2.678 3.602 30.125 1 85.56 349 GLU A N 1
ATOM 2549 C CA . GLU A 1 349 ? -3.654 3.471 31.203 1 85.56 349 GLU A CA 1
ATOM 2550 C C . GLU A 1 349 ? -3.121 4.059 32.5 1 85.56 349 GLU A C 1
ATOM 2552 O O . GLU A 1 349 ? -1.916 4.023 32.75 1 85.56 349 GLU A O 1
ATOM 2557 N N . MET B 1 1 ? 5.055 -35.531 -19.641 1 47.19 1 MET B N 1
ATOM 2558 C CA . MET B 1 1 ? 5.281 -36 -18.266 1 47.19 1 MET B CA 1
ATOM 2559 C C . MET B 1 1 ? 5.777 -34.844 -17.391 1 47.19 1 MET B C 1
ATOM 2561 O O . MET B 1 1 ? 6.449 -33.938 -17.875 1 47.19 1 MET B O 1
ATOM 2565 N N . ALA B 1 2 ? 4.984 -34.625 -16.25 1 62.25 2 ALA B N 1
ATOM 2566 C CA . ALA B 1 2 ? 5.406 -33.594 -15.312 1 62.25 2 ALA B CA 1
ATOM 2567 C C . ALA B 1 2 ? 6.891 -33.719 -14.977 1 62.25 2 ALA B C 1
ATOM 2569 O O . ALA B 1 2 ? 7.391 -34.812 -14.758 1 62.25 2 ALA B O 1
ATOM 2570 N N . ALA B 1 3 ? 7.645 -32.656 -15.289 1 75.5 3 ALA B N 1
ATOM 2571 C CA . ALA B 1 3 ? 9.07 -32.594 -14.969 1 75.5 3 ALA B CA 1
ATOM 2572 C C . ALA B 1 3 ? 9.289 -32.125 -13.531 1 75.5 3 ALA B C 1
ATOM 2574 O O . ALA B 1 3 ? 8.688 -31.141 -13.094 1 75.5 3 ALA B O 1
ATOM 2575 N N . GLU B 1 4 ? 9.641 -33 -12.648 1 85.81 4 GLU B N 1
ATOM 2576 C CA . GLU B 1 4 ? 10.016 -32.625 -11.289 1 85.81 4 GLU B CA 1
ATOM 2577 C C . GLU B 1 4 ? 11.531 -32.625 -11.109 1 85.81 4 GLU B C 1
ATOM 2579 O O . GLU B 1 4 ? 12.227 -33.469 -11.68 1 85.81 4 GLU B O 1
ATOM 2584 N N . ALA B 1 5 ? 11.93 -31.625 -10.422 1 92.62 5 ALA B N 1
ATOM 2585 C CA . ALA B 1 5 ? 13.367 -31.562 -10.164 1 92.62 5 ALA B CA 1
ATOM 2586 C C . ALA B 1 5 ? 13.656 -30.734 -8.914 1 92.62 5 ALA B C 1
ATOM 2588 O O . ALA B 1 5 ? 12.875 -29.859 -8.539 1 92.62 5 ALA B O 1
ATOM 2589 N N . ALA B 1 6 ? 14.758 -31.109 -8.273 1 95.06 6 ALA B N 1
ATOM 2590 C CA . ALA B 1 6 ? 15.312 -30.172 -7.305 1 95.06 6 ALA B CA 1
ATOM 2591 C C . ALA B 1 6 ? 15.578 -28.812 -7.953 1 95.06 6 ALA B C 1
ATOM 2593 O O . ALA B 1 6 ? 16.047 -28.734 -9.094 1 95.06 6 ALA B O 1
ATOM 2594 N N . VAL B 1 7 ? 15.281 -27.719 -7.176 1 96.88 7 VAL B N 1
ATOM 2595 C CA . VAL B 1 7 ? 15.32 -26.453 -7.891 1 96.88 7 VAL B CA 1
ATOM 2596 C C . VAL B 1 7 ? 16.188 -25.453 -7.133 1 96.88 7 VAL B C 1
ATOM 2598 O O . VAL B 1 7 ? 16.359 -25.562 -5.918 1 96.88 7 VAL B O 1
ATOM 2601 N N . GLU B 1 8 ? 16.781 -24.562 -7.898 1 97 8 GLU B N 1
ATOM 2602 C CA . GLU B 1 8 ? 17.281 -23.281 -7.426 1 97 8 GLU B CA 1
ATOM 2603 C C . GLU B 1 8 ? 16.375 -22.125 -7.859 1 97 8 GLU B C 1
ATOM 2605 O O . GLU B 1 8 ? 15.695 -22.219 -8.883 1 97 8 GLU B O 1
ATOM 2610 N N . ILE B 1 9 ? 16.266 -21.141 -7.027 1 98.38 9 ILE B N 1
ATOM 2611 C CA . ILE B 1 9 ? 15.383 -20.016 -7.273 1 98.38 9 ILE B CA 1
ATOM 2612 C C . ILE B 1 9 ? 16.188 -18.719 -7.281 1 98.38 9 ILE B C 1
ATOM 2614 O O . ILE B 1 9 ? 16.891 -18.406 -6.312 1 98.38 9 ILE B O 1
ATOM 2618 N N . LEU B 1 10 ? 16.156 -18.016 -8.422 1 98.38 10 LEU B N 1
ATOM 2619 C CA . LEU B 1 10 ? 16.875 -16.75 -8.594 1 98.38 10 LEU B CA 1
ATOM 2620 C C . LEU B 1 10 ? 15.93 -15.656 -9.086 1 98.38 10 LEU B C 1
ATOM 2622 O O . LEU B 1 10 ? 15.016 -15.922 -9.875 1 98.38 10 LEU B O 1
ATOM 2626 N N . LYS B 1 11 ? 16.125 -14.547 -8.672 1 98.44 11 LYS B N 1
ATOM 2627 C CA . LYS B 1 11 ? 15.289 -13.406 -9.039 1 98.44 11 LYS B CA 1
ATOM 2628 C C . LYS B 1 11 ? 16.141 -12.25 -9.562 1 98.44 11 LYS B C 1
ATOM 2630 O O . LYS B 1 11 ? 17.219 -11.977 -9.047 1 98.44 11 LYS B O 1
ATOM 2635 N N . PHE B 1 12 ? 15.688 -11.539 -10.609 1 98.81 12 PHE B N 1
ATOM 2636 C CA . PHE B 1 12 ? 16.391 -10.422 -11.227 1 98.81 12 PHE B CA 1
ATOM 2637 C C . PHE B 1 12 ? 15.414 -9.328 -11.641 1 98.81 12 PHE B C 1
ATOM 2639 O O . PHE B 1 12 ? 14.297 -9.617 -12.07 1 98.81 12 PHE B O 1
ATOM 2646 N N . PRO B 1 13 ? 15.844 -8.023 -11.539 1 98.69 13 PRO B N 1
ATOM 2647 C CA . PRO B 1 13 ? 14.992 -6.926 -12.008 1 98.69 13 PRO B CA 1
ATOM 2648 C C . PRO B 1 13 ? 14.82 -6.914 -13.523 1 98.69 13 PRO B C 1
ATOM 2650 O O . PRO B 1 13 ? 15.641 -7.488 -14.242 1 98.69 13 PRO B O 1
ATOM 2653 N N . THR B 1 14 ? 13.758 -6.359 -13.961 1 98.75 14 THR B N 1
ATOM 2654 C CA . THR B 1 14 ? 13.547 -6.086 -15.375 1 98.75 14 THR B CA 1
ATOM 2655 C C . THR B 1 14 ? 13.328 -4.594 -15.609 1 98.75 14 THR B C 1
ATOM 2657 O O . THR B 1 14 ? 12.812 -3.893 -14.742 1 98.75 14 THR B O 1
ATOM 2660 N N . SER B 1 15 ? 13.648 -4.117 -16.781 1 97.88 15 SER B N 1
ATOM 2661 C CA . SER B 1 15 ? 13.508 -2.701 -17.109 1 97.88 15 SER B CA 1
ATOM 2662 C C . SER B 1 15 ? 12.234 -2.438 -17.891 1 97.88 15 SER B C 1
ATOM 2664 O O . SER B 1 15 ? 11.852 -1.282 -18.109 1 97.88 15 SER B O 1
ATOM 2666 N N . SER B 1 16 ? 11.664 -3.439 -18.422 1 97.88 16 SER B N 1
ATOM 2667 C CA . SER B 1 16 ? 10.391 -3.422 -19.141 1 97.88 16 SER B CA 1
ATOM 2668 C C . SER B 1 16 ? 9.805 -4.824 -19.25 1 97.88 16 SER B C 1
ATOM 2670 O O . SER B 1 16 ? 10.492 -5.816 -19 1 97.88 16 SER B O 1
ATOM 2672 N N . PRO B 1 17 ? 8.539 -4.938 -19.672 1 97.62 17 PRO B N 1
ATOM 2673 C CA . PRO B 1 17 ? 7.953 -6.27 -19.844 1 97.62 17 PRO B CA 1
ATOM 2674 C C . PRO B 1 17 ? 8.656 -7.09 -20.922 1 97.62 17 PRO B C 1
ATOM 2676 O O . PRO B 1 17 ? 8.516 -8.312 -20.969 1 97.62 17 PRO B O 1
ATOM 2679 N N . ALA B 1 18 ? 9.414 -6.484 -21.781 1 98.38 18 ALA B N 1
ATOM 2680 C CA . ALA B 1 18 ? 10.086 -7.176 -22.891 1 98.38 18 ALA B CA 1
ATOM 2681 C C . ALA B 1 18 ? 11.547 -7.461 -22.547 1 98.38 18 ALA B C 1
ATOM 2683 O O . ALA B 1 18 ? 12.281 -8.039 -23.344 1 98.38 18 ALA B O 1
ATOM 2684 N N . ASP B 1 19 ? 12.008 -7.066 -21.375 1 98.62 19 ASP B N 1
ATOM 2685 C CA . ASP B 1 19 ? 13.406 -7.184 -21 1 98.62 19 ASP B CA 1
ATOM 2686 C C . ASP B 1 19 ? 13.766 -8.633 -20.672 1 98.62 19 ASP B C 1
ATOM 2688 O O . ASP B 1 19 ? 13.273 -9.195 -19.703 1 98.62 19 ASP B O 1
ATOM 2692 N N . THR B 1 20 ? 14.672 -9.234 -21.406 1 98.69 20 THR B N 1
ATOM 2693 C CA . THR B 1 20 ? 15.109 -10.609 -21.188 1 98.69 20 THR B CA 1
ATOM 2694 C C . THR B 1 20 ? 16.562 -10.648 -20.734 1 98.69 20 THR B C 1
ATOM 2696 O O . THR B 1 20 ? 17.203 -11.695 -20.766 1 98.69 20 THR B O 1
ATOM 2699 N N . THR B 1 21 ? 17.094 -9.461 -20.266 1 98.44 21 THR B N 1
ATOM 2700 C CA . THR B 1 21 ? 18.484 -9.383 -19.812 1 98.44 21 THR B CA 1
ATOM 2701 C C . THR B 1 21 ? 18.703 -10.242 -18.578 1 98.44 21 THR B C 1
ATOM 2703 O O . THR B 1 21 ? 19.828 -10.633 -18.281 1 98.44 21 THR B O 1
ATOM 2706 N N . PRO B 1 22 ? 17.672 -10.609 -17.844 1 98.69 22 PRO B N 1
ATOM 2707 C CA . PRO B 1 22 ? 17.859 -11.531 -16.719 1 98.69 22 PRO B CA 1
ATOM 2708 C C . PRO B 1 22 ? 18.453 -12.867 -17.156 1 98.69 22 PRO B C 1
ATOM 2710 O O . PRO B 1 22 ? 19.062 -13.578 -16.344 1 98.69 22 PRO B O 1
ATOM 2713 N N . LEU B 1 23 ? 18.312 -13.266 -18.406 1 98.62 23 LEU B N 1
ATOM 2714 C CA . LEU B 1 23 ? 18.906 -14.5 -18.906 1 98.62 23 LEU B CA 1
ATOM 2715 C C . LEU B 1 23 ? 20.438 -14.422 -18.828 1 98.62 23 LEU B C 1
ATOM 2717 O O . LEU B 1 23 ? 21.094 -15.422 -18.547 1 98.62 23 LEU B O 1
ATOM 2721 N N . GLU B 1 24 ? 20.938 -13.242 -19.125 1 98.5 24 GLU B N 1
ATOM 2722 C CA . GLU B 1 24 ? 22.375 -13.039 -19.016 1 98.5 24 GLU B CA 1
ATOM 2723 C C . GLU B 1 24 ? 22.828 -13.141 -17.562 1 98.5 24 GLU B C 1
ATOM 2725 O O . GLU B 1 24 ? 23.891 -13.703 -17.266 1 98.5 24 GLU B O 1
ATOM 2730 N N . ARG B 1 25 ? 22.047 -12.609 -16.672 1 98.31 25 ARG B N 1
ATOM 2731 C CA . ARG B 1 25 ? 22.359 -12.672 -15.25 1 98.31 25 ARG B CA 1
ATOM 2732 C C . ARG B 1 25 ? 22.281 -14.109 -14.734 1 98.31 25 ARG B C 1
ATOM 2734 O O . ARG B 1 25 ? 23.062 -14.508 -13.875 1 98.31 25 ARG B O 1
ATOM 2741 N N . LEU B 1 26 ? 21.297 -14.82 -15.227 1 98.31 26 LEU B N 1
ATOM 2742 C CA . LEU B 1 26 ? 21.188 -16.234 -14.891 1 98.31 26 LEU B CA 1
ATOM 2743 C C . LEU B 1 26 ? 22.453 -16.984 -15.305 1 98.31 26 LEU B C 1
ATOM 2745 O O . LEU B 1 26 ? 22.969 -17.797 -14.547 1 98.31 26 LEU B O 1
ATOM 2749 N N . LYS B 1 27 ? 22.938 -16.688 -16.484 1 98.06 27 LYS B N 1
ATOM 2750 C CA . LYS B 1 27 ? 24.172 -17.281 -16.984 1 98.06 27 LYS B CA 1
ATOM 2751 C C . LYS B 1 27 ? 25.359 -16.922 -16.094 1 98.06 27 LYS B C 1
ATOM 2753 O O . LYS B 1 27 ? 26.188 -17.781 -15.781 1 98.06 27 LYS B O 1
ATOM 2758 N N . GLU B 1 28 ? 25.406 -15.688 -15.711 1 98.31 28 GLU B N 1
ATOM 2759 C CA . GLU B 1 28 ? 26.484 -15.234 -14.828 1 98.31 28 GLU B CA 1
ATOM 2760 C C . GLU B 1 28 ? 26.422 -15.945 -13.484 1 98.31 28 GLU B C 1
ATOM 2762 O O . GLU B 1 28 ? 27.469 -16.172 -12.852 1 98.31 28 GLU B O 1
ATOM 2767 N N . ALA B 1 29 ? 25.266 -16.328 -13.07 1 96.94 29 ALA B N 1
ATOM 2768 C CA . ALA B 1 29 ? 25.078 -17.047 -11.805 1 96.94 29 ALA B CA 1
ATOM 2769 C C . ALA B 1 29 ? 25.422 -18.531 -11.961 1 96.94 29 ALA B C 1
ATOM 2771 O O . ALA B 1 29 ? 25.391 -19.281 -10.984 1 96.94 29 ALA B O 1
ATOM 2772 N N . GLY B 1 30 ? 25.703 -18.953 -13.148 1 96.88 30 GLY B N 1
ATOM 2773 C CA . GLY B 1 30 ? 26.203 -20.297 -13.375 1 96.88 30 GLY B CA 1
ATOM 2774 C C . GLY B 1 30 ? 25.141 -21.25 -13.875 1 96.88 30 GLY B C 1
ATOM 2775 O O . GLY B 1 30 ? 25.312 -22.469 -13.812 1 96.88 30 GLY B O 1
ATOM 2776 N N . TYR B 1 31 ? 24.016 -20.703 -14.336 1 97.25 31 TYR B N 1
ATOM 2777 C CA . TYR B 1 31 ? 22.938 -21.547 -14.836 1 97.25 31 TYR B CA 1
ATOM 2778 C C . TYR B 1 31 ? 22.672 -21.281 -16.312 1 97.25 31 TYR B C 1
ATOM 2780 O O . TYR B 1 31 ? 22.844 -20.156 -16.781 1 97.25 31 TYR B O 1
ATOM 2788 N N . ASN B 1 32 ? 22.234 -22.328 -16.969 1 96.5 32 ASN B N 1
ATOM 2789 C CA . ASN B 1 32 ? 21.875 -22.234 -18.375 1 96.5 32 ASN B CA 1
ATOM 2790 C C . ASN B 1 32 ? 20.359 -22.141 -18.562 1 96.5 32 ASN B C 1
ATOM 2792 O O . ASN B 1 32 ? 19.594 -22.688 -17.766 1 96.5 32 ASN B O 1
ATOM 2796 N N . ALA B 1 33 ? 19.984 -21.516 -19.656 1 97.19 33 ALA B N 1
ATOM 2797 C CA . ALA B 1 33 ? 18.562 -21.375 -19.969 1 97.19 33 ALA B CA 1
ATOM 2798 C C . ALA B 1 33 ? 17.875 -22.734 -20.062 1 97.19 33 ALA B C 1
ATOM 2800 O O . ALA B 1 33 ? 16.703 -22.875 -19.75 1 97.19 33 ALA B O 1
ATOM 2801 N N . SER B 1 34 ? 18.625 -23.75 -20.453 1 96.69 34 SER B N 1
ATOM 2802 C CA . SER B 1 34 ? 18.078 -25.094 -20.625 1 96.69 34 SER B CA 1
ATOM 2803 C C . SER B 1 34 ? 17.625 -25.688 -19.297 1 96.69 34 SER B C 1
ATOM 2805 O O . SER B 1 34 ? 16.906 -26.688 -19.266 1 96.69 34 SER B O 1
ATOM 2807 N N . GLN B 1 35 ? 18.047 -25.078 -18.188 1 97.06 35 GLN B N 1
ATOM 2808 C CA . GLN B 1 35 ? 17.703 -25.578 -16.859 1 97.06 35 GLN B CA 1
ATOM 2809 C C . GLN B 1 35 ? 16.438 -24.938 -16.344 1 97.06 35 GLN B C 1
ATOM 2811 O O . GLN B 1 35 ? 15.922 -25.297 -15.273 1 97.06 35 GLN B O 1
ATOM 2816 N N . ILE B 1 36 ? 15.914 -23.969 -17.078 1 98.19 36 ILE B N 1
ATOM 2817 C CA . ILE B 1 36 ? 14.75 -23.219 -16.609 1 98.19 36 ILE B CA 1
ATOM 2818 C C . ILE B 1 36 ? 13.508 -24.109 -16.641 1 98.19 36 ILE B C 1
ATOM 2820 O O . ILE B 1 36 ? 13.18 -24.672 -17.688 1 98.19 36 ILE B O 1
ATOM 2824 N N . LEU B 1 37 ? 12.852 -24.219 -15.5 1 98.06 37 LEU B N 1
ATOM 2825 C CA . LEU B 1 37 ? 11.547 -24.859 -15.406 1 98.06 37 LEU B CA 1
ATOM 2826 C C . LEU B 1 37 ? 10.422 -23.828 -15.531 1 98.06 37 LEU B C 1
ATOM 2828 O O . LEU B 1 37 ? 9.383 -24.109 -16.141 1 98.06 37 LEU B O 1
ATOM 2832 N N . ALA B 1 38 ? 10.664 -22.688 -14.953 1 98.56 38 ALA B N 1
ATOM 2833 C CA . ALA B 1 38 ? 9.609 -21.672 -14.953 1 98.56 38 ALA B CA 1
ATOM 2834 C C . ALA B 1 38 ? 10.203 -20.266 -14.844 1 98.56 38 ALA B C 1
ATOM 2836 O O . ALA B 1 38 ? 11.234 -20.078 -14.195 1 98.56 38 ALA B O 1
ATOM 2837 N N . VAL B 1 39 ? 9.602 -19.328 -15.492 1 98.75 39 VAL B N 1
ATOM 2838 C CA . VAL B 1 39 ? 9.812 -17.891 -15.32 1 98.75 39 VAL B CA 1
ATOM 2839 C C . VAL B 1 39 ? 8.539 -17.25 -14.773 1 98.75 39 VAL B C 1
ATOM 2841 O O . VAL B 1 39 ? 7.504 -17.234 -15.438 1 98.75 39 VAL B O 1
ATOM 2844 N N . VAL B 1 40 ? 8.641 -16.797 -13.547 1 98.75 40 VAL B N 1
ATOM 2845 C CA . VAL B 1 40 ? 7.531 -16.125 -12.875 1 98.75 40 VAL B CA 1
ATOM 2846 C C . VAL B 1 40 ? 7.84 -14.641 -12.727 1 98.75 40 VAL B C 1
ATOM 2848 O O . VAL B 1 40 ? 8.844 -14.266 -12.109 1 98.75 40 VAL B O 1
ATOM 2851 N N . GLY B 1 41 ? 6.992 -13.797 -13.289 1 98.38 41 GLY B N 1
ATOM 2852 C CA . GLY B 1 41 ? 7.383 -12.398 -13.32 1 98.38 41 GLY B CA 1
ATOM 2853 C C . GLY B 1 41 ? 6.25 -11.453 -12.953 1 98.38 41 GLY B C 1
ATOM 2854 O O . GLY B 1 41 ? 5.078 -11.797 -13.109 1 98.38 41 GLY B O 1
ATOM 2855 N N . LYS B 1 42 ? 6.578 -10.297 -12.414 1 98.25 42 LYS B N 1
ATOM 2856 C CA . LYS B 1 42 ? 5.719 -9.133 -12.266 1 98.25 42 LYS B CA 1
ATOM 2857 C C . LYS B 1 42 ? 6.051 -8.062 -13.312 1 98.25 42 LYS B C 1
ATOM 2859 O O . LYS B 1 42 ? 7.164 -7.539 -13.336 1 98.25 42 LYS B O 1
ATOM 2864 N N . THR B 1 43 ? 5.152 -7.805 -14.156 1 97.88 43 THR B N 1
ATOM 2865 C CA . THR B 1 43 ? 5.391 -6.809 -15.195 1 97.88 43 THR B CA 1
ATOM 2866 C C . THR B 1 43 ? 4.723 -5.484 -14.836 1 97.88 43 THR B C 1
ATOM 2868 O O . THR B 1 43 ? 3.787 -5.449 -14.039 1 97.88 43 THR B O 1
ATOM 2871 N N . GLU B 1 44 ? 5.188 -4.41 -15.477 1 97.12 44 GLU B N 1
ATOM 2872 C CA . GLU B 1 44 ? 4.406 -3.178 -15.492 1 97.12 44 GLU B CA 1
ATOM 2873 C C . GLU B 1 44 ? 3.02 -3.408 -16.078 1 97.12 44 GLU B C 1
ATOM 2875 O O . GLU B 1 44 ? 2.754 -4.465 -16.656 1 97.12 44 GLU B O 1
ATOM 2880 N N . GLY B 1 45 ? 2.18 -2.422 -15.938 1 95.31 45 GLY B N 1
ATOM 2881 C CA . GLY B 1 45 ? 0.82 -2.553 -16.438 1 95.31 45 GLY B CA 1
ATOM 2882 C C . GLY B 1 45 ? -0.227 -2.488 -15.344 1 95.31 45 GLY B C 1
ATOM 2883 O O . GLY B 1 45 ? 0.105 -2.305 -14.172 1 95.31 45 GLY B O 1
ATOM 2884 N N . ASN B 1 46 ? -1.492 -2.678 -15.703 1 95.06 46 ASN B N 1
ATOM 2885 C CA . ASN B 1 46 ? -2.561 -2.494 -14.727 1 95.06 46 ASN B CA 1
ATOM 2886 C C . ASN B 1 46 ? -3.061 -3.83 -14.188 1 95.06 46 ASN B C 1
ATOM 2888 O O . ASN B 1 46 ? -3.779 -3.869 -13.188 1 95.06 46 ASN B O 1
ATOM 2892 N N . GLY B 1 47 ? -2.686 -4.973 -14.836 1 93.44 47 GLY B N 1
ATOM 2893 C CA . GLY B 1 47 ? -3.066 -6.297 -14.375 1 93.44 47 GLY B CA 1
ATOM 2894 C C . GLY B 1 47 ? -4.52 -6.633 -14.656 1 93.44 47 GLY B C 1
ATOM 2895 O O . GLY B 1 47 ? -5.016 -7.68 -14.242 1 93.44 47 GLY B O 1
ATOM 2896 N N . CYS B 1 48 ? -5.215 -5.77 -15.461 1 93.12 48 CYS B N 1
ATOM 2897 C CA . CYS B 1 48 ? -6.613 -5.996 -15.805 1 93.12 48 CYS B CA 1
ATOM 2898 C C . CYS B 1 48 ? -6.738 -6.68 -17.156 1 93.12 48 CYS B C 1
ATOM 2900 O O . CYS B 1 48 ? -5.758 -7.219 -17.688 1 93.12 48 CYS B O 1
ATOM 2902 N N . VAL B 1 49 ? -7.863 -6.781 -17.688 1 90.81 49 VAL B N 1
ATOM 2903 C CA . VAL B 1 49 ? -8.141 -7.547 -18.891 1 90.81 49 VAL B CA 1
ATOM 2904 C C . VAL B 1 49 ? -7.383 -6.945 -20.062 1 90.81 49 VAL B C 1
ATOM 2906 O O . VAL B 1 49 ? -6.887 -7.672 -20.938 1 90.81 49 VAL B O 1
ATOM 2909 N N . ASN B 1 50 ? -7.219 -5.676 -20.078 1 90.12 50 ASN B N 1
ATOM 2910 C CA . ASN B 1 50 ? -6.625 -4.988 -21.219 1 90.12 50 ASN B CA 1
ATOM 2911 C C . ASN B 1 50 ? -5.129 -4.754 -21.016 1 90.12 50 ASN B C 1
ATOM 2913 O O . ASN B 1 50 ? -4.543 -3.871 -21.641 1 90.12 50 ASN B O 1
ATOM 2917 N N . ASP B 1 51 ? -4.59 -5.477 -20.094 1 93.75 51 ASP B N 1
ATOM 2918 C CA . ASP B 1 51 ? -3.158 -5.332 -19.844 1 93.75 51 ASP B CA 1
ATOM 2919 C C . ASP B 1 51 ? -2.34 -6.184 -20.812 1 93.75 51 ASP B C 1
ATOM 2921 O O . ASP B 1 51 ? -2.139 -7.379 -20.578 1 93.75 51 ASP B O 1
ATOM 2925 N N . PHE B 1 52 ? -1.646 -5.586 -21.734 1 95.25 52 PHE B N 1
ATOM 2926 C CA . PHE B 1 52 ? -0.941 -6.301 -22.797 1 95.25 52 PHE B CA 1
ATOM 2927 C C . PHE B 1 52 ? 0.528 -6.488 -22.438 1 95.25 52 PHE B C 1
ATOM 2929 O O . PHE B 1 52 ? 1.285 -7.098 -23.188 1 95.25 52 PHE B O 1
ATOM 2936 N N . SER B 1 53 ? 0.902 -5.898 -21.297 1 96.12 53 SER B N 1
ATOM 2937 C CA . SER B 1 53 ? 2.271 -6.121 -20.844 1 96.12 53 SER B CA 1
ATOM 2938 C C . SER B 1 53 ? 2.541 -7.605 -20.609 1 96.12 53 SER B C 1
ATOM 2940 O O . SER B 1 53 ? 3.645 -8.086 -20.875 1 96.12 53 SER B O 1
ATOM 2942 N N . ARG B 1 54 ? 1.594 -8.383 -20.156 1 95.88 54 ARG B N 1
ATOM 2943 C CA . ARG B 1 54 ? 1.752 -9.812 -19.922 1 95.88 54 ARG B CA 1
ATOM 2944 C C . ARG B 1 54 ? 1.936 -10.562 -21.25 1 95.88 54 ARG B C 1
ATOM 2946 O O . ARG B 1 54 ? 2.789 -11.445 -21.344 1 95.88 54 ARG B O 1
ATOM 2953 N N . THR B 1 55 ? 1.102 -10.164 -22.172 1 95.56 55 THR B N 1
ATOM 2954 C CA . THR B 1 55 ? 1.221 -10.758 -23.5 1 95.56 55 THR B CA 1
ATOM 2955 C C . THR B 1 55 ? 2.59 -10.469 -24.094 1 95.56 55 THR B C 1
ATOM 2957 O O . THR B 1 55 ? 3.217 -11.344 -24.688 1 95.56 55 THR B O 1
ATOM 2960 N N . LEU B 1 56 ? 3.002 -9.25 -23.953 1 97.88 56 LEU B N 1
ATOM 2961 C CA . LEU B 1 56 ? 4.32 -8.867 -24.453 1 97.88 56 LEU B CA 1
ATOM 2962 C C . LEU B 1 56 ? 5.41 -9.711 -23.797 1 97.88 56 LEU B C 1
ATOM 2964 O O . LEU B 1 56 ? 6.289 -10.242 -24.469 1 97.88 56 LEU B O 1
ATOM 2968 N N . ALA B 1 57 ? 5.371 -9.852 -22.484 1 97.75 57 ALA B N 1
ATOM 2969 C CA . ALA B 1 57 ? 6.363 -10.648 -21.766 1 97.75 57 ALA B CA 1
ATOM 2970 C C . ALA B 1 57 ? 6.359 -12.102 -22.25 1 97.75 57 ALA B C 1
ATOM 2972 O O . ALA B 1 57 ? 7.406 -12.641 -22.609 1 97.75 57 ALA B O 1
ATOM 2973 N N . SER B 1 58 ? 5.211 -12.711 -22.281 1 96.25 58 SER B N 1
ATOM 2974 C CA . SER B 1 58 ? 5.109 -14.102 -22.734 1 96.25 58 SER B CA 1
ATOM 2975 C C . SER B 1 58 ? 5.688 -14.273 -24.125 1 96.25 58 SER B C 1
ATOM 2977 O O . SER B 1 58 ? 6.398 -15.242 -24.406 1 96.25 58 SER B O 1
ATOM 2979 N N . THR B 1 59 ? 5.371 -13.359 -25.016 1 97 59 THR B N 1
ATOM 2980 C CA . THR B 1 59 ? 5.805 -13.422 -26.406 1 97 59 THR B CA 1
ATOM 2981 C C . THR B 1 59 ? 7.328 -13.398 -26.5 1 97 59 THR B C 1
ATOM 2983 O O . THR B 1 59 ? 7.914 -14.102 -27.328 1 97 59 THR B O 1
ATOM 2986 N N . VAL B 1 60 ? 7.949 -12.617 -25.609 1 97.94 60 VAL B N 1
ATOM 2987 C CA . VAL B 1 60 ? 9.391 -12.43 -25.734 1 97.94 60 VAL B CA 1
ATOM 2988 C C . VAL B 1 60 ? 10.125 -13.539 -24.984 1 97.94 60 VAL B C 1
ATOM 2990 O O . VAL B 1 60 ? 11.203 -13.969 -25.391 1 97.94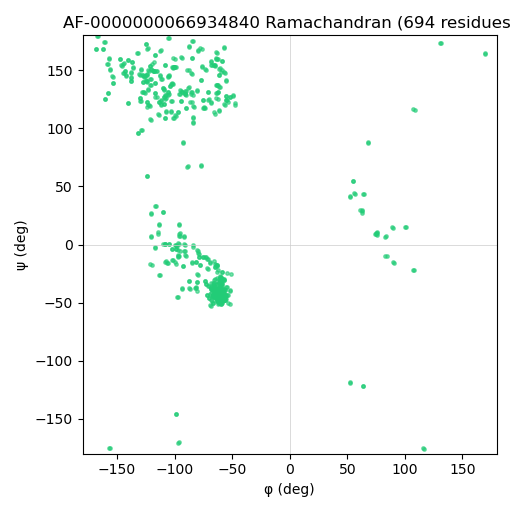 60 VAL B O 1
ATOM 2993 N N . TRP B 1 61 ? 9.617 -14.07 -23.938 1 98.12 61 TRP B N 1
ATOM 2994 C CA . TRP B 1 61 ? 10.32 -15.008 -23.062 1 98.12 61 TRP B CA 1
ATOM 2995 C C . TRP B 1 61 ? 10.156 -16.438 -23.562 1 98.12 61 TRP B C 1
ATOM 2997 O O . TRP B 1 61 ? 11.102 -17.234 -23.516 1 98.12 61 TRP B O 1
ATOM 3007 N N . GLU B 1 62 ? 9.055 -16.828 -24.062 1 97.19 62 GLU B N 1
ATOM 3008 C CA . GLU B 1 62 ? 8.711 -18.234 -24.328 1 97.19 62 GLU B CA 1
ATOM 3009 C C . GLU B 1 62 ? 9.641 -18.844 -25.359 1 97.19 62 GLU B C 1
ATOM 3011 O O . GLU B 1 62 ? 10.109 -19.969 -25.188 1 97.19 62 GLU B O 1
ATOM 3016 N N . PRO B 1 63 ? 10.047 -18.078 -26.406 1 97.81 63 PRO B N 1
ATOM 3017 C CA . PRO B 1 63 ? 10.969 -18.672 -27.391 1 97.81 63 PRO B CA 1
ATOM 3018 C C . PRO B 1 63 ? 12.375 -18.859 -26.828 1 97.81 63 PRO B C 1
ATOM 3020 O O . PRO B 1 63 ? 13.203 -19.516 -27.453 1 97.81 63 PRO B O 1
ATOM 3023 N N . LEU B 1 64 ? 12.664 -18.25 -25.656 1 98.31 64 LEU B N 1
ATOM 3024 C CA . LEU B 1 64 ? 14.031 -18.188 -25.156 1 98.31 64 LEU B CA 1
ATOM 3025 C C . LEU B 1 64 ? 14.25 -19.219 -24.062 1 98.31 64 LEU B C 1
ATOM 3027 O O . LEU B 1 64 ? 15.367 -19.359 -23.562 1 98.31 64 LEU B O 1
ATOM 3031 N N . ILE B 1 65 ? 13.219 -19.953 -23.656 1 97.94 65 ILE B N 1
ATOM 3032 C CA . ILE B 1 65 ? 13.32 -20.938 -22.594 1 97.94 65 ILE B CA 1
ATOM 3033 C C . ILE B 1 65 ? 12.859 -22.297 -23.125 1 97.94 65 ILE B C 1
ATOM 3035 O O . ILE B 1 65 ? 12.32 -22.391 -24.234 1 97.94 65 ILE B O 1
ATOM 3039 N N . PRO B 1 66 ? 13.125 -23.391 -22.312 1 97.19 66 PRO B N 1
ATOM 3040 C CA . PRO B 1 66 ? 12.727 -24.719 -22.812 1 97.19 66 PRO B CA 1
ATOM 3041 C C . PRO B 1 66 ? 11.242 -24.797 -23.141 1 97.19 66 PRO B C 1
ATOM 3043 O O . PRO B 1 66 ? 10.414 -24.188 -22.453 1 97.19 66 PRO B O 1
ATOM 3046 N N . LYS B 1 67 ? 10.891 -25.578 -24.109 1 95.5 67 LYS B N 1
ATOM 3047 C CA . LYS B 1 67 ? 9.523 -25.688 -24.609 1 95.5 67 LYS B CA 1
ATOM 3048 C C . LYS B 1 67 ? 8.57 -26.172 -23.516 1 95.5 67 LYS B C 1
ATOM 3050 O O . LYS B 1 67 ? 7.398 -25.781 -23.5 1 95.5 67 LYS B O 1
ATOM 3055 N N . ASP B 1 68 ? 9.07 -26.922 -22.672 1 94 68 ASP B N 1
ATOM 3056 C CA . ASP B 1 68 ? 8.203 -27.484 -21.641 1 94 68 ASP B CA 1
ATOM 3057 C C . ASP B 1 68 ? 8.156 -26.594 -20.406 1 94 68 ASP B C 1
ATOM 3059 O O . ASP B 1 68 ? 7.355 -26.812 -19.5 1 94 68 ASP B O 1
ATOM 3063 N N . ALA B 1 69 ? 9.047 -25.547 -20.375 1 96.88 69 ALA B N 1
ATOM 3064 C CA . ALA B 1 69 ? 9.016 -24.594 -19.266 1 96.88 69 ALA B CA 1
ATOM 3065 C C . ALA B 1 69 ? 7.719 -23.797 -19.266 1 96.88 69 ALA B C 1
ATOM 3067 O O . ALA B 1 69 ? 7.078 -23.641 -20.312 1 96.88 69 ALA B O 1
ATOM 3068 N N . VAL B 1 70 ? 7.359 -23.328 -18.109 1 96.81 70 VAL B N 1
ATOM 3069 C CA . VAL B 1 70 ? 6.141 -22.531 -18.047 1 96.81 70 VAL B CA 1
ATOM 3070 C C . VAL B 1 70 ? 6.488 -21.094 -17.703 1 96.81 70 VAL B C 1
ATOM 3072 O O . VAL B 1 70 ? 7.465 -20.828 -17 1 96.81 70 VAL B O 1
ATOM 3075 N N . THR B 1 71 ? 5.727 -20.172 -18.281 1 97.44 71 THR B N 1
ATOM 3076 C CA . THR B 1 71 ? 5.797 -18.766 -17.922 1 97.44 71 THR B CA 1
ATOM 3077 C C . THR B 1 71 ? 4.543 -18.328 -17.172 1 97.44 71 THR B C 1
ATOM 3079 O O . THR B 1 71 ? 3.43 -18.719 -17.531 1 97.44 71 THR B O 1
ATOM 3082 N N . ILE B 1 72 ? 4.703 -17.641 -16.094 1 98.06 72 ILE B N 1
ATOM 3083 C CA . ILE B 1 72 ? 3.619 -17.062 -15.297 1 98.06 72 ILE B CA 1
ATOM 3084 C C . ILE B 1 72 ? 3.887 -15.586 -15.047 1 98.06 72 ILE B C 1
ATOM 3086 O O . ILE B 1 72 ? 4.629 -15.227 -14.133 1 98.06 72 ILE B O 1
ATOM 3090 N N . PHE B 1 73 ? 3.248 -14.727 -15.867 1 97.5 73 PHE B N 1
ATOM 3091 C CA . PHE B 1 73 ? 3.422 -13.289 -15.742 1 97.5 73 PHE B CA 1
ATOM 3092 C C . PHE B 1 73 ? 2.168 -12.641 -15.164 1 97.5 73 PHE B C 1
ATOM 3094 O O . PHE B 1 73 ? 1.057 -12.906 -15.633 1 97.5 73 PHE B O 1
ATOM 3101 N N . SER B 1 74 ? 2.301 -11.898 -14.109 1 97.12 74 SER B N 1
ATOM 3102 C CA . SER B 1 74 ? 1.257 -11.07 -13.508 1 97.12 74 SER B CA 1
ATOM 3103 C C . SER B 1 74 ? 1.531 -9.586 -13.734 1 97.12 74 SER B C 1
ATOM 3105 O O . SER B 1 74 ? 2.637 -9.109 -13.477 1 97.12 74 SER B O 1
ATOM 3107 N N . GLY B 1 75 ? 0.564 -8.945 -14.219 1 96.25 75 GLY B N 1
ATOM 3108 C CA . GLY B 1 75 ? 0.721 -7.523 -14.5 1 96.25 75 GLY B CA 1
ATOM 3109 C C . GLY B 1 75 ? 0.45 -6.645 -13.297 1 96.25 75 GLY B C 1
ATOM 3110 O O . GLY B 1 75 ? -0.427 -6.945 -12.484 1 96.25 75 GLY B O 1
ATOM 3111 N N . GLY B 1 76 ? 1.153 -5.57 -13.227 1 97.06 76 GLY B N 1
ATOM 3112 C CA . GLY B 1 76 ? 0.902 -4.551 -12.219 1 97.06 76 GLY B CA 1
ATOM 3113 C C . GLY B 1 76 ? 1.975 -4.492 -11.148 1 97.06 76 GLY B C 1
ATOM 3114 O O . GLY B 1 76 ? 2.168 -5.453 -10.398 1 97.06 76 GLY B O 1
ATOM 3115 N N . THR B 1 77 ? 2.682 -3.424 -11.055 1 98.12 77 THR B N 1
ATOM 3116 C CA . THR B 1 77 ? 3.656 -3.145 -10 1 98.12 77 THR B CA 1
ATOM 3117 C C . THR B 1 77 ? 3.328 -1.832 -9.297 1 98.12 77 THR B C 1
ATOM 3119 O O . THR B 1 77 ? 4.148 -0.913 -9.266 1 98.12 77 THR B O 1
ATOM 3122 N N . GLU B 1 78 ? 2.133 -1.787 -8.742 1 98.38 78 GLU B N 1
ATOM 3123 C CA . GLU B 1 78 ? 1.677 -0.579 -8.062 1 98.38 78 GLU B CA 1
ATOM 3124 C C . GLU B 1 78 ? 2.467 -0.335 -6.777 1 98.38 78 GLU B C 1
ATOM 3126 O O . GLU B 1 78 ? 2.998 -1.274 -6.184 1 98.38 78 GLU B O 1
ATOM 3131 N N . GLY B 1 79 ? 2.484 0.9 -6.34 1 98.62 79 GLY B N 1
ATOM 3132 C CA . GLY B 1 79 ? 3.189 1.263 -5.117 1 98.62 79 GLY B CA 1
ATOM 3133 C C . GLY B 1 79 ? 4.688 1.037 -5.203 1 98.62 79 GLY B C 1
ATOM 3134 O O . GLY B 1 79 ? 5.34 1.517 -6.133 1 98.62 79 GLY B O 1
ATOM 3135 N N . VAL B 1 80 ? 5.176 0.2 -4.281 1 98.88 80 VAL B N 1
ATOM 3136 C CA . VAL B 1 80 ? 6.621 0.045 -4.137 1 98.88 80 VAL B CA 1
ATOM 3137 C C . VAL B 1 80 ? 7.082 -1.209 -4.879 1 98.88 80 VAL B C 1
ATOM 3139 O O . VAL B 1 80 ? 8.273 -1.537 -4.875 1 98.88 80 VAL B O 1
ATOM 3142 N N . LEU B 1 81 ? 6.129 -1.917 -5.473 1 98.88 81 LEU B N 1
ATOM 3143 C CA . LEU B 1 81 ? 6.48 -3.15 -6.164 1 98.88 81 LEU B CA 1
ATOM 3144 C C . LEU B 1 81 ? 7.395 -2.865 -7.352 1 98.88 81 LEU B C 1
ATOM 3146 O O . LEU B 1 81 ? 7.168 -1.91 -8.102 1 98.88 81 LEU B O 1
ATOM 3150 N N . SER B 1 82 ? 8.383 -3.705 -7.477 1 98.88 82 SER B N 1
ATOM 3151 C CA . SER B 1 82 ? 9.383 -3.523 -8.523 1 98.88 82 SER B CA 1
ATOM 3152 C C . SER B 1 82 ? 9.258 -4.602 -9.602 1 98.88 82 SER B C 1
ATOM 3154 O O . SER B 1 82 ? 9.125 -5.785 -9.281 1 98.88 82 SER B O 1
ATOM 3156 N N . PRO B 1 83 ? 9.305 -4.246 -10.875 1 98.75 83 PRO B N 1
ATOM 3157 C CA . PRO B 1 83 ? 9.281 -5.258 -11.93 1 98.75 83 PRO B CA 1
ATOM 3158 C C . PRO B 1 83 ? 10.461 -6.223 -11.852 1 98.75 83 PRO B C 1
ATOM 3160 O O . PRO B 1 83 ? 11.594 -5.805 -11.602 1 98.75 83 PRO B O 1
ATOM 3163 N N . HIS B 1 84 ? 10.203 -7.484 -12.008 1 98.88 84 HIS B N 1
ATOM 3164 C CA . HIS B 1 84 ? 11.258 -8.492 -11.891 1 98.88 84 HIS B CA 1
ATOM 3165 C C . HIS B 1 84 ? 10.773 -9.852 -12.398 1 98.88 84 HIS B C 1
ATOM 3167 O O . HIS B 1 84 ? 9.586 -10.023 -12.688 1 98.88 84 HIS B O 1
ATOM 3173 N N . VAL B 1 85 ? 11.695 -10.742 -12.562 1 98.88 85 VAL B N 1
ATOM 3174 C CA . VAL B 1 85 ? 11.383 -12.141 -12.836 1 98.88 85 VAL B CA 1
ATOM 3175 C C . VAL B 1 85 ? 12.062 -13.039 -11.805 1 98.88 85 VAL B C 1
ATOM 3177 O O . VAL B 1 85 ? 13.141 -12.703 -11.305 1 98.88 85 VAL B O 1
ATOM 3180 N N . THR B 1 86 ? 11.461 -14.07 -11.461 1 98.88 86 THR B N 1
ATOM 3181 C CA . THR B 1 86 ? 11.992 -15.148 -10.648 1 98.88 86 THR B CA 1
ATOM 3182 C C . THR B 1 86 ? 12.148 -16.422 -11.477 1 98.88 86 THR B C 1
ATOM 3184 O O . THR B 1 86 ? 11.188 -16.891 -12.102 1 98.88 86 THR B O 1
ATOM 3187 N N . PHE B 1 87 ? 13.352 -16.953 -11.508 1 98.81 87 PHE B N 1
ATOM 3188 C CA . PHE B 1 87 ? 13.617 -18.219 -12.188 1 98.81 87 PHE B CA 1
ATOM 3189 C C . PHE B 1 87 ? 13.516 -19.391 -11.211 1 98.81 87 PHE B C 1
ATOM 3191 O O . PHE B 1 87 ? 14.031 -19.328 -10.102 1 98.81 87 PHE B O 1
ATOM 3198 N N . PHE B 1 88 ? 12.797 -20.406 -11.594 1 98.69 88 PHE B N 1
ATOM 3199 C CA . PHE B 1 88 ? 12.945 -21.75 -11.047 1 98.69 88 PHE B CA 1
ATOM 3200 C C . PHE B 1 88 ? 13.773 -22.625 -11.984 1 98.69 88 PHE B C 1
ATOM 3202 O O . PHE B 1 88 ? 13.344 -22.938 -13.094 1 98.69 88 PHE B O 1
ATOM 3209 N N . VAL B 1 89 ? 14.953 -22.969 -11.547 1 97.88 89 VAL B N 1
ATOM 3210 C CA . VAL B 1 89 ? 15.859 -23.703 -12.43 1 97.88 89 VAL B CA 1
ATOM 3211 C C . VAL B 1 89 ? 16.234 -25.047 -11.797 1 97.88 89 VAL B C 1
ATOM 3213 O O . VAL B 1 89 ? 16.391 -25.141 -10.578 1 97.88 89 VAL B O 1
ATOM 3216 N N . ARG B 1 90 ? 16.344 -26.047 -12.664 1 96.81 90 ARG B N 1
ATOM 3217 C CA . ARG B 1 90 ? 16.844 -27.328 -12.188 1 96.81 90 ARG B CA 1
ATOM 3218 C C . ARG B 1 90 ? 18.203 -27.172 -11.516 1 96.81 90 ARG B C 1
ATOM 3220 O O . ARG B 1 90 ? 19.125 -26.594 -12.086 1 96.81 90 ARG B O 1
ATOM 3227 N N . ALA B 1 91 ? 18.25 -27.703 -10.32 1 94.69 91 ALA B N 1
ATOM 3228 C CA . ALA B 1 91 ? 19.531 -27.703 -9.625 1 94.69 91 ALA B CA 1
ATOM 3229 C C . ALA B 1 91 ? 20.578 -28.531 -10.383 1 94.69 91 ALA B C 1
ATOM 3231 O O . ALA B 1 91 ? 20.219 -29.344 -11.234 1 94.69 91 ALA B O 1
ATOM 3232 N N . ARG B 1 92 ? 21.859 -28.219 -10.047 1 91.19 92 ARG B N 1
ATOM 3233 C CA . ARG B 1 92 ? 22.938 -28.969 -10.68 1 91.19 92 ARG B CA 1
ATOM 3234 C C . ARG B 1 92 ? 22.844 -30.453 -10.328 1 91.19 92 ARG B C 1
ATOM 3236 O O . ARG B 1 92 ? 22.297 -30.812 -9.289 1 91.19 92 ARG B O 1
ATOM 3243 N N . ASP B 1 93 ? 23.359 -31.266 -11.289 1 85.31 93 ASP B N 1
ATOM 3244 C CA . ASP B 1 93 ? 23.219 -32.719 -11.156 1 85.31 93 ASP B CA 1
ATOM 3245 C C . ASP B 1 93 ? 23.656 -33.188 -9.773 1 85.31 93 ASP B C 1
ATOM 3247 O O . ASP B 1 93 ? 24.703 -32.75 -9.273 1 85.31 93 ASP B O 1
ATOM 3251 N N . GLY B 1 94 ? 22.719 -33.938 -9.18 1 79.81 94 GLY B N 1
ATOM 3252 C CA . GLY B 1 94 ? 23.031 -34.531 -7.895 1 79.81 94 GLY B CA 1
ATOM 3253 C C . GLY B 1 94 ? 22.781 -33.594 -6.727 1 79.81 94 GLY B C 1
ATOM 3254 O O . GLY B 1 94 ? 22.812 -34.031 -5.57 1 79.81 94 GLY B O 1
ATOM 3255 N N . GLN B 1 95 ? 22.516 -32.344 -7.066 1 86.94 95 GLN B N 1
ATOM 3256 C CA . GLN B 1 95 ? 22.344 -31.391 -5.988 1 86.94 95 GLN B CA 1
ATOM 3257 C C . GLN B 1 95 ? 20.906 -31.391 -5.473 1 86.94 95 GLN B C 1
ATOM 3259 O O . GLN B 1 95 ? 19.953 -31.438 -6.262 1 86.94 95 GLN B O 1
ATOM 3264 N N . ARG B 1 96 ? 20.797 -31.516 -4.133 1 90.12 96 ARG B N 1
ATOM 3265 C CA . ARG B 1 96 ? 19.516 -31.328 -3.449 1 90.12 96 ARG B CA 1
ATOM 3266 C C . ARG B 1 96 ? 19.484 -30 -2.713 1 90.12 96 ARG B C 1
ATOM 3268 O O . ARG B 1 96 ? 20.422 -29.656 -1.98 1 90.12 96 ARG B O 1
ATOM 3275 N N . THR B 1 97 ? 18.438 -29.25 -2.957 1 94.12 97 THR B N 1
ATOM 3276 C CA . THR B 1 97 ? 18.391 -27.891 -2.432 1 94.12 97 THR B CA 1
ATOM 3277 C C . THR B 1 97 ? 17.422 -27.797 -1.258 1 94.12 97 THR B C 1
ATOM 3279 O O . THR B 1 97 ? 17.469 -26.828 -0.484 1 94.12 97 THR B O 1
ATOM 3282 N N . GLY B 1 98 ? 16.578 -28.734 -1.065 1 95.31 98 GLY B N 1
ATOM 3283 C CA . GLY B 1 98 ? 15.531 -28.719 -0.066 1 95.31 98 GLY B CA 1
ATOM 3284 C C . GLY B 1 98 ? 14.148 -28.531 -0.659 1 95.31 98 GLY B C 1
ATOM 3285 O O . GLY B 1 98 ? 13.141 -28.891 -0.039 1 95.31 98 GLY B O 1
ATOM 3286 N N . LEU B 1 99 ? 14.125 -27.969 -1.878 1 97 99 LEU B N 1
ATOM 3287 C CA . LEU B 1 99 ? 12.859 -27.75 -2.562 1 97 99 LEU B CA 1
ATOM 3288 C C . LEU B 1 99 ? 12.859 -28.422 -3.934 1 97 99 LEU B C 1
ATOM 3290 O O . LEU B 1 99 ? 13.906 -28.531 -4.574 1 97 99 LEU B O 1
ATOM 3294 N N . VAL B 1 100 ? 11.695 -28.875 -4.309 1 97 100 VAL B N 1
ATOM 3295 C CA . VAL B 1 100 ? 11.477 -29.391 -5.652 1 97 100 VAL B CA 1
ATOM 3296 C C . VAL B 1 100 ? 10.336 -28.625 -6.324 1 97 100 VAL B C 1
ATOM 3298 O O . VAL B 1 100 ? 9.461 -28.094 -5.648 1 97 100 VAL B O 1
ATOM 3301 N N . ALA B 1 101 ? 10.461 -28.547 -7.598 1 97.81 101 ALA B N 1
ATOM 3302 C CA . ALA B 1 101 ? 9.391 -27.953 -8.398 1 97.81 101 ALA B CA 1
ATOM 3303 C C . ALA B 1 101 ? 8.922 -28.906 -9.492 1 97.81 101 ALA B C 1
ATOM 3305 O O . ALA B 1 101 ? 9.719 -29.656 -10.055 1 97.81 101 ALA B O 1
ATOM 3306 N N . SER B 1 102 ? 7.645 -28.906 -9.703 1 97.69 102 SER B N 1
ATOM 3307 C CA . SER B 1 102 ? 7.008 -29.609 -10.812 1 97.69 102 SER B CA 1
ATOM 3308 C C . SER B 1 102 ? 6.227 -28.641 -11.695 1 97.69 102 SER B C 1
ATOM 3310 O O . SER B 1 102 ? 5.57 -27.734 -11.195 1 97.69 102 SER B O 1
ATOM 3312 N N . ILE B 1 103 ? 6.367 -28.828 -13.008 1 98.12 103 ILE B N 1
ATOM 3313 C CA . ILE B 1 103 ? 5.633 -27.969 -13.93 1 98.12 103 ILE B CA 1
ATOM 3314 C C . ILE B 1 103 ? 4.711 -28.812 -14.805 1 98.12 103 ILE B C 1
ATOM 3316 O O . ILE B 1 103 ? 4.984 -30 -15.047 1 98.12 103 ILE B O 1
ATOM 3320 N N . GLY B 1 104 ? 3.672 -28.234 -15.195 1 97.06 104 GLY B N 1
ATOM 3321 C CA . GLY B 1 104 ? 2.699 -28.875 -16.062 1 97.06 104 GLY B CA 1
ATOM 3322 C C . GLY B 1 104 ? 1.694 -27.922 -16.656 1 97.06 104 GLY B C 1
ATOM 3323 O O . GLY B 1 104 ? 1.788 -26.703 -16.453 1 97.06 104 GLY B O 1
ATOM 3324 N N . ARG B 1 105 ? 0.795 -28.438 -17.453 1 97.44 105 ARG B N 1
ATOM 3325 C CA . ARG B 1 105 ? -0.278 -27.688 -18.109 1 97.44 105 ARG B CA 1
ATOM 3326 C C . ARG B 1 105 ? -1.551 -28.531 -18.203 1 97.44 105 ARG B C 1
ATOM 3328 O O . ARG B 1 105 ? -1.488 -29.75 -18.297 1 97.44 105 ARG B O 1
ATOM 3335 N N . THR B 1 106 ? -2.582 -27.891 -18.125 1 98.31 106 THR B N 1
ATOM 3336 C CA . THR B 1 106 ? -3.826 -28.562 -18.469 1 98.31 106 THR B CA 1
ATOM 3337 C C . THR B 1 106 ? -3.971 -28.688 -19.984 1 98.31 106 THR B C 1
ATOM 3339 O O . THR B 1 106 ? -3.182 -28.125 -20.734 1 98.31 106 THR B O 1
ATOM 3342 N N . ARG B 1 107 ? -4.957 -29.5 -20.328 1 97.75 107 ARG B N 1
ATOM 3343 C CA . ARG B 1 107 ? -5.379 -29.359 -21.719 1 97.75 107 ARG B CA 1
ATOM 3344 C C . ARG B 1 107 ? -5.961 -27.969 -21.984 1 97.75 107 ARG B C 1
ATOM 3346 O O . ARG B 1 107 ? -6.273 -27.234 -21.031 1 97.75 107 ARG B O 1
ATOM 3353 N N . VAL B 1 108 ? -6.074 -27.688 -23.266 1 97.88 108 VAL B N 1
ATOM 3354 C CA . VAL B 1 108 ? -6.723 -26.438 -23.656 1 97.88 108 VAL B CA 1
ATOM 3355 C C . VAL B 1 108 ? -8.18 -26.438 -23.188 1 97.88 108 VAL B C 1
ATOM 3357 O O . VAL B 1 108 ? -8.875 -27.438 -23.328 1 97.88 108 VAL B O 1
ATOM 3360 N N . LEU B 1 109 ? -8.578 -25.359 -22.547 1 97.88 109 LEU B N 1
ATOM 3361 C CA . LEU B 1 109 ? -9.969 -25.188 -22.125 1 97.88 109 LEU B CA 1
ATOM 3362 C C . LEU B 1 109 ? -10.781 -24.484 -23.203 1 97.88 109 LEU B C 1
ATOM 3364 O O . LEU B 1 109 ? -10.352 -23.453 -23.734 1 97.88 109 LEU B O 1
ATOM 3368 N N . GLU B 1 110 ? -11.945 -25.125 -23.531 1 96.94 110 GLU B N 1
ATOM 3369 C CA . GLU B 1 110 ? -12.867 -24.375 -24.391 1 96.94 110 GLU B CA 1
ATOM 3370 C C . GLU B 1 110 ? -13.398 -23.141 -23.672 1 96.94 110 GLU B C 1
ATOM 3372 O O . GLU B 1 110 ? -13.547 -23.125 -22.453 1 96.94 110 GLU B O 1
ATOM 3377 N N . PRO B 1 111 ? -13.781 -22.125 -24.5 1 96.75 111 PRO B N 1
ATOM 3378 C CA . PRO B 1 111 ? -14.234 -20.875 -23.891 1 96.75 111 PRO B CA 1
ATOM 3379 C C . PRO B 1 111 ? -15.375 -21.094 -22.891 1 96.75 111 PRO B C 1
ATOM 3381 O O . PRO B 1 111 ? -15.383 -20.5 -21.812 1 96.75 111 PRO B O 1
ATOM 3384 N N . HIS B 1 112 ? -16.266 -21.984 -23.125 1 97.38 112 HIS B N 1
ATOM 3385 C CA . HIS B 1 112 ? -17.438 -22.188 -22.266 1 97.38 112 HIS B CA 1
ATOM 3386 C C . HIS B 1 112 ? -17.062 -22.984 -21.016 1 97.38 112 HIS B C 1
ATOM 3388 O O . HIS B 1 112 ? -17.859 -23.078 -20.078 1 97.38 112 HIS B O 1
ATOM 3394 N N . GLU B 1 113 ? -15.812 -23.5 -20.984 1 97.94 113 GLU B N 1
ATOM 3395 C CA . GLU B 1 113 ? -15.359 -24.281 -19.828 1 97.94 113 GLU B CA 1
ATOM 3396 C C . GLU B 1 113 ? -14.648 -23.391 -18.812 1 97.94 113 GLU B C 1
ATOM 3398 O O . GLU B 1 113 ? -14.469 -23.781 -17.656 1 97.94 113 GLU B O 1
ATOM 3403 N N . VAL B 1 114 ? -14.219 -22.234 -19.266 1 98.12 114 VAL B N 1
ATOM 3404 C CA . VAL B 1 114 ? -13.43 -21.344 -18.422 1 98.12 114 VAL B CA 1
ATOM 3405 C C . VAL B 1 114 ? -14.258 -20.906 -17.219 1 98.12 114 VAL B C 1
ATOM 3407 O O . VAL B 1 114 ? -15.375 -20.391 -17.391 1 98.12 114 VAL B O 1
ATOM 3410 N N . GLY B 1 115 ? -13.758 -21.109 -15.984 1 98 115 GLY B N 1
ATOM 3411 C CA . GLY B 1 115 ? -14.406 -20.672 -14.758 1 98 115 GLY B CA 1
ATOM 3412 C C . GLY B 1 115 ? -15.461 -21.641 -14.258 1 98 115 GLY B C 1
ATOM 3413 O O . GLY B 1 115 ? -16.156 -21.375 -13.273 1 98 115 GLY B O 1
ATOM 3414 N N . THR B 1 116 ? -15.609 -22.812 -14.852 1 98 116 THR B N 1
ATOM 3415 C CA . THR B 1 116 ? -16.656 -23.781 -14.539 1 98 116 THR B CA 1
ATOM 3416 C C . THR B 1 116 ? -16.078 -24.953 -13.75 1 98 116 THR B C 1
ATOM 3418 O O . THR B 1 116 ? -14.875 -25.016 -13.516 1 98 116 THR B O 1
ATOM 3421 N N . PRO B 1 117 ? -16.984 -25.875 -13.375 1 98 117 PRO B N 1
ATOM 3422 C CA . PRO B 1 117 ? -16.5 -27.078 -12.703 1 98 117 PRO B CA 1
ATOM 3423 C C . PRO B 1 117 ? -15.516 -27.875 -13.555 1 98 117 PRO B C 1
ATOM 3425 O O . PRO B 1 117 ? -14.594 -28.5 -13.023 1 98 117 PRO B O 1
ATOM 3428 N N . GLU B 1 118 ? -15.68 -27.844 -14.812 1 98.12 118 GLU B N 1
ATOM 3429 C CA . GLU B 1 118 ? -14.742 -28.531 -15.695 1 98.12 118 GLU B CA 1
ATOM 3430 C C . GLU B 1 118 ? -13.344 -27.922 -15.586 1 98.12 118 GLU B C 1
ATOM 3432 O O . GLU B 1 118 ? -12.344 -28.656 -15.562 1 98.12 118 GLU B O 1
ATOM 3437 N N . HIS B 1 119 ? -13.273 -26.609 -15.602 1 98.62 119 HIS B N 1
ATOM 3438 C CA . HIS B 1 119 ? -12.008 -25.906 -15.375 1 98.62 119 HIS B CA 1
ATOM 3439 C C . HIS B 1 119 ? -11.336 -26.375 -14.094 1 98.62 119 HIS B C 1
ATOM 3441 O O . HIS B 1 119 ? -10.156 -26.734 -14.094 1 98.62 119 HIS B O 1
ATOM 3447 N N . ALA B 1 120 ? -12.07 -26.375 -12.992 1 98.69 120 ALA B N 1
ATOM 3448 C CA . ALA B 1 120 ? -11.555 -26.812 -11.695 1 98.69 120 ALA B CA 1
ATOM 3449 C C . ALA B 1 120 ? -11.07 -28.266 -11.758 1 98.69 120 ALA B C 1
ATOM 3451 O O . ALA B 1 120 ? -10.023 -28.594 -11.203 1 98.69 120 ALA B O 1
ATOM 3452 N N . ALA B 1 121 ? -11.82 -29.062 -12.406 1 98.56 121 ALA B N 1
ATOM 3453 C CA . ALA B 1 121 ? -11.477 -30.484 -12.531 1 98.56 121 ALA B CA 1
ATOM 3454 C C . ALA B 1 121 ? -10.148 -30.656 -13.273 1 98.56 121 ALA B C 1
ATOM 3456 O O . ALA B 1 121 ? -9.344 -31.516 -12.914 1 98.56 121 ALA B O 1
ATOM 3457 N N . GLN B 1 122 ? -9.969 -29.906 -14.312 1 98.75 122 GLN B N 1
ATOM 3458 C CA . GLN B 1 122 ? -8.727 -29.984 -15.07 1 98.75 122 GLN B CA 1
ATOM 3459 C C . GLN B 1 122 ? -7.531 -29.594 -14.219 1 98.75 122 GLN B C 1
ATOM 3461 O O . GLN B 1 122 ? -6.477 -30.234 -14.289 1 98.75 122 GLN B O 1
ATOM 3466 N N . VAL B 1 123 ? -7.68 -28.531 -13.445 1 98.81 123 VA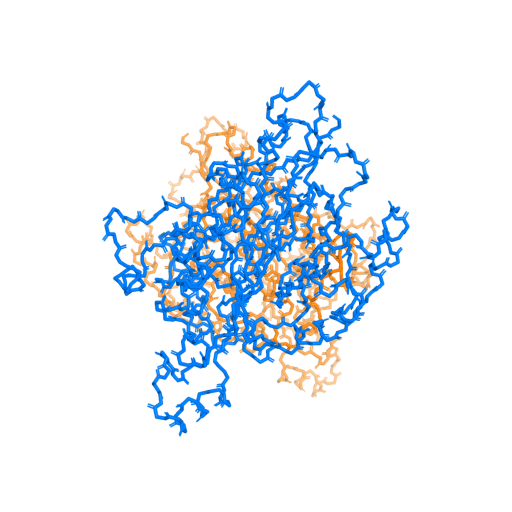L B N 1
ATOM 3467 C CA . VAL B 1 123 ? -6.602 -28.094 -12.562 1 98.81 123 VAL B CA 1
ATOM 3468 C C . VAL B 1 123 ? -6.344 -29.156 -11.5 1 98.81 123 VAL B C 1
ATOM 3470 O O . VAL B 1 123 ? -5.195 -29.516 -11.227 1 98.81 123 VAL B O 1
ATOM 3473 N N . GLN B 1 124 ? -7.41 -29.703 -10.914 1 98.56 124 GLN B N 1
ATOM 3474 C CA . GLN B 1 124 ? -7.285 -30.75 -9.914 1 98.56 124 GLN B CA 1
ATOM 3475 C C . GLN B 1 124 ? -6.512 -31.953 -10.469 1 98.56 124 GLN B C 1
ATOM 3477 O O . GLN B 1 124 ? -5.609 -32.469 -9.812 1 98.56 124 GLN B O 1
ATOM 3482 N N . GLN B 1 125 ? -6.859 -32.406 -11.625 1 98.5 125 GLN B N 1
ATOM 3483 C CA . GLN B 1 125 ? -6.23 -33.562 -12.25 1 98.5 125 GLN B CA 1
ATOM 3484 C C . GLN B 1 125 ? -4.758 -33.281 -12.555 1 98.5 125 GLN B C 1
ATOM 3486 O O . GLN B 1 125 ? -3.906 -34.156 -12.336 1 98.5 125 GLN B O 1
ATOM 3491 N N . THR B 1 126 ? -4.531 -32.125 -13.047 1 98.56 126 THR B N 1
ATOM 3492 C CA . THR B 1 126 ? -3.162 -31.781 -13.406 1 98.56 126 THR B CA 1
ATOM 3493 C C . THR B 1 126 ? -2.281 -31.688 -12.164 1 98.56 126 THR B C 1
ATOM 3495 O O . THR B 1 126 ? -1.224 -32.312 -12.102 1 98.56 126 THR B O 1
ATOM 3498 N N . VAL B 1 127 ? -2.713 -30.938 -11.141 1 98.69 127 VAL B N 1
ATOM 3499 C CA . VAL B 1 127 ? -1.95 -30.781 -9.906 1 98.69 127 VAL B CA 1
ATOM 3500 C C . VAL B 1 127 ? -1.798 -32.156 -9.227 1 98.69 127 VAL B C 1
ATOM 3502 O O . VAL B 1 127 ? -0.698 -32.5 -8.805 1 98.69 127 VAL B O 1
ATOM 3505 N N . GLY B 1 128 ? -2.871 -32.875 -9.109 1 98.25 128 GLY B N 1
ATOM 3506 C CA . GLY B 1 128 ? -2.809 -34.219 -8.523 1 98.25 128 GLY B CA 1
ATOM 3507 C C . GLY B 1 128 ? -1.853 -35.156 -9.25 1 98.25 128 GLY B C 1
ATOM 3508 O O . GLY B 1 128 ? -1.096 -35.875 -8.617 1 98.25 128 GLY B O 1
ATOM 3509 N N .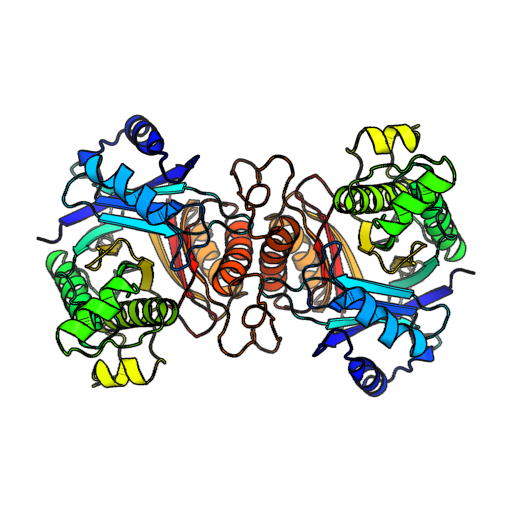 GLY B 1 129 ? -1.969 -35.188 -10.57 1 98 129 GLY B N 1
ATOM 3510 C CA . GLY B 1 129 ? -1.056 -35.969 -11.367 1 98 129 GLY B CA 1
ATOM 3511 C C . GLY B 1 129 ? 0.401 -35.625 -11.156 1 98 129 GLY B C 1
ATOM 3512 O O . GLY B 1 129 ? 1.258 -36.5 -11.055 1 98 129 GLY B O 1
ATOM 3513 N N . MET B 1 130 ? 0.669 -34.344 -11.094 1 97.75 130 MET B N 1
ATOM 3514 C CA . MET B 1 130 ? 2.021 -33.844 -10.844 1 97.75 130 MET B CA 1
ATOM 3515 C C . MET B 1 130 ? 2.521 -34.281 -9.477 1 97.75 130 MET B C 1
ATOM 3517 O O . MET B 1 130 ? 3.67 -34.719 -9.344 1 97.75 130 MET B O 1
ATOM 3521 N N . MET B 1 131 ? 1.681 -34.188 -8.453 1 97.62 131 MET B N 1
ATOM 3522 C CA . MET B 1 131 ? 2.049 -34.625 -7.105 1 97.62 131 MET B CA 1
ATOM 3523 C C . MET B 1 131 ? 2.348 -36.094 -7.055 1 97.62 131 MET B C 1
ATOM 3525 O O . MET B 1 131 ? 3.33 -36.531 -6.441 1 97.62 131 MET B O 1
ATOM 3529 N N . ARG B 1 132 ? 1.573 -36.906 -7.727 1 96.88 132 ARG B N 1
ATOM 3530 C CA . ARG B 1 132 ? 1.807 -38.375 -7.762 1 96.88 132 ARG B CA 1
ATOM 3531 C C . ARG B 1 132 ? 3.115 -38.688 -8.477 1 96.88 132 ARG B C 1
ATOM 3533 O O . ARG B 1 132 ? 3.902 -39.5 -7.992 1 96.88 132 ARG B O 1
ATOM 3540 N N . ALA B 1 133 ? 3.287 -38.031 -9.578 1 95.69 133 ALA B N 1
ATOM 3541 C CA . ALA B 1 133 ? 4.492 -38.312 -10.367 1 95.69 133 ALA B CA 1
ATOM 3542 C C . ALA B 1 133 ? 5.746 -37.969 -9.57 1 95.69 133 ALA B C 1
ATOM 3544 O O . ALA B 1 133 ? 6.785 -38.625 -9.719 1 95.69 133 ALA B O 1
ATOM 3545 N N . ALA B 1 134 ? 5.66 -36.969 -8.727 1 94.38 134 ALA B N 1
ATOM 3546 C CA . ALA B 1 134 ? 6.809 -36.5 -7.953 1 94.38 134 ALA B CA 1
ATOM 3547 C C . ALA B 1 134 ? 6.816 -37.125 -6.559 1 94.38 134 ALA B C 1
ATOM 3549 O O . ALA B 1 134 ? 7.672 -36.781 -5.734 1 94.38 134 ALA B O 1
ATOM 3550 N N . SER B 1 135 ? 5.805 -38 -6.227 1 94.06 135 SER B N 1
ATOM 3551 C CA . SER B 1 135 ? 5.664 -38.625 -4.922 1 94.06 135 SER B CA 1
ATOM 3552 C C . SER B 1 135 ? 5.574 -37.594 -3.807 1 94.06 135 SER B C 1
ATOM 3554 O O . SER B 1 135 ? 6.266 -37.719 -2.793 1 94.06 135 SER B O 1
ATOM 3556 N N . LEU B 1 136 ? 4.809 -36.594 -4.059 1 96.25 136 LEU B N 1
ATOM 3557 C CA . LEU B 1 136 ? 4.594 -35.531 -3.072 1 96.25 136 LEU B CA 1
ATOM 3558 C C . LEU B 1 136 ? 3.332 -35.812 -2.262 1 96.25 136 LEU B C 1
ATOM 3560 O O . LEU B 1 136 ? 2.277 -36.094 -2.826 1 96.25 136 LEU B O 1
ATOM 3564 N N . ALA B 1 137 ? 3.48 -35.688 -0.957 1 96.5 137 ALA B N 1
ATOM 3565 C CA . ALA B 1 137 ? 2.312 -35.625 -0.084 1 96.5 137 ALA B CA 1
ATOM 3566 C C . ALA B 1 137 ? 1.778 -34.188 -0.001 1 96.5 137 ALA B C 1
ATOM 3568 O O . ALA B 1 137 ? 2.484 -33.219 -0.334 1 96.5 137 ALA B O 1
ATOM 3569 N N . VAL B 1 138 ? 0.507 -34.062 0.423 1 97.12 138 VAL B N 1
ATOM 3570 C CA . VAL B 1 138 ? -0.139 -32.75 0.538 1 97.12 138 VAL B CA 1
ATOM 3571 C C . VAL B 1 138 ? 0.668 -31.859 1.472 1 97.12 138 VAL B C 1
ATOM 3573 O O . VAL B 1 138 ? 0.784 -30.656 1.237 1 97.12 138 VAL B O 1
ATOM 3576 N N . GLY B 1 139 ? 1.218 -32.406 2.531 1 95.94 139 GLY B N 1
ATOM 3577 C CA . GLY B 1 139 ? 1.963 -31.656 3.523 1 95.94 139 GLY B CA 1
ATOM 3578 C C . GLY B 1 139 ? 3.285 -31.125 3 1 95.94 139 GLY B C 1
ATOM 3579 O O . GLY B 1 139 ? 3.883 -30.234 3.6 1 95.94 139 GLY B O 1
ATOM 3580 N N . ASP B 1 140 ? 3.781 -31.625 1.877 1 96.44 140 ASP B N 1
ATOM 3581 C CA . ASP B 1 140 ? 5.043 -31.188 1.287 1 96.44 140 ASP B CA 1
ATOM 3582 C C . ASP B 1 140 ? 4.859 -29.891 0.502 1 96.44 140 ASP B C 1
ATOM 3584 O O . ASP B 1 140 ? 5.824 -29.156 0.272 1 96.44 140 ASP B O 1
ATOM 3588 N N . VAL B 1 141 ? 3.623 -29.641 0.023 1 98.44 141 VAL B N 1
ATOM 3589 C CA . VAL B 1 141 ? 3.359 -28.578 -0.944 1 98.44 141 VAL B CA 1
ATOM 3590 C C . VAL B 1 141 ? 3.275 -27.234 -0.227 1 98.44 141 VAL B C 1
ATOM 3592 O O . VAL B 1 141 ? 2.584 -27.109 0.786 1 98.44 141 VAL B O 1
ATOM 3595 N N . HIS B 1 142 ? 3.959 -26.234 -0.767 1 98.62 142 HIS B N 1
ATOM 3596 C CA . HIS B 1 142 ? 3.953 -24.906 -0.172 1 98.62 142 HIS B CA 1
ATOM 3597 C C . HIS B 1 142 ? 3.258 -23.891 -1.08 1 98.62 142 HIS B C 1
ATOM 3599 O O . HIS B 1 142 ? 2.76 -22.875 -0.61 1 98.62 142 HIS B O 1
ATOM 3605 N N . LEU B 1 143 ? 3.266 -24.172 -2.354 1 98.88 143 LEU B N 1
ATOM 3606 C CA . LEU B 1 143 ? 2.781 -23.188 -3.324 1 98.88 143 LEU B CA 1
ATOM 3607 C C . LEU B 1 143 ? 2.379 -23.875 -4.629 1 98.88 143 LEU B C 1
ATOM 3609 O O . LEU B 1 143 ? 3.107 -24.734 -5.137 1 98.88 143 LEU B O 1
ATOM 3613 N N . VAL B 1 144 ? 1.268 -23.578 -5.082 1 98.94 144 VAL B N 1
ATOM 3614 C CA . VAL B 1 144 ? 0.841 -23.953 -6.434 1 98.94 144 VAL B CA 1
ATOM 3615 C C . VAL B 1 144 ? 0.501 -22.688 -7.223 1 98.94 144 VAL B C 1
ATOM 3617 O O . VAL B 1 144 ? -0.515 -22.031 -6.961 1 98.94 144 VAL B O 1
ATOM 3620 N N . LEU B 1 145 ? 1.33 -22.328 -8.164 1 98.88 145 LEU B N 1
ATOM 3621 C CA . LEU B 1 145 ? 1.089 -21.188 -9.062 1 98.88 145 LEU B CA 1
ATOM 3622 C C . LEU B 1 145 ? 0.348 -21.641 -10.312 1 98.88 145 LEU B C 1
ATOM 3624 O O . LEU B 1 145 ? 0.747 -22.609 -10.961 1 98.88 145 LEU B O 1
ATOM 3628 N N . VAL B 1 146 ? -0.713 -20.953 -10.609 1 98.81 146 VAL B N 1
ATOM 3629 C CA . VAL B 1 146 ? -1.452 -21.25 -11.828 1 98.81 146 VAL B CA 1
ATOM 3630 C C . VAL B 1 146 ? -1.69 -19.969 -12.625 1 98.81 146 VAL B C 1
ATOM 3632 O O . VAL B 1 146 ? -2.168 -18.969 -12.07 1 98.81 146 VAL B O 1
ATOM 3635 N N . LYS B 1 147 ? -1.283 -19.938 -13.797 1 98.31 147 LYS B N 1
ATOM 3636 C CA . LYS B 1 147 ? -1.742 -18.953 -14.766 1 98.31 147 LYS B CA 1
ATOM 3637 C C . LYS B 1 147 ? -2.852 -19.516 -15.648 1 98.31 147 LYS B C 1
ATOM 3639 O O . LYS B 1 147 ? -2.631 -20.469 -16.391 1 98.31 147 LYS B O 1
ATOM 3644 N N . CYS B 1 148 ? -4.031 -18.938 -15.5 1 98.25 148 CYS B N 1
ATOM 3645 C CA . CYS B 1 148 ? -5.191 -19.5 -16.172 1 98.25 148 CYS B CA 1
ATOM 3646 C C . CYS B 1 148 ? -5.77 -18.516 -17.188 1 98.25 148 CYS B C 1
ATOM 3648 O O . CYS B 1 148 ? -5.441 -17.328 -17.156 1 98.25 148 CYS B O 1
ATOM 3650 N N . PRO B 1 149 ? -6.586 -19.047 -18.078 1 97.31 149 PRO B N 1
ATOM 3651 C CA . PRO B 1 149 ? -7.156 -18.172 -19.109 1 97.31 149 PRO B CA 1
ATOM 3652 C C . PRO B 1 149 ? -8.336 -17.344 -18.594 1 97.31 149 PRO B C 1
ATOM 3654 O O . PRO B 1 149 ? -8.789 -17.547 -17.469 1 97.31 149 PRO B O 1
ATOM 3657 N N . LEU B 1 150 ? -8.75 -16.344 -19.375 1 96.94 150 LEU B N 1
ATOM 3658 C CA . LEU B 1 150 ? -10.008 -15.625 -19.172 1 96.94 150 LEU B CA 1
ATOM 3659 C C . LEU B 1 150 ? -10.773 -15.484 -20.484 1 96.94 150 LEU B C 1
ATOM 3661 O O . LEU B 1 150 ? -10.234 -15.789 -21.547 1 96.94 150 LEU B O 1
ATOM 3665 N N . LEU B 1 151 ? -12.016 -15.141 -20.328 1 96.88 151 LEU B N 1
ATOM 3666 C CA . LEU B 1 151 ? -12.836 -14.93 -21.516 1 96.88 151 LEU B CA 1
ATOM 3667 C C . LEU B 1 151 ? -12.656 -13.516 -22.062 1 96.88 151 LEU B C 1
ATOM 3669 O O . LEU B 1 151 ? -12.898 -12.539 -21.359 1 96.88 151 LEU B O 1
ATOM 3673 N N . THR B 1 152 ? -12.172 -13.406 -23.312 1 94.62 152 THR B N 1
ATOM 3674 C CA . THR B 1 152 ? -12.227 -12.156 -24.047 1 94.62 152 THR B CA 1
ATOM 3675 C C . THR B 1 152 ? -13.547 -12.023 -24.797 1 94.62 152 THR B C 1
ATOM 3677 O O . THR B 1 152 ? -14.312 -12.984 -24.891 1 94.62 152 THR B O 1
ATOM 3680 N N . SER B 1 153 ? -13.742 -10.812 -25.328 1 94.69 153 SER B N 1
ATOM 3681 C CA . SER B 1 153 ? -14.945 -10.633 -26.141 1 94.69 153 SER B CA 1
ATOM 3682 C C . SER B 1 153 ? -14.992 -11.609 -27.297 1 94.69 153 SER B C 1
ATOM 3684 O O . SER B 1 153 ? -16.047 -12.164 -27.609 1 94.69 153 SER B O 1
ATOM 3686 N N . ALA B 1 154 ? -13.867 -11.82 -27.875 1 94.06 154 ALA B N 1
ATOM 3687 C CA . ALA B 1 154 ? -13.781 -12.742 -29 1 94.06 154 ALA B CA 1
ATOM 3688 C C . ALA B 1 154 ? -14.109 -14.172 -28.562 1 94.06 154 ALA B C 1
ATOM 3690 O O . ALA B 1 154 ? -14.789 -14.906 -29.281 1 94.06 154 ALA B O 1
ATOM 3691 N N . LYS B 1 155 ? -13.641 -14.578 -27.422 1 94.94 155 LYS B N 1
ATOM 3692 C CA . LYS B 1 155 ? -13.898 -15.922 -26.922 1 94.94 155 LYS B CA 1
ATOM 3693 C C . LYS B 1 155 ? -15.367 -16.109 -26.562 1 94.94 155 LYS B C 1
ATOM 3695 O O . LYS B 1 155 ? -15.938 -17.172 -26.766 1 94.94 155 LYS B O 1
ATOM 3700 N N . ILE B 1 156 ? -15.953 -15.062 -26.016 1 96.31 156 ILE B N 1
ATOM 3701 C CA . ILE B 1 156 ? -17.375 -15.086 -25.672 1 96.31 156 ILE B CA 1
ATOM 3702 C C . ILE B 1 156 ? -18.203 -15.266 -26.938 1 96.31 156 ILE B C 1
ATOM 3704 O O . ILE B 1 156 ? -19.109 -16.094 -26.969 1 96.31 156 ILE B O 1
ATOM 3708 N N . GLU B 1 157 ? -17.844 -14.484 -27.938 1 95.25 157 GLU B N 1
ATOM 3709 C CA . GLU B 1 157 ? -18.547 -14.586 -29.219 1 95.25 157 GLU B CA 1
ATOM 3710 C C . GLU B 1 157 ? -18.375 -15.961 -29.844 1 95.25 157 GLU B C 1
ATOM 3712 O O . GLU B 1 157 ? -19.297 -16.516 -30.438 1 95.25 157 GLU B O 1
ATOM 3717 N N . ALA B 1 158 ? -17.234 -16.469 -29.719 1 93.56 158 ALA B N 1
ATOM 3718 C CA . ALA B 1 158 ? -16.953 -17.797 -30.25 1 93.56 158 ALA B CA 1
ATOM 3719 C C . ALA B 1 158 ? -17.797 -18.859 -29.547 1 93.56 158 ALA B C 1
ATOM 3721 O O . ALA B 1 158 ? -18.312 -19.781 -30.203 1 93.56 158 ALA B O 1
ATOM 3722 N N . ALA B 1 159 ? -17.875 -18.797 -28.25 1 94.81 159 ALA B N 1
ATOM 3723 C CA . ALA B 1 159 ? -18.719 -19.719 -27.484 1 94.81 159 ALA B CA 1
ATOM 3724 C C . ALA B 1 159 ? -20.172 -19.641 -27.938 1 94.81 159 ALA B C 1
ATOM 3726 O O . ALA B 1 159 ? -20.828 -20.656 -28.125 1 94.81 159 ALA B O 1
ATOM 3727 N N . ARG B 1 160 ? -20.625 -18.438 -28.141 1 94.19 160 ARG B N 1
ATOM 3728 C CA . ARG B 1 160 ? -22 -18.203 -28.578 1 94.19 160 ARG B CA 1
ATOM 3729 C C . ARG B 1 160 ? -22.234 -18.797 -29.969 1 94.19 160 ARG B C 1
ATOM 3731 O O . ARG B 1 160 ? -23.297 -19.391 -30.219 1 94.19 160 ARG B O 1
ATOM 3738 N N . ALA B 1 161 ? -21.312 -18.578 -30.766 1 94.94 161 ALA B N 1
ATOM 3739 C CA . ALA B 1 161 ? -21.422 -19.062 -32.125 1 94.94 161 ALA B CA 1
ATOM 3740 C C . ALA B 1 161 ? -21.547 -20.594 -32.156 1 94.94 161 ALA B C 1
ATOM 3742 O O . ALA B 1 161 ? -22.156 -21.141 -33.062 1 94.94 161 ALA B O 1
ATOM 3743 N N . GLN B 1 162 ? -21.031 -21.203 -31.203 1 95.94 162 GLN B N 1
ATOM 3744 C CA . GLN B 1 162 ? -21.125 -22.656 -31.094 1 95.94 162 GLN B CA 1
ATOM 3745 C C . GLN B 1 162 ? -22.281 -23.078 -30.203 1 95.94 162 GLN B C 1
ATOM 3747 O O . GLN B 1 162 ? -22.359 -24.234 -29.766 1 95.94 162 GLN B O 1
ATOM 3752 N N . ALA B 1 163 ? -23.141 -22.203 -29.812 1 96.19 163 ALA B N 1
ATOM 3753 C CA . ALA B 1 163 ? -24.328 -22.406 -28.984 1 96.19 163 ALA B CA 1
ATOM 3754 C C . ALA B 1 163 ? -23.953 -22.906 -27.594 1 96.19 163 ALA B C 1
ATOM 3756 O O . ALA B 1 163 ? -24.656 -23.75 -27.031 1 96.19 163 ALA B O 1
ATOM 3757 N N . ARG B 1 164 ? -22.781 -22.531 -27.25 1 96.31 164 ARG B N 1
ATOM 3758 C CA . ARG B 1 164 ? -22.359 -22.797 -25.875 1 96.31 164 ARG B CA 1
ATOM 3759 C C . ARG B 1 164 ? -22.516 -21.562 -25 1 96.31 164 ARG B C 1
ATOM 3761 O O . ARG B 1 164 ? -22.547 -20.438 -25.5 1 96.31 164 ARG B O 1
ATOM 3768 N N . VAL B 1 165 ? -22.719 -21.797 -23.688 1 95.31 165 VAL B N 1
ATOM 3769 C CA . VAL B 1 165 ? -22.984 -20.703 -22.766 1 95.31 165 VAL B CA 1
ATOM 3770 C C . VAL B 1 165 ? -21.781 -20.469 -21.875 1 95.31 165 VAL B C 1
ATOM 3772 O O . VAL B 1 165 ? -21.453 -21.297 -21.016 1 95.31 165 VAL B O 1
ATOM 3775 N N . PRO B 1 166 ? -21.094 -19.359 -22.109 1 96.88 166 PRO B N 1
ATOM 3776 C CA . PRO B 1 166 ? -20 -19.031 -21.203 1 96.88 166 PRO B CA 1
ATOM 3777 C C . PRO B 1 166 ? -20.484 -18.75 -19.781 1 96.88 166 PRO B C 1
ATOM 3779 O O . PRO B 1 166 ? -21.656 -18.438 -19.562 1 96.88 166 PRO B O 1
ATOM 3782 N N . VAL B 1 167 ? -19.609 -18.828 -18.812 1 95.94 167 VAL B N 1
ATOM 3783 C CA . VAL B 1 167 ? -19.953 -18.672 -17.391 1 95.94 167 VAL B CA 1
ATOM 3784 C C . VAL B 1 167 ? -20.422 -17.25 -17.141 1 95.94 167 VAL B C 1
ATOM 3786 O O . VAL B 1 167 ? -21.219 -17 -16.234 1 95.94 167 VAL B O 1
ATOM 3789 N N . THR B 1 168 ? -19.922 -16.281 -17.875 1 96.81 168 THR B N 1
ATOM 3790 C CA . THR B 1 168 ? -20.297 -14.875 -17.844 1 96.81 168 THR B CA 1
ATOM 3791 C C . THR B 1 168 ? -19.938 -14.195 -19.156 1 96.81 168 THR B C 1
ATOM 3793 O O . THR B 1 168 ? -19.156 -14.727 -19.953 1 96.81 168 THR B O 1
ATOM 3796 N N . THR B 1 169 ? -20.562 -13.07 -19.406 1 96.06 169 THR B N 1
ATOM 3797 C CA . THR B 1 169 ? -20.219 -12.281 -20.578 1 96.06 169 THR B CA 1
ATOM 3798 C C . THR B 1 169 ? -19.406 -11.055 -20.188 1 96.06 169 THR B C 1
ATOM 3800 O O . THR B 1 169 ? -19.094 -10.211 -21.031 1 96.06 169 THR B O 1
ATOM 3803 N N . ASP B 1 170 ? -19.156 -10.938 -18.922 1 95.5 170 ASP B N 1
ATOM 3804 C CA . ASP B 1 170 ? -18.281 -9.898 -18.406 1 95.5 170 ASP B CA 1
ATOM 3805 C C . ASP B 1 170 ? -16.828 -10.383 -18.344 1 95.5 170 ASP B C 1
ATOM 3807 O O . ASP B 1 170 ? -16.516 -11.305 -17.578 1 95.5 170 ASP B O 1
ATOM 3811 N N . THR B 1 171 ? -16 -9.766 -19.062 1 94.06 171 THR B N 1
ATOM 3812 C CA . THR B 1 171 ? -14.625 -10.242 -19.203 1 94.06 171 THR B CA 1
ATOM 3813 C C . THR B 1 171 ? -13.883 -10.172 -17.875 1 94.06 171 THR B C 1
ATOM 3815 O O . THR B 1 171 ? -13.07 -11.047 -17.562 1 94.06 171 THR B O 1
ATOM 3818 N N . TYR B 1 172 ? -14.141 -9.148 -17.109 1 92.19 172 TYR B N 1
ATOM 3819 C CA . TYR B 1 172 ? -13.461 -9.07 -15.82 1 92.19 172 TYR B CA 1
ATOM 3820 C C . TYR B 1 172 ? -14 -10.109 -14.852 1 92.19 172 TYR B C 1
ATOM 3822 O O . TYR B 1 172 ? -13.242 -10.703 -14.078 1 92.19 172 TYR B O 1
ATOM 3830 N N . GLU B 1 173 ? -15.32 -10.211 -14.859 1 95.25 173 GLU B N 1
ATOM 3831 C CA . GLU B 1 173 ? -15.891 -11.266 -14.031 1 95.25 173 GLU B CA 1
ATOM 3832 C C . GLU B 1 173 ? -15.328 -12.633 -14.406 1 95.25 173 GLU B C 1
ATOM 3834 O O . GLU B 1 173 ? -15.109 -13.484 -13.539 1 95.25 173 GLU B O 1
ATOM 3839 N N . SER B 1 174 ? -15.141 -12.844 -15.68 1 96.94 174 SER B N 1
ATOM 3840 C CA . SER B 1 174 ? -14.562 -14.102 -16.141 1 96.94 174 SER B CA 1
ATOM 3841 C C . SER B 1 174 ? -13.188 -14.336 -15.539 1 96.94 174 SER B C 1
ATOM 3843 O O . SER B 1 174 ? -12.828 -15.469 -15.219 1 96.94 174 SER B O 1
ATOM 3845 N N . MET B 1 175 ? -12.359 -13.297 -15.422 1 96.5 175 MET B N 1
ATOM 3846 C CA . MET B 1 175 ? -11.047 -13.398 -14.789 1 96.5 175 MET B CA 1
ATOM 3847 C C . MET B 1 175 ? -11.172 -13.961 -13.375 1 96.5 175 MET B C 1
ATOM 3849 O O . MET B 1 175 ? -10.43 -14.867 -12.992 1 96.5 175 MET B O 1
ATOM 3853 N N . ALA B 1 176 ? -12.094 -13.414 -12.664 1 96.56 176 ALA B N 1
ATOM 3854 C CA . ALA B 1 176 ? -12.297 -13.812 -11.273 1 96.56 176 ALA B CA 1
ATOM 3855 C C . ALA B 1 176 ? -12.789 -15.258 -11.188 1 96.56 176 ALA B C 1
ATOM 3857 O O . ALA B 1 176 ? -12.32 -16.031 -10.344 1 96.56 176 ALA B O 1
ATOM 3858 N N . ARG B 1 177 ? -13.695 -15.586 -12.008 1 97.44 177 ARG B N 1
ATOM 3859 C CA . ARG B 1 177 ? -14.25 -16.938 -12.008 1 97.44 177 ARG B CA 1
ATOM 3860 C C . ARG B 1 177 ? -13.188 -17.969 -12.383 1 97.44 177 ARG B C 1
ATOM 3862 O O . ARG B 1 177 ? -13.164 -19.078 -11.852 1 97.44 177 ARG B O 1
ATOM 3869 N N . SER B 1 178 ? -12.375 -17.594 -13.312 1 98.31 178 SER B N 1
ATOM 3870 C CA . SER B 1 178 ? -11.273 -18.469 -13.719 1 98.31 178 SER B CA 1
ATOM 3871 C C . SER B 1 178 ? -10.297 -18.688 -12.57 1 98.31 178 SER B C 1
ATOM 3873 O O . SER B 1 178 ? -9.891 -19.828 -12.312 1 98.31 178 SER B O 1
ATOM 3875 N N . ARG B 1 179 ? -9.875 -17.656 -11.914 1 98.25 179 ARG B N 1
ATOM 3876 C CA . ARG B 1 179 ? -8.992 -17.766 -10.758 1 98.25 179 ARG B CA 1
ATOM 3877 C C . ARG B 1 179 ? -9.602 -18.641 -9.68 1 98.25 179 ARG B C 1
ATOM 3879 O O . ARG B 1 179 ? -8.93 -19.516 -9.117 1 98.25 179 ARG B O 1
ATOM 3886 N N . TYR B 1 180 ? -10.883 -18.406 -9.469 1 98.62 180 TYR B N 1
ATOM 3887 C CA . TYR B 1 180 ? -11.547 -19.172 -8.414 1 98.62 180 TYR B CA 1
ATOM 3888 C C . TYR B 1 180 ? -11.625 -20.656 -8.773 1 98.62 180 TYR B C 1
ATOM 3890 O O . TYR B 1 180 ? -11.375 -21.516 -7.93 1 98.62 180 TYR B O 1
ATOM 3898 N N . ALA B 1 181 ? -11.961 -20.922 -9.961 1 98.75 181 ALA B N 1
ATOM 3899 C CA . ALA B 1 181 ? -12 -22.312 -10.406 1 98.75 181 ALA B CA 1
ATOM 3900 C C . ALA B 1 181 ? -10.633 -22.984 -10.25 1 98.75 181 ALA B C 1
ATOM 3902 O O . ALA B 1 181 ? -10.547 -24.125 -9.82 1 98.75 181 ALA B O 1
ATOM 3903 N N . SER B 1 182 ? -9.602 -22.266 -10.602 1 98.81 182 SER B N 1
ATOM 3904 C CA . SER B 1 182 ? -8.25 -22.781 -10.438 1 98.81 182 SER B CA 1
ATOM 3905 C C . SER B 1 182 ? -7.938 -23.062 -8.969 1 98.81 182 SER B C 1
ATOM 3907 O O . SER B 1 182 ? -7.402 -24.109 -8.625 1 98.81 182 SER B O 1
ATOM 3909 N N . ALA B 1 183 ? -8.289 -22.109 -8.125 1 98.81 183 ALA B N 1
ATOM 3910 C CA . ALA B 1 183 ? -8.031 -22.25 -6.695 1 98.81 183 ALA B CA 1
ATOM 3911 C C . ALA B 1 183 ? -8.781 -23.453 -6.117 1 98.81 183 ALA B C 1
ATOM 3913 O O . ALA B 1 183 ? -8.242 -24.188 -5.297 1 98.81 183 ALA B O 1
ATOM 3914 N N . VAL B 1 184 ? -9.992 -23.609 -6.531 1 98.38 184 VAL B N 1
ATOM 3915 C CA . VAL B 1 184 ? -10.797 -24.75 -6.074 1 98.38 184 VAL B CA 1
ATOM 3916 C C . VAL B 1 184 ? -10.18 -26.047 -6.562 1 98.38 184 VAL B C 1
ATOM 3918 O O . VAL B 1 184 ? -10.164 -27.047 -5.832 1 98.38 184 VAL B O 1
ATOM 3921 N N . GLY B 1 185 ? -9.734 -26.047 -7.832 1 98.62 185 GLY B N 1
ATOM 3922 C CA . GLY B 1 185 ? -9.008 -27.219 -8.32 1 98.62 185 GLY B CA 1
ATOM 3923 C C . GLY B 1 185 ? -7.797 -27.562 -7.48 1 98.62 185 GLY B C 1
ATOM 3924 O O . GLY B 1 185 ? -7.555 -28.734 -7.184 1 98.62 185 GLY B O 1
ATOM 3925 N N . ILE B 1 186 ? -7.043 -26.578 -7.113 1 98.81 186 ILE B N 1
ATOM 3926 C CA . ILE B 1 186 ? -5.875 -26.766 -6.258 1 98.81 186 ILE B CA 1
ATOM 3927 C C . ILE B 1 186 ? -6.312 -27.312 -4.898 1 98.81 186 ILE B C 1
ATOM 3929 O O . ILE B 1 186 ? -5.746 -28.281 -4.402 1 98.81 186 ILE B O 1
ATOM 3933 N N . ALA B 1 187 ? -7.301 -26.641 -4.281 1 98.38 187 ALA B N 1
ATOM 3934 C CA . ALA B 1 187 ? -7.812 -27.094 -2.986 1 98.38 187 ALA B CA 1
ATOM 3935 C C . ALA B 1 187 ? -8.234 -28.562 -3.039 1 98.38 187 ALA B C 1
ATOM 3937 O O . ALA B 1 187 ? -7.965 -29.328 -2.105 1 98.38 187 ALA B O 1
ATOM 3938 N N . SER B 1 188 ? -8.883 -28.891 -4.082 1 97.81 188 SER B N 1
ATOM 3939 C CA . SER B 1 188 ? -9.328 -30.281 -4.25 1 97.81 188 SER B CA 1
ATOM 3940 C C . SER B 1 188 ? -8.141 -31.234 -4.34 1 97.81 188 SER B C 1
ATOM 3942 O O . SER B 1 188 ? -8.133 -32.281 -3.703 1 97.81 188 SER B O 1
ATOM 3944 N N . ALA B 1 189 ? -7.164 -30.906 -5.156 1 98 189 ALA B N 1
ATOM 3945 C CA . ALA B 1 189 ? -5.973 -31.734 -5.301 1 98 189 ALA B CA 1
ATOM 3946 C C . ALA B 1 189 ? -5.25 -31.891 -3.965 1 98 189 ALA B C 1
ATOM 3948 O O . ALA B 1 189 ? -4.621 -32.938 -3.715 1 98 189 ALA B O 1
ATOM 3949 N N . LEU B 1 190 ? -5.328 -30.938 -3.1 1 98.12 190 LEU B N 1
ATOM 3950 C CA . LEU B 1 190 ? -4.617 -30.922 -1.825 1 98.12 190 LEU B CA 1
ATOM 3951 C C . LEU B 1 190 ? -5.516 -31.438 -0.701 1 98.12 190 LEU B C 1
ATOM 3953 O O . LEU B 1 190 ? -5.199 -31.266 0.478 1 98.12 190 LEU B O 1
ATOM 3957 N N . ASP B 1 191 ? -6.652 -31.922 -1.034 1 96.56 191 ASP B N 1
ATOM 3958 C CA . ASP B 1 191 ? -7.598 -32.5 -0.09 1 96.56 191 ASP B CA 1
ATOM 3959 C C . ASP B 1 191 ? -8.102 -31.469 0.905 1 96.56 191 ASP B C 1
ATOM 3961 O O . ASP B 1 191 ? -8.164 -31.719 2.107 1 96.56 191 ASP B O 1
ATOM 3965 N N . GLU B 1 192 ? -8.406 -30.328 0.372 1 96.25 192 GLU B N 1
ATOM 3966 C CA . GLU B 1 192 ? -8.852 -29.234 1.244 1 96.25 192 GLU B CA 1
ATOM 3967 C C . GLU B 1 192 ? -10.344 -28.969 1.072 1 96.25 192 GLU B C 1
ATOM 3969 O O . GLU B 1 192 ? -10.891 -28.062 1.701 1 96.25 192 GLU B O 1
ATOM 3974 N N . LEU B 1 193 ? -11.039 -29.688 0.24 1 95.19 193 LEU B N 1
ATOM 3975 C CA . LEU B 1 193 ? -12.477 -29.484 0.057 1 95.19 193 LEU B CA 1
ATOM 3976 C C . LEU B 1 193 ? -13.258 -30.078 1.225 1 95.19 193 LEU B C 1
ATOM 3978 O O . LEU B 1 193 ? -12.805 -31.031 1.862 1 95.19 193 LEU B O 1
ATOM 3982 N N . PRO B 1 194 ? -14.406 -29.484 1.426 1 89.75 194 PRO B N 1
ATOM 3983 C CA . PRO B 1 194 ? -15.281 -30.141 2.4 1 89.75 194 PRO B CA 1
ATOM 3984 C C . PRO B 1 194 ? -15.625 -31.578 2.02 1 89.75 194 PRO B C 1
ATOM 3986 O O . PRO B 1 194 ? -15.695 -31.906 0.831 1 89.75 194 PRO B O 1
ATOM 3989 N N . ASP B 1 195 ? -15.852 -32.438 3.008 1 85.19 195 ASP B N 1
ATOM 3990 C CA . ASP B 1 195 ? -16.141 -33.844 2.801 1 85.19 195 ASP B CA 1
ATOM 3991 C C . ASP B 1 195 ? -17.328 -34.031 1.857 1 85.19 195 ASP B C 1
ATOM 3993 O O . ASP B 1 195 ? -18.406 -33.5 2.1 1 85.19 195 ASP B O 1
ATOM 3997 N N . GLY B 1 196 ? -17.094 -34.75 0.838 1 78.75 196 GLY B N 1
ATOM 3998 C CA . GLY B 1 196 ? -18.156 -35.094 -0.094 1 78.75 196 GLY B CA 1
ATOM 3999 C C . GLY B 1 196 ? -18.578 -33.938 -0.988 1 78.75 196 GLY B C 1
ATOM 4000 O O . GLY B 1 196 ? -19.594 -34 -1.663 1 78.75 196 GLY B O 1
ATOM 4001 N N . GLY B 1 197 ? -17.844 -32.906 -0.929 1 80.25 197 GLY B N 1
ATOM 4002 C CA . GLY B 1 197 ? -18.25 -31.75 -1.718 1 80.25 197 GLY B CA 1
ATOM 4003 C C . GLY B 1 197 ? -17.984 -31.906 -3.201 1 80.25 197 GLY B C 1
ATOM 4004 O O . GLY B 1 197 ? -16.891 -32.312 -3.592 1 80.25 197 GLY B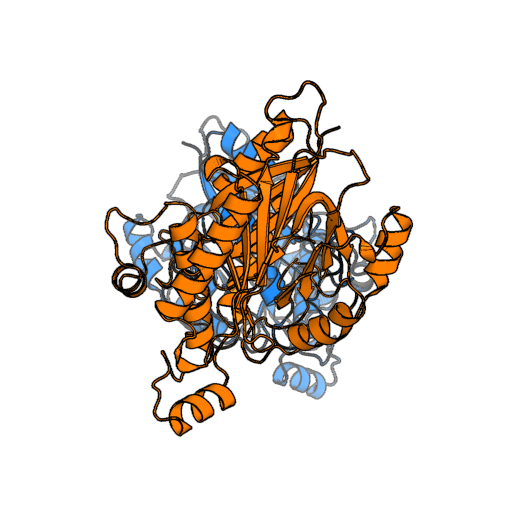 O 1
ATOM 4005 N N . ARG B 1 198 ? -19.016 -31.75 -3.996 1 90 198 ARG B N 1
ATOM 4006 C CA . ARG B 1 198 ? -18.859 -31.719 -5.449 1 90 198 ARG B CA 1
ATOM 4007 C C . ARG B 1 198 ? -18.312 -30.375 -5.914 1 90 198 ARG B C 1
ATOM 4009 O O . ARG B 1 198 ? -18.672 -29.328 -5.359 1 90 198 ARG B O 1
ATOM 4016 N N . LEU B 1 199 ? -17.438 -30.375 -6.902 1 94.38 199 LEU B N 1
ATOM 4017 C CA . LEU B 1 199 ? -16.828 -29.156 -7.418 1 94.38 199 LEU B CA 1
ATOM 4018 C C . LEU B 1 199 ? -17.875 -28.125 -7.77 1 94.38 199 LEU B C 1
ATOM 4020 O O . LEU B 1 199 ? -17.672 -26.922 -7.543 1 94.38 199 LEU B O 1
ATOM 4024 N N . GLU B 1 200 ? -19 -28.578 -8.352 1 94.31 200 GLU B N 1
ATOM 4025 C CA . GLU B 1 200 ? -20.078 -27.672 -8.734 1 94.31 200 GLU B CA 1
ATOM 4026 C C . GLU B 1 200 ? -20.609 -26.891 -7.527 1 94.31 200 GLU B C 1
ATOM 4028 O O . GLU B 1 200 ? -20.797 -25.688 -7.598 1 94.31 200 GLU B O 1
ATOM 4033 N N . ASP B 1 201 ? -20.828 -27.609 -6.465 1 94.25 201 ASP B N 1
ATOM 4034 C CA . ASP B 1 201 ? -21.359 -27 -5.25 1 94.25 201 ASP B CA 1
ATOM 4035 C C . ASP B 1 201 ? -20.328 -26.062 -4.617 1 94.25 201 ASP B C 1
ATOM 4037 O O . ASP B 1 201 ? -20.688 -25 -4.113 1 94.25 201 ASP B O 1
ATOM 4041 N N . VAL B 1 202 ? -19.125 -26.516 -4.617 1 94.06 202 VAL B N 1
ATOM 4042 C CA . VAL B 1 202 ? -18.062 -25.734 -4.02 1 94.06 202 VAL B CA 1
ATOM 4043 C C . VAL B 1 202 ? -17.891 -24.422 -4.777 1 94.06 202 VAL B C 1
ATOM 4045 O O . VAL B 1 202 ? -17.812 -23.344 -4.168 1 94.06 202 VAL B O 1
ATOM 4048 N N . LEU B 1 203 ? -17.938 -24.484 -6.086 1 95.44 203 LEU B N 1
ATOM 4049 C CA . LEU B 1 203 ? -17.797 -23.281 -6.902 1 95.44 203 LEU B CA 1
ATOM 4050 C C . LEU B 1 203 ? -18.969 -22.328 -6.68 1 95.44 203 LEU B C 1
ATOM 4052 O O . LEU B 1 203 ? -18.781 -21.109 -6.648 1 95.44 203 LEU B O 1
ATOM 4056 N N . ALA B 1 204 ? -20.109 -22.922 -6.543 1 93.06 204 ALA B N 1
ATOM 4057 C CA . ALA B 1 204 ? -21.297 -22.094 -6.344 1 93.06 204 ALA B CA 1
ATOM 4058 C C . ALA B 1 204 ? -21.266 -21.406 -4.988 1 93.06 204 ALA B C 1
ATOM 4060 O O . ALA B 1 204 ? -21.781 -20.281 -4.844 1 93.06 204 ALA B O 1
ATOM 4061 N N . SER B 1 205 ? -20.703 -22.047 -4.02 1 90.94 205 SER B N 1
ATOM 4062 C CA . SER B 1 205 ? -20.719 -21.5 -2.664 1 90.94 205 SER B CA 1
ATOM 4063 C C . SER B 1 205 ? -19.781 -20.312 -2.531 1 90.94 205 SER B C 1
ATOM 4065 O O . SER B 1 205 ? -19.984 -19.453 -1.686 1 90.94 205 SER B O 1
ATOM 4067 N N . GLN B 1 206 ? -18.672 -20.344 -3.248 1 90.62 206 GLN B N 1
ATOM 4068 C CA . GLN B 1 206 ? -17.656 -19.281 -3.27 1 90.62 206 GLN B CA 1
ATOM 4069 C C . GLN B 1 206 ? -17.031 -19.094 -1.889 1 90.62 206 GLN B C 1
ATOM 4071 O O . GLN B 1 206 ? -16.641 -17.984 -1.523 1 90.62 206 GLN B O 1
ATOM 4076 N N . ASN B 1 207 ? -16.969 -20.141 -1.056 1 91.19 207 ASN B N 1
ATOM 4077 C CA . ASN B 1 207 ? -16.469 -20.016 0.312 1 91.19 207 ASN B CA 1
ATOM 4078 C C . ASN B 1 207 ? -15.258 -20.922 0.543 1 91.19 207 ASN B C 1
ATOM 4080 O O . ASN B 1 207 ? -14.789 -21.062 1.676 1 91.19 207 ASN B O 1
ATOM 4084 N N . THR B 1 208 ? -14.773 -21.531 -0.495 1 95.5 208 THR B N 1
ATOM 4085 C CA . THR B 1 208 ? -13.633 -22.438 -0.375 1 95.5 208 THR B CA 1
ATOM 4086 C C . THR B 1 208 ? -12.359 -21.75 -0.867 1 95.5 208 THR B C 1
ATOM 4088 O O . THR B 1 208 ? -12.375 -21.031 -1.861 1 95.5 208 THR B O 1
ATOM 4091 N N . TRP B 1 209 ? -11.312 -21.969 -0.113 1 97.31 209 TRP B N 1
ATOM 4092 C CA . TRP B 1 209 ? -10.031 -21.406 -0.518 1 97.31 209 TRP B CA 1
ATOM 4093 C C . TRP B 1 209 ? -8.875 -22.297 -0.101 1 97.31 209 TRP B C 1
ATOM 4095 O O . TRP B 1 209 ? -9.062 -23.234 0.691 1 97.31 209 TRP B O 1
ATOM 4105 N N . SER B 1 210 ? -7.781 -22.141 -0.707 1 98.31 210 SER B N 1
ATOM 4106 C CA . SER B 1 210 ? -6.523 -22.781 -0.343 1 98.31 210 SER B CA 1
ATOM 4107 C C . SER B 1 210 ? -5.43 -21.75 -0.084 1 98.31 210 SER B C 1
ATOM 4109 O O . SER B 1 210 ? -5.184 -20.875 -0.917 1 98.31 210 SER B O 1
ATOM 4111 N N . ALA B 1 211 ? -4.668 -21.906 1.031 1 97.81 211 ALA B N 1
ATOM 4112 C CA . ALA B 1 211 ? -3.553 -21.031 1.373 1 97.81 211 ALA B CA 1
ATOM 4113 C C . ALA B 1 211 ? -2.35 -21.297 0.473 1 97.81 211 ALA B C 1
ATOM 4115 O O . ALA B 1 211 ? -1.403 -20.516 0.439 1 97.81 211 ALA B O 1
ATOM 4116 N N . LYS B 1 212 ? -2.422 -22.391 -0.294 1 98.62 212 LYS B N 1
ATOM 4117 C CA . LYS B 1 212 ? -1.299 -22.781 -1.143 1 98.62 212 LYS B CA 1
ATOM 4118 C C . LYS B 1 212 ? -1.516 -22.328 -2.584 1 98.62 212 LYS B C 1
ATOM 4120 O O . LYS B 1 212 ? -0.613 -22.438 -3.416 1 98.62 212 LYS B O 1
ATOM 4125 N N . ALA B 1 213 ? -2.65 -21.766 -2.863 1 98.88 213 ALA B N 1
ATOM 4126 C CA . ALA B 1 213 ? -3.014 -21.406 -4.23 1 98.88 213 ALA B CA 1
ATOM 4127 C C . ALA B 1 213 ? -2.57 -19.984 -4.562 1 98.88 213 ALA B C 1
ATOM 4129 O O . ALA B 1 213 ? -2.771 -19.062 -3.766 1 98.88 213 ALA B O 1
ATOM 4130 N N . SER B 1 214 ? -1.971 -19.781 -5.605 1 98.81 214 SER B N 1
ATOM 4131 C CA . SER B 1 214 ? -1.677 -18.5 -6.238 1 98.81 214 SER B CA 1
ATOM 4132 C C . SER B 1 214 ? -2.037 -18.531 -7.719 1 98.81 214 SER B C 1
ATOM 4134 O O . SER B 1 214 ? -1.216 -18.906 -8.555 1 98.81 214 SER B O 1
ATOM 4136 N N . CYS B 1 215 ? -3.211 -18.047 -8.039 1 98.62 215 CYS B N 1
ATOM 4137 C CA . CYS B 1 215 ? -3.758 -18.141 -9.383 1 98.62 215 CYS B CA 1
ATOM 4138 C C . CYS B 1 215 ? -3.959 -16.766 -10 1 98.62 215 CYS B C 1
ATOM 4140 O O . CYS B 1 215 ? -4.496 -15.867 -9.352 1 98.62 215 CYS B O 1
ATOM 4142 N N . SER B 1 216 ? -3.498 -16.625 -11.133 1 97.38 216 SER B N 1
ATOM 4143 C CA . SER B 1 216 ? -3.693 -15.406 -11.914 1 97.38 216 SER B CA 1
ATOM 4144 C C . SER B 1 216 ? -4.262 -15.719 -13.297 1 97.38 216 SER B C 1
ATOM 4146 O O . SER B 1 216 ? -3.996 -16.781 -13.852 1 97.38 216 SER B O 1
ATOM 4148 N N . SER B 1 217 ? -5.082 -14.797 -13.75 1 95.94 217 SER B N 1
ATOM 4149 C CA . SER B 1 217 ? -5.711 -15.008 -15.047 1 95.94 217 SER B CA 1
ATOM 4150 C C . SER B 1 217 ? -5.191 -14.008 -16.078 1 95.94 217 SER B C 1
ATOM 4152 O O . SER B 1 217 ? -4.898 -12.859 -15.742 1 95.94 217 SER B O 1
ATOM 4154 N N . GLY B 1 218 ? -5.043 -14.484 -17.266 1 92 218 GLY B N 1
ATOM 4155 C CA . GLY B 1 218 ? -4.605 -13.633 -18.359 1 92 218 GLY B CA 1
ATOM 4156 C C . GLY B 1 218 ? -5.215 -14.016 -19.688 1 92 218 GLY B C 1
ATOM 4157 O O . GLY B 1 218 ? -5.57 -15.18 -19.906 1 92 218 GLY B O 1
ATOM 4158 N N . ALA B 1 219 ? -5.285 -13.039 -20.531 1 89.94 219 ALA B N 1
ATOM 4159 C CA . ALA B 1 219 ? -5.949 -13.219 -21.828 1 89.94 219 ALA B CA 1
ATOM 4160 C C . ALA B 1 219 ? -5.043 -13.953 -22.812 1 89.94 219 ALA B C 1
ATOM 4162 O O . ALA B 1 219 ? -5.504 -14.43 -23.844 1 89.94 219 ALA B O 1
ATOM 4163 N N . GLU B 1 220 ? -3.779 -14.102 -22.453 1 88.12 220 GLU B N 1
ATOM 4164 C CA . GLU B 1 220 ? -2.779 -14.641 -23.375 1 88.12 220 GLU B CA 1
ATOM 4165 C C . GLU B 1 220 ? -2.785 -16.156 -23.375 1 88.12 220 GLU B C 1
ATOM 4167 O O . GLU B 1 220 ? -2.068 -16.797 -24.141 1 88.12 220 GLU B O 1
ATOM 4172 N N . LEU B 1 221 ? -3.621 -16.766 -22.547 1 90.62 221 LEU B N 1
ATOM 4173 C CA . LEU B 1 221 ? -3.564 -18.219 -22.391 1 90.62 221 LEU B CA 1
ATOM 4174 C C . LEU B 1 221 ? -4.879 -18.859 -22.828 1 90.62 221 LEU B C 1
ATOM 4176 O O . LEU B 1 221 ? -5.93 -18.219 -22.797 1 90.62 221 LEU B O 1
ATOM 4180 N N . GLU B 1 222 ? -4.734 -20.172 -23.188 1 94.62 222 GLU B N 1
ATOM 4181 C CA . GLU B 1 222 ? -5.902 -21 -23.453 1 94.62 222 GLU B CA 1
ATOM 4182 C C . GLU B 1 222 ? -5.934 -22.219 -22.516 1 94.62 222 GLU B C 1
ATOM 4184 O O . GLU B 1 222 ? -6.949 -22.906 -22.438 1 94.62 222 GLU B O 1
ATOM 4189 N N . ASP B 1 223 ? -4.867 -22.5 -21.938 1 97.69 223 ASP B N 1
ATOM 4190 C CA . ASP B 1 223 ? -4.723 -23.547 -20.938 1 97.69 223 ASP B CA 1
ATOM 4191 C C . ASP B 1 223 ? -4.125 -23 -19.641 1 97.69 223 ASP B C 1
ATOM 4193 O O . ASP B 1 223 ? -3.826 -21.812 -19.547 1 97.69 223 ASP B O 1
ATOM 4197 N N . CYS B 1 224 ? -4.102 -23.828 -18.625 1 98.38 224 CYS B N 1
ATOM 4198 C CA . CYS B 1 224 ? -3.514 -23.422 -17.359 1 98.38 224 CYS B CA 1
ATOM 4199 C C . CYS B 1 224 ? -2.057 -23.859 -17.266 1 98.38 224 CYS B C 1
ATOM 4201 O O . CYS B 1 224 ? -1.744 -25.031 -17.438 1 98.38 224 CYS B O 1
ATOM 4203 N N . HIS B 1 225 ? -1.19 -22.922 -17.047 1 98.06 225 HIS B N 1
ATOM 4204 C CA . HIS B 1 225 ? 0.189 -23.219 -16.672 1 98.06 225 HIS B CA 1
ATOM 4205 C C . HIS B 1 225 ? 0.318 -23.422 -15.164 1 98.06 225 HIS B C 1
ATOM 4207 O O . HIS B 1 225 ? -0.179 -22.625 -14.375 1 98.06 225 HIS B O 1
ATOM 4213 N N . VAL B 1 226 ? 0.982 -24.5 -14.773 1 98.69 226 VAL B N 1
ATOM 4214 C CA . VAL B 1 226 ? 0.993 -24.875 -13.359 1 98.69 226 VAL B CA 1
ATOM 4215 C C . VAL B 1 226 ? 2.432 -25.078 -12.891 1 98.69 226 VAL B C 1
ATOM 4217 O O . VAL B 1 226 ? 3.227 -25.734 -13.57 1 98.69 226 VAL B O 1
ATOM 4220 N N . LEU B 1 227 ? 2.807 -24.516 -11.805 1 98.69 227 LEU B N 1
ATOM 4221 C CA . LEU B 1 227 ? 4.043 -24.75 -11.07 1 98.69 227 LEU B CA 1
ATOM 4222 C C . LEU B 1 227 ? 3.744 -25.141 -9.625 1 98.69 227 LEU B C 1
ATOM 4224 O O . LEU B 1 227 ? 3.068 -24.406 -8.906 1 98.69 227 LEU B O 1
ATOM 4228 N N . VAL B 1 228 ? 4.156 -26.344 -9.211 1 98.81 228 VAL B N 1
ATOM 4229 C CA . VAL B 1 228 ? 4.043 -26.797 -7.828 1 98.81 228 VAL B CA 1
ATOM 4230 C C . VAL B 1 228 ? 5.406 -26.703 -7.141 1 98.81 228 VAL B C 1
ATOM 4232 O O . VAL B 1 228 ? 6.395 -27.25 -7.641 1 98.81 228 VAL B O 1
ATOM 4235 N N . LEU B 1 229 ? 5.496 -26.016 -6.074 1 98.75 229 LEU B N 1
ATOM 4236 C CA . LEU B 1 229 ? 6.691 -25.938 -5.242 1 98.75 229 LEU B CA 1
ATOM 4237 C C . LEU B 1 229 ? 6.492 -26.672 -3.926 1 98.75 229 LEU B C 1
ATOM 4239 O O . LEU B 1 229 ? 5.523 -26.438 -3.207 1 98.75 229 LEU B O 1
ATOM 4243 N N . ALA B 1 230 ? 7.398 -27.562 -3.621 1 98.25 230 ALA B N 1
ATOM 4244 C CA . ALA B 1 230 ? 7.242 -28.422 -2.453 1 98.25 230 ALA B CA 1
ATOM 4245 C C . ALA B 1 230 ? 8.586 -28.688 -1.785 1 98.25 230 ALA B C 1
ATOM 4247 O O . ALA B 1 230 ? 9.641 -28.5 -2.398 1 98.25 230 ALA B O 1
ATOM 4248 N N . THR B 1 231 ? 8.484 -29 -0.516 1 96.25 231 THR B N 1
ATOM 4249 C CA . THR B 1 231 ? 9.664 -29.547 0.14 1 96.25 231 THR B CA 1
ATOM 4250 C C . THR B 1 231 ? 10.062 -30.875 -0.495 1 96.25 231 THR B C 1
ATOM 4252 O O . THR B 1 231 ? 9.211 -31.719 -0.795 1 96.25 231 THR B O 1
ATOM 4255 N N . ASP B 1 232 ? 11.32 -31.016 -0.689 1 93.75 232 ASP B N 1
ATOM 4256 C CA . ASP B 1 232 ? 11.852 -32.281 -1.208 1 93.75 232 ASP B CA 1
ATOM 4257 C C . ASP B 1 232 ? 11.641 -33.406 -0.215 1 93.75 232 ASP B C 1
ATOM 4259 O O . ASP B 1 232 ? 12.25 -33.438 0.859 1 93.75 232 ASP B O 1
ATOM 4263 N N . PRO B 1 233 ? 10.797 -34.375 -0.598 1 87.88 233 PRO B N 1
ATOM 4264 C CA . PRO B 1 233 ? 10.555 -35.469 0.346 1 87.88 233 PRO B CA 1
ATOM 4265 C C . PRO B 1 233 ? 11.836 -36.219 0.702 1 87.88 233 PRO B C 1
ATOM 4267 O O . PRO B 1 233 ? 11.914 -36.844 1.772 1 87.88 233 PRO B O 1
ATOM 4270 N N . ALA B 1 234 ? 12.703 -36.219 -0.18 1 81.62 234 ALA B N 1
ATOM 4271 C CA . ALA B 1 234 ? 13.953 -36.938 0.073 1 81.62 234 ALA B CA 1
ATOM 4272 C C . ALA B 1 234 ? 14.867 -36.125 0.991 1 81.62 234 ALA B C 1
ATOM 4274 O O . ALA B 1 234 ? 15.836 -36.656 1.538 1 81.62 234 ALA B O 1
ATOM 4275 N N . ALA B 1 235 ? 14.617 -34.875 1.112 1 70.06 235 ALA B N 1
ATOM 4276 C CA . ALA B 1 235 ? 15.445 -34 1.95 1 70.06 235 ALA B CA 1
ATOM 4277 C C . ALA B 1 235 ? 15.047 -34.125 3.418 1 70.06 235 ALA B C 1
ATOM 4279 O O . ALA B 1 235 ? 15.867 -33.875 4.309 1 70.06 235 ALA B O 1
ATOM 4280 N N . ALA B 1 236 ? 13.727 -34.281 3.855 1 59.75 236 ALA B N 1
ATOM 4281 C CA . ALA B 1 236 ? 13.227 -34.25 5.227 1 59.75 236 ALA B CA 1
ATOM 4282 C C . ALA B 1 236 ? 13.984 -35.25 6.102 1 59.75 236 ALA B C 1
ATOM 4284 O O . ALA B 1 236 ? 14.133 -35.031 7.305 1 59.75 236 ALA B O 1
ATOM 4285 N N . GLY B 1 237 ? 14.555 -36.281 5.465 1 53 237 GLY B N 1
ATOM 4286 C CA . GLY B 1 237 ? 15.195 -37.312 6.262 1 53 237 GLY B CA 1
ATOM 4287 C C . GLY B 1 237 ? 16.703 -37.281 6.156 1 53 237 GLY B C 1
ATOM 4288 O O . GLY B 1 237 ? 17.391 -38.125 6.734 1 53 237 GLY B O 1
ATOM 4289 N N . GLY B 1 238 ? 17.188 -36.312 5.352 1 54.97 238 GLY B N 1
ATOM 4290 C CA . GLY B 1 238 ? 18.594 -36.594 5.098 1 54.97 238 GLY B CA 1
ATOM 4291 C C . GLY B 1 238 ? 19.531 -35.719 5.938 1 54.97 238 GLY B C 1
ATOM 4292 O O . GLY B 1 238 ? 19.078 -34.812 6.625 1 54.97 238 GLY B O 1
ATOM 4293 N N . GLU B 1 239 ? 20.703 -36.25 6.195 1 56.78 239 GLU B N 1
ATOM 4294 C CA . GLU B 1 239 ? 21.828 -35.656 6.938 1 56.78 239 GLU B CA 1
ATOM 4295 C C . GLU B 1 239 ? 22.359 -34.406 6.25 1 56.78 239 GLU B C 1
ATOM 4297 O O . GLU B 1 239 ? 23.188 -33.688 6.82 1 56.78 239 GLU B O 1
ATOM 4302 N N . THR B 1 240 ? 22.141 -34.219 4.945 1 58 240 THR B N 1
ATOM 4303 C CA . THR B 1 240 ? 22.766 -33.094 4.25 1 58 240 THR B CA 1
ATOM 4304 C C . THR B 1 240 ? 21.922 -31.844 4.402 1 58 240 THR B C 1
ATOM 4306 O O . THR B 1 240 ? 20.719 -31.844 4.129 1 58 240 THR B O 1
ATOM 4309 N N . PRO B 1 241 ? 22.469 -30.875 4.91 1 68.81 241 PRO B N 1
ATOM 4310 C CA . PRO B 1 241 ? 21.75 -29.609 5.09 1 68.81 241 PRO B CA 1
ATOM 4311 C C . PRO B 1 241 ? 21.297 -29 3.768 1 68.81 241 PRO B C 1
ATOM 4313 O O . PRO B 1 241 ? 22.031 -29 2.787 1 68.81 241 PRO B O 1
ATOM 4316 N N . TYR B 1 242 ? 20.047 -28.906 3.582 1 85.62 242 TYR B N 1
ATOM 4317 C CA . TYR B 1 242 ? 19.516 -28.172 2.439 1 85.62 242 TYR B CA 1
ATOM 4318 C C . TYR B 1 242 ? 19.312 -26.703 2.779 1 85.62 242 TYR B C 1
ATOM 4320 O O . TYR B 1 242 ? 19.125 -26.359 3.947 1 85.62 242 TYR B O 1
ATOM 4328 N N . ASN B 1 243 ? 19.453 -25.938 1.691 1 92.88 243 ASN B N 1
ATOM 4329 C CA . ASN B 1 243 ? 19.562 -24.516 2.023 1 92.88 243 ASN B CA 1
ATOM 4330 C C . ASN B 1 243 ? 18.297 -23.766 1.632 1 92.88 243 ASN B C 1
ATOM 4332 O O . ASN B 1 243 ? 18.094 -22.625 2.051 1 92.88 243 ASN B O 1
ATOM 4336 N N . LEU B 1 244 ? 17.469 -24.391 0.817 1 96.81 244 LEU B N 1
ATOM 4337 C CA . LEU B 1 244 ? 16.25 -23.672 0.416 1 96.81 244 LEU B CA 1
ATOM 4338 C C . LEU B 1 244 ? 15.039 -24.219 1.168 1 96.81 244 LEU B C 1
ATOM 4340 O O . LEU B 1 244 ? 14.898 -25.422 1.349 1 96.81 244 LEU B O 1
ATOM 4344 N N . HIS B 1 245 ? 14.273 -23.328 1.598 1 96.69 245 HIS B N 1
ATOM 4345 C CA . HIS B 1 245 ? 13.062 -23.625 2.354 1 96.69 245 HIS B CA 1
ATOM 4346 C C . HIS B 1 245 ? 11.891 -22.766 1.889 1 96.69 245 HIS B C 1
ATOM 4348 O O . HIS B 1 245 ? 12.102 -21.719 1.272 1 96.69 245 HIS B O 1
ATOM 4354 N N . ALA B 1 246 ? 10.695 -23.266 2.16 1 98.19 246 ALA B N 1
ATOM 4355 C CA . ALA B 1 246 ? 9.492 -22.484 1.9 1 98.19 246 ALA B CA 1
ATOM 4356 C C . ALA B 1 246 ? 8.492 -22.625 3.045 1 98.19 246 ALA B C 1
ATOM 4358 O O . ALA B 1 246 ? 8.391 -23.688 3.662 1 98.19 246 ALA B O 1
ATOM 4359 N N . LEU B 1 247 ? 7.863 -21.547 3.361 1 98.38 247 LEU B N 1
ATOM 4360 C CA . LEU B 1 247 ? 6.773 -21.453 4.324 1 98.38 247 LEU B CA 1
ATOM 4361 C C . LEU B 1 247 ? 5.531 -20.844 3.684 1 98.38 247 LEU B C 1
ATOM 4363 O O . LEU B 1 247 ? 5.637 -19.953 2.844 1 98.38 247 LEU B O 1
ATOM 4367 N N . SER B 1 248 ? 4.371 -21.391 4.035 1 98.31 248 SER B N 1
ATOM 4368 C CA . SER B 1 248 ? 3.156 -20.812 3.463 1 98.31 248 SER B CA 1
ATOM 4369 C C . SER B 1 248 ? 2.053 -20.703 4.512 1 98.31 248 SER B C 1
ATOM 4371 O O . SER B 1 248 ? 2.006 -21.484 5.457 1 98.31 248 SER B O 1
ATOM 4373 N N . ARG B 1 249 ? 1.278 -19.781 4.402 1 98.19 249 ARG B N 1
ATOM 4374 C CA . ARG B 1 249 ? 0.056 -19.547 5.16 1 98.19 249 ARG B CA 1
ATOM 4375 C C . ARG B 1 249 ? -0.861 -18.578 4.422 1 98.19 249 ARG B C 1
ATOM 4377 O O . ARG B 1 249 ? -0.543 -18.125 3.318 1 98.19 249 ARG B O 1
ATOM 4384 N N . TYR B 1 250 ? -2.023 -18.359 4.906 1 98.69 250 TYR B N 1
ATOM 4385 C CA . TYR B 1 250 ? -2.889 -17.328 4.332 1 98.69 250 TYR B CA 1
ATOM 4386 C C . TYR B 1 250 ? -2.846 -16.047 5.164 1 98.69 250 TYR B C 1
ATOM 4388 O O . TYR B 1 250 ? -2.482 -16.078 6.34 1 98.69 250 TYR B O 1
ATOM 4396 N N . MET B 1 251 ? -3.076 -14.914 4.574 1 98.88 251 MET B N 1
ATOM 4397 C CA . MET B 1 251 ? -3.422 -13.672 5.262 1 98.88 251 MET B CA 1
ATOM 4398 C C . MET B 1 251 ? -4.93 -13.562 5.457 1 98.88 251 MET B C 1
ATOM 4400 O O . MET B 1 251 ? -5.699 -13.789 4.523 1 98.88 251 MET B O 1
ATOM 4404 N N . ALA B 1 252 ? -5.363 -13.18 6.621 1 98.69 252 ALA B N 1
ATOM 4405 C CA . ALA B 1 252 ? -6.789 -13.102 6.938 1 98.69 252 ALA B CA 1
ATOM 4406 C C . ALA B 1 252 ? -7.434 -11.906 6.25 1 98.69 252 ALA B C 1
ATOM 4408 O O . ALA B 1 252 ? -8.625 -11.922 5.941 1 98.69 252 ALA B O 1
ATOM 4409 N N . ASP B 1 253 ? -6.703 -10.883 6.07 1 98.75 253 ASP B N 1
ATOM 4410 C CA . ASP B 1 253 ? -7.125 -9.664 5.387 1 98.75 253 ASP B CA 1
ATOM 4411 C C . ASP B 1 253 ? -5.922 -8.898 4.836 1 98.75 253 ASP B C 1
ATOM 4413 O O . ASP B 1 253 ? -4.789 -9.367 4.926 1 98.75 253 ASP B O 1
ATOM 4417 N N . ALA B 1 254 ? -6.156 -7.715 4.27 1 98.81 254 ALA B N 1
ATOM 4418 C CA . ALA B 1 254 ? -5.141 -6.977 3.521 1 98.81 254 ALA B CA 1
ATOM 4419 C C . ALA B 1 254 ? -4.129 -6.332 4.465 1 98.81 254 ALA B C 1
ATOM 4421 O O . ALA B 1 254 ? -3.098 -5.82 4.02 1 98.81 254 ALA B O 1
ATOM 4422 N N . ILE B 1 255 ? -4.355 -6.305 5.781 1 98.88 255 ILE B N 1
ATOM 4423 C CA . ILE B 1 255 ? -3.422 -5.684 6.719 1 98.88 255 ILE B CA 1
ATOM 4424 C C . ILE B 1 255 ? -2.936 -6.723 7.727 1 98.88 255 ILE B C 1
ATOM 4426 O O . ILE B 1 255 ? -2.631 -6.391 8.875 1 98.88 255 ILE B O 1
ATOM 4430 N N . ASP B 1 256 ? -2.922 -7.965 7.383 1 98.81 256 ASP B N 1
ATOM 4431 C CA . ASP B 1 256 ? -2.557 -9.055 8.281 1 98.81 256 ASP B CA 1
ATOM 4432 C C . ASP B 1 256 ? -1.042 -9.141 8.461 1 98.81 256 ASP B C 1
ATOM 4434 O O . ASP B 1 256 ? -0.427 -10.148 8.102 1 98.81 256 ASP B O 1
ATOM 4438 N N . ALA B 1 257 ? -0.454 -8.156 9.094 1 98.81 257 ALA B N 1
ATOM 4439 C CA . ALA B 1 257 ? 0.979 -8.125 9.383 1 98.81 257 ALA B CA 1
ATOM 4440 C C . ALA B 1 257 ? 1.394 -9.312 10.242 1 98.81 257 ALA B C 1
ATOM 4442 O O . ALA B 1 257 ? 2.5 -9.836 10.102 1 98.81 257 ALA B O 1
ATOM 4443 N N . ALA B 1 258 ? 0.515 -9.711 11.094 1 98.5 258 ALA B N 1
ATOM 4444 C CA . ALA B 1 258 ? 0.822 -10.805 12.023 1 98.5 258 ALA B CA 1
ATOM 4445 C C . ALA B 1 258 ? 1.177 -12.078 11.266 1 98.5 258 ALA B C 1
ATOM 4447 O O . ALA B 1 258 ? 2.092 -12.805 11.656 1 98.5 258 ALA B O 1
ATOM 4448 N N . ALA B 1 259 ? 0.442 -12.391 10.203 1 98.75 259 ALA B N 1
ATOM 4449 C CA . ALA B 1 259 ? 0.72 -13.578 9.398 1 98.75 259 ALA B CA 1
ATOM 4450 C C . ALA B 1 259 ? 2.117 -13.516 8.789 1 98.75 259 ALA B C 1
ATOM 4452 O O . ALA B 1 259 ? 2.848 -14.508 8.789 1 98.75 259 ALA B O 1
ATOM 4453 N N . ILE B 1 260 ? 2.475 -12.375 8.281 1 98.81 260 ILE B N 1
ATOM 4454 C CA . ILE B 1 260 ? 3.764 -12.18 7.629 1 98.81 260 ILE B CA 1
ATOM 4455 C C . ILE B 1 260 ? 4.887 -12.273 8.664 1 98.81 260 ILE B C 1
ATOM 4457 O O . ILE B 1 260 ? 5.879 -12.969 8.445 1 98.81 260 ILE B O 1
ATOM 4461 N N . LEU B 1 261 ? 4.703 -11.578 9.742 1 98.62 261 LEU B N 1
ATOM 4462 C CA . LEU B 1 261 ? 5.707 -11.547 10.805 1 98.62 261 LEU B CA 1
ATOM 4463 C C . LEU B 1 261 ? 5.93 -12.945 11.375 1 98.62 261 LEU B C 1
ATOM 4465 O O . LEU B 1 261 ? 7.055 -13.297 11.742 1 98.62 261 LEU B O 1
ATOM 4469 N N . ALA B 1 262 ? 4.871 -13.727 11.477 1 98.5 262 ALA B N 1
ATOM 4470 C CA . ALA B 1 262 ? 5.012 -15.094 11.977 1 98.5 262 ALA B CA 1
ATOM 4471 C C . ALA B 1 262 ? 5.945 -15.906 11.078 1 98.5 262 ALA B C 1
ATOM 4473 O O . ALA B 1 262 ? 6.797 -16.641 11.578 1 98.5 262 ALA B O 1
ATOM 4474 N N . LEU B 1 263 ? 5.789 -15.812 9.789 1 98.75 263 LEU B N 1
ATOM 4475 C CA . LEU B 1 263 ? 6.676 -16.516 8.875 1 98.75 263 LEU B CA 1
ATOM 4476 C C . LEU B 1 263 ? 8.102 -15.984 8.977 1 98.75 263 LEU B C 1
ATOM 4478 O O . LEU B 1 263 ? 9.062 -16.766 8.969 1 98.75 263 LEU B O 1
ATOM 4482 N N . LEU B 1 264 ? 8.211 -14.68 9.055 1 98.62 264 LEU B N 1
ATOM 4483 C CA . LEU B 1 264 ? 9.531 -14.07 9.102 1 98.62 264 LEU B CA 1
ATOM 4484 C C . LEU B 1 264 ? 10.258 -14.445 10.383 1 98.62 264 LEU B C 1
ATOM 4486 O O . LEU B 1 264 ? 11.484 -14.547 10.406 1 98.62 264 LEU B O 1
ATOM 4490 N N . GLU B 1 265 ? 9.492 -14.609 11.477 1 98.38 265 GLU B N 1
ATOM 4491 C CA . GLU B 1 265 ? 10.102 -15.07 12.719 1 98.38 265 GLU B CA 1
ATOM 4492 C C . GLU B 1 265 ? 10.75 -16.438 12.531 1 98.38 265 GLU B C 1
ATOM 4494 O O . GLU B 1 265 ? 11.836 -16.703 13.062 1 98.38 265 GLU B O 1
ATOM 4499 N N . THR B 1 266 ? 10.062 -17.297 11.836 1 98.12 266 THR B N 1
ATOM 4500 C CA . THR B 1 266 ? 10.633 -18.609 11.539 1 98.12 266 THR B CA 1
ATOM 4501 C C . THR B 1 266 ? 11.891 -18.469 10.695 1 98.12 266 THR B C 1
ATOM 4503 O O . THR B 1 266 ? 12.891 -19.141 10.953 1 98.12 266 THR B O 1
ATOM 4506 N N . VAL B 1 267 ? 11.875 -17.641 9.672 1 98.31 267 VAL B N 1
ATOM 4507 C CA . VAL B 1 267 ? 13.039 -17.406 8.828 1 98.31 267 VAL B CA 1
ATOM 4508 C C . VAL B 1 267 ? 14.211 -16.938 9.688 1 98.31 267 VAL B C 1
ATOM 4510 O O . VAL B 1 267 ? 15.328 -17.438 9.539 1 98.31 267 VAL B O 1
ATOM 4513 N N . LYS B 1 268 ? 13.922 -15.961 10.555 1 97.62 268 LYS B N 1
ATOM 4514 C CA . LYS B 1 268 ? 14.953 -15.414 11.43 1 97.62 268 LYS B CA 1
ATOM 4515 C C . LYS B 1 268 ? 15.523 -16.484 12.352 1 97.62 268 LYS B C 1
ATOM 4517 O O . LYS B 1 268 ? 16.734 -16.547 12.555 1 97.62 268 LYS B O 1
ATOM 4522 N N . ARG B 1 269 ? 14.727 -17.312 12.961 1 97.44 269 ARG B N 1
ATOM 4523 C CA . ARG B 1 269 ? 15.156 -18.391 13.852 1 97.44 269 ARG B CA 1
ATOM 4524 C C . ARG B 1 269 ? 16.109 -19.344 13.133 1 97.44 269 ARG B C 1
ATOM 4526 O O . ARG B 1 269 ? 17.016 -19.906 13.758 1 97.44 269 ARG B O 1
ATOM 4533 N N . HIS B 1 270 ? 15.914 -19.453 11.836 1 96.06 270 HIS B N 1
ATOM 4534 C CA . HIS B 1 270 ? 16.766 -20.344 11.055 1 96.06 270 HIS B CA 1
ATOM 4535 C C . HIS B 1 270 ? 17.969 -19.609 10.492 1 96.06 270 HIS B C 1
ATOM 4537 O O . HIS B 1 270 ? 18.719 -20.156 9.688 1 96.06 270 HIS B O 1
ATOM 4543 N N . ASN B 1 271 ? 18.125 -18.375 10.906 1 96.94 271 ASN B N 1
ATOM 4544 C CA . ASN B 1 271 ? 19.156 -17.516 10.352 1 96.94 271 ASN B CA 1
ATOM 4545 C C . ASN B 1 271 ? 19.109 -17.469 8.828 1 96.94 271 ASN B C 1
ATOM 4547 O O . ASN B 1 271 ? 20.125 -17.562 8.164 1 96.94 271 ASN B O 1
ATOM 4551 N N . GLY B 1 272 ? 17.828 -17.391 8.336 1 97.56 272 GLY B N 1
ATOM 4552 C CA . GLY B 1 272 ? 17.609 -17.438 6.898 1 97.56 272 GLY B CA 1
ATOM 4553 C C . GLY B 1 272 ? 17.531 -16.062 6.27 1 97.56 272 GLY B C 1
ATOM 4554 O O . GLY B 1 272 ? 17.359 -15.062 6.973 1 97.56 272 GLY B O 1
ATOM 4555 N N . THR B 1 273 ? 17.719 -16.031 4.961 1 97.94 273 THR B N 1
ATOM 4556 C CA . THR B 1 273 ? 17.531 -14.836 4.141 1 97.94 273 THR B CA 1
ATOM 4557 C C . THR B 1 273 ? 16.406 -15.062 3.133 1 97.94 273 THR B C 1
ATOM 4559 O O . THR B 1 273 ? 16.422 -16.047 2.381 1 97.94 273 THR B O 1
ATOM 4562 N N . VAL B 1 274 ? 15.43 -14.164 3.111 1 98.69 274 VAL B N 1
ATOM 4563 C CA . VAL B 1 274 ? 14.297 -14.297 2.199 1 98.69 274 VAL B CA 1
ATOM 4564 C C . VAL B 1 274 ? 14.781 -14.203 0.755 1 98.69 274 VAL B C 1
ATOM 4566 O O . VAL B 1 274 ? 15.523 -13.281 0.397 1 98.69 274 VAL B O 1
ATOM 4569 N N . VAL B 1 275 ? 14.375 -15.148 -0.059 1 98.62 275 VAL B N 1
ATOM 4570 C CA . VAL B 1 275 ? 14.719 -15.211 -1.475 1 98.62 275 VAL B CA 1
ATOM 4571 C C . VAL B 1 275 ? 13.594 -14.609 -2.311 1 98.62 275 VAL B C 1
ATOM 4573 O O . VAL B 1 275 ? 13.844 -13.852 -3.254 1 98.62 275 VAL B O 1
ATOM 4576 N N . GLN B 1 276 ? 12.414 -14.984 -1.977 1 98.88 276 GLN B N 1
ATOM 4577 C CA . GLN B 1 276 ? 11.242 -14.484 -2.689 1 98.88 276 GLN B CA 1
ATOM 4578 C C . GLN B 1 276 ? 9.984 -14.617 -1.839 1 98.88 276 GLN B C 1
ATOM 4580 O O . GLN B 1 276 ? 9.922 -15.438 -0.923 1 98.88 276 GLN B O 1
ATOM 4585 N N . VAL B 1 277 ? 9.016 -13.766 -2.156 1 98.94 277 VAL B N 1
ATOM 4586 C CA . VAL B 1 277 ? 7.688 -13.828 -1.557 1 98.94 277 VAL B CA 1
ATOM 4587 C C . VAL B 1 277 ? 6.629 -13.891 -2.654 1 98.94 277 VAL B C 1
ATOM 4589 O O . VAL B 1 277 ? 6.691 -13.141 -3.631 1 98.94 277 VAL B O 1
ATOM 4592 N N . PHE B 1 278 ? 5.719 -14.805 -2.553 1 98.94 278 PHE B N 1
ATOM 4593 C CA . PHE B 1 278 ? 4.531 -14.898 -3.396 1 98.94 278 PHE B CA 1
ATOM 4594 C C . PHE B 1 278 ? 3.268 -14.648 -2.584 1 98.94 278 PHE B C 1
ATOM 4596 O O . PHE B 1 278 ? 3.029 -15.32 -1.577 1 98.94 278 PHE B O 1
ATOM 4603 N N . ALA B 1 279 ? 2.527 -13.688 -3 1 98.94 279 ALA B N 1
ATOM 4604 C CA . ALA B 1 279 ? 1.312 -13.367 -2.258 1 98.94 279 ALA B CA 1
ATOM 4605 C C . ALA B 1 279 ? 0.188 -12.953 -3.201 1 98.94 279 ALA B C 1
ATOM 4607 O O . ALA B 1 279 ? 0.446 -12.445 -4.297 1 98.94 279 ALA B O 1
ATOM 4608 N N . LYS B 1 280 ? -1.006 -13.234 -2.807 1 98.81 280 LYS B N 1
ATOM 4609 C CA . LYS B 1 280 ? -2.205 -12.703 -3.451 1 98.81 280 LYS B CA 1
ATOM 4610 C C . LYS B 1 280 ? -2.857 -11.617 -2.598 1 98.81 280 LYS B C 1
ATOM 4612 O O . LYS B 1 280 ? -2.826 -11.688 -1.367 1 98.81 280 LYS B O 1
ATOM 4617 N N . ALA B 1 281 ? -3.395 -10.664 -3.289 1 98.5 281 ALA B N 1
ATOM 4618 C CA . ALA B 1 281 ? -4.043 -9.531 -2.633 1 98.5 281 ALA B CA 1
ATOM 4619 C C . ALA B 1 281 ? -5.43 -9.273 -3.221 1 98.5 281 ALA B C 1
ATOM 4621 O O . ALA B 1 281 ? -5.633 -9.406 -4.43 1 98.5 281 ALA B O 1
ATOM 4622 N N . GLU B 1 282 ? -6.316 -8.82 -2.375 1 97.69 282 GLU B N 1
ATOM 4623 C CA . GLU B 1 282 ? -7.664 -8.523 -2.844 1 97.69 282 GLU B CA 1
ATOM 4624 C C . GLU B 1 282 ? -8.328 -7.457 -1.976 1 97.69 282 GLU B C 1
ATOM 4626 O O . GLU B 1 282 ? -8.18 -7.469 -0.751 1 97.69 282 GLU B O 1
ATOM 4631 N N . ALA B 1 283 ? -9.031 -6.547 -2.68 1 98.44 283 ALA B N 1
ATOM 4632 C CA . ALA B 1 283 ? -9.984 -5.727 -1.938 1 98.44 283 ALA B CA 1
ATOM 4633 C C . ALA B 1 283 ? -11.148 -6.57 -1.43 1 98.44 283 ALA B C 1
ATOM 4635 O O . ALA B 1 283 ? -11.867 -7.191 -2.219 1 98.44 283 ALA B O 1
ATOM 4636 N N . ASP B 1 284 ? -11.336 -6.547 -0.138 1 98.25 284 ASP B N 1
ATOM 4637 C CA . ASP B 1 284 ? -12.453 -7.309 0.413 1 98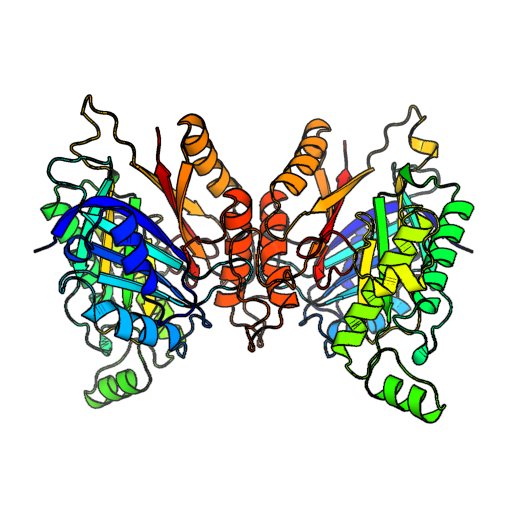.25 284 ASP B CA 1
ATOM 4638 C C . ASP B 1 284 ? -13.773 -6.898 -0.235 1 98.25 284 ASP B C 1
ATOM 4640 O O . ASP B 1 284 ? -14.133 -5.719 -0.226 1 98.25 284 ASP B O 1
ATOM 4644 N N . PRO B 1 285 ? -14.516 -7.895 -0.823 1 96.75 285 PRO B N 1
ATOM 4645 C CA . PRO B 1 285 ? -15.75 -7.559 -1.525 1 96.75 285 PRO B CA 1
ATOM 4646 C C . PRO B 1 285 ? -16.812 -6.957 -0.602 1 96.75 285 PRO B C 1
ATOM 4648 O O . PRO B 1 285 ? -17.734 -6.297 -1.07 1 96.75 285 PRO B O 1
ATOM 4651 N N . SER B 1 286 ? -16.672 -7.141 0.697 1 97.38 286 SER B N 1
ATOM 4652 C CA . SER B 1 286 ? -17.625 -6.582 1.637 1 97.38 286 SER B CA 1
ATOM 4653 C C . SER B 1 286 ? -17.5 -5.066 1.731 1 97.38 286 SER B C 1
ATOM 4655 O O . SER B 1 286 ? -18.391 -4.391 2.26 1 97.38 286 SER B O 1
ATOM 4657 N N . GLY B 1 287 ? -16.359 -4.543 1.337 1 98.06 287 GLY B N 1
ATOM 4658 C CA . GLY B 1 287 ? -16.109 -3.119 1.466 1 98.06 287 GLY B CA 1
ATOM 4659 C C . GLY B 1 287 ? -15.484 -2.744 2.795 1 98.06 287 GLY B C 1
ATOM 4660 O O . GLY B 1 287 ? -15.414 -1.563 3.145 1 98.06 287 GLY B O 1
ATOM 4661 N N . HIS B 1 288 ? -14.992 -3.75 3.5 1 98.44 288 HIS B N 1
ATOM 4662 C CA . HIS B 1 288 ? -14.414 -3.484 4.812 1 98.44 288 HIS B CA 1
ATOM 4663 C C . HIS B 1 288 ? -13.125 -4.277 5.012 1 98.44 288 HIS B C 1
ATOM 4665 O O . HIS B 1 288 ? -12.969 -5.367 4.457 1 98.44 288 HIS B O 1
ATOM 4671 N N . VAL B 1 289 ? -12.18 -3.734 5.652 1 98.62 289 VAL B N 1
ATOM 4672 C CA . VAL B 1 289 ? -11.117 -4.461 6.336 1 98.62 289 VAL B CA 1
ATOM 4673 C C . VAL B 1 289 ? -11.414 -4.52 7.832 1 98.62 289 VAL B C 1
ATOM 4675 O O . VAL B 1 289 ? -11.289 -3.512 8.539 1 98.62 289 VAL B O 1
ATOM 4678 N N . ARG B 1 290 ? -11.742 -5.66 8.258 1 97.94 290 ARG B N 1
ATOM 4679 C CA . ARG B 1 290 ? -12.266 -5.781 9.617 1 97.94 290 ARG B CA 1
ATOM 4680 C C . ARG B 1 290 ? -13.422 -4.812 9.852 1 97.94 290 ARG B C 1
ATOM 4682 O O . ARG B 1 290 ? -14.414 -4.836 9.125 1 97.94 290 ARG B O 1
ATOM 4689 N N . ALA B 1 291 ? -13.305 -3.889 10.766 1 97.56 291 ALA B N 1
ATOM 4690 C CA . ALA B 1 291 ? -14.406 -2.982 11.086 1 97.56 291 ALA B CA 1
ATOM 4691 C C . ALA B 1 291 ? -14.32 -1.707 10.25 1 97.56 291 ALA B C 1
ATOM 4693 O O . ALA B 1 291 ? -15.234 -0.878 10.273 1 97.56 291 ALA B O 1
ATOM 4694 N N . TRP B 1 292 ? -13.391 -1.567 9.422 1 98.56 292 TRP B N 1
ATOM 4695 C CA . TRP B 1 292 ? -13.117 -0.288 8.773 1 98.56 292 TRP B CA 1
ATOM 4696 C C . TRP B 1 292 ? -13.578 -0.31 7.32 1 98.56 292 TRP B C 1
ATOM 4698 O O . TRP B 1 292 ? -13.18 -1.193 6.555 1 98.56 292 TRP B O 1
ATOM 4708 N N . ARG B 1 293 ? -14.281 0.667 6.953 1 98.5 293 ARG B N 1
ATOM 4709 C CA . ARG B 1 293 ? -14.703 0.833 5.566 1 98.5 293 ARG B CA 1
ATOM 4710 C C . ARG B 1 293 ? -13.531 1.212 4.676 1 98.5 293 ARG B C 1
ATOM 4712 O O . ARG B 1 293 ? -12.695 2.039 5.051 1 98.5 293 ARG B O 1
ATOM 4719 N N . HIS B 1 294 ? -13.352 0.545 3.57 1 98.38 294 HIS B N 1
ATOM 4720 C CA . HIS B 1 294 ? -12.398 0.981 2.561 1 98.38 294 HIS B CA 1
ATOM 4721 C C . HIS B 1 294 ? -13.102 1.441 1.291 1 98.38 294 HIS B C 1
ATOM 4723 O O . HIS B 1 294 ? -14.305 1.218 1.129 1 98.38 294 HIS B O 1
ATOM 4729 N N . THR B 1 295 ? -12.391 2.092 0.412 1 98.25 295 THR B N 1
ATOM 4730 C CA . THR B 1 295 ? -13.031 2.684 -0.757 1 98.25 295 THR B CA 1
ATOM 4731 C C . THR B 1 295 ? -12.555 2.01 -2.039 1 98.25 295 THR B C 1
ATOM 4733 O O . THR B 1 295 ? -12.82 2.494 -3.139 1 98.25 295 THR B O 1
ATOM 4736 N N . MET B 1 296 ? -11.836 0.931 -2 1 98.25 296 MET B N 1
ATOM 4737 C CA . MET B 1 296 ? -11.211 0.288 -3.154 1 98.25 296 MET B CA 1
ATOM 4738 C C . MET B 1 296 ? -12.266 -0.129 -4.176 1 98.25 296 MET B C 1
ATOM 4740 O O . MET B 1 296 ? -12.055 0.015 -5.383 1 98.25 296 MET B O 1
ATOM 4744 N N . ASN B 1 297 ? -13.398 -0.6 -3.742 1 97.56 297 ASN B N 1
ATOM 4745 C CA . ASN B 1 297 ? -14.406 -1.179 -4.621 1 97.56 297 ASN B CA 1
ATOM 4746 C C . ASN B 1 297 ? -15.258 -0.1 -5.289 1 97.56 297 ASN B C 1
ATOM 4748 O O . ASN B 1 297 ? -15.953 -0.371 -6.266 1 97.56 297 ASN B O 1
ATOM 4752 N N . THR B 1 298 ? -15.164 1.102 -4.738 1 95.88 298 THR B N 1
ATOM 4753 C CA . THR B 1 298 ? -16.078 2.129 -5.227 1 95.88 298 THR B CA 1
ATOM 4754 C C . THR B 1 298 ? -15.312 3.27 -5.883 1 95.88 298 THR B C 1
ATOM 4756 O O . THR B 1 298 ? -15.906 4.242 -6.344 1 95.88 298 THR B O 1
ATOM 4759 N N . ASP B 1 299 ? -14.047 3.203 -5.879 1 94.94 299 ASP B N 1
ATOM 4760 C CA . ASP B 1 299 ? -13.242 4.172 -6.617 1 94.94 299 ASP B CA 1
ATOM 4761 C C . ASP B 1 299 ? -13.289 3.891 -8.117 1 94.94 299 ASP B C 1
ATOM 4763 O O . ASP B 1 299 ? -12.734 2.895 -8.586 1 94.94 299 ASP B O 1
ATOM 4767 N N . SER B 1 300 ? -13.781 4.758 -8.875 1 92.75 300 SER B N 1
ATOM 4768 C CA . SER B 1 300 ? -13.961 4.535 -10.312 1 92.75 300 SER B CA 1
ATOM 4769 C C . SER B 1 300 ? -12.688 4.863 -11.086 1 92.75 300 SER B C 1
ATOM 4771 O O . SER B 1 300 ? -12.547 4.484 -12.25 1 92.75 300 SER B O 1
ATOM 4773 N N . ASP B 1 301 ? -11.789 5.535 -10.477 1 92.94 301 ASP B N 1
ATOM 4774 C CA . ASP B 1 301 ? -10.555 5.93 -11.141 1 92.94 301 ASP B CA 1
ATOM 4775 C C . ASP B 1 301 ? -9.539 4.789 -11.125 1 92.94 301 ASP B C 1
ATOM 4777 O O . ASP B 1 301 ? -8.703 4.691 -12.023 1 92.94 301 ASP B O 1
ATOM 4781 N N . ILE B 1 302 ? -9.484 4.07 -10.109 1 96.25 302 ILE B N 1
ATOM 4782 C CA . ILE B 1 302 ? -8.5 3.016 -9.898 1 96.25 302 ILE B CA 1
ATOM 4783 C C . ILE B 1 302 ? -9.211 1.69 -9.633 1 96.25 302 ILE B C 1
ATOM 4785 O O . ILE B 1 302 ? -10.008 1.585 -8.695 1 96.25 302 ILE B O 1
ATOM 4789 N N . HIS B 1 303 ? -8.906 0.72 -10.461 1 96.19 303 HIS B N 1
ATOM 4790 C CA . HIS B 1 303 ? -9.492 -0.592 -10.234 1 96.19 303 HIS B CA 1
ATOM 4791 C C . HIS B 1 303 ? -9.078 -1.156 -8.883 1 96.19 303 HIS B C 1
ATOM 4793 O O . HIS B 1 303 ? -7.93 -0.991 -8.461 1 96.19 303 HIS B O 1
ATOM 4799 N N . SER B 1 304 ? -9.969 -1.9 -8.227 1 97.56 304 SER B N 1
ATOM 4800 C CA . SER B 1 304 ? -9.781 -2.383 -6.859 1 97.56 304 SER B CA 1
ATOM 4801 C C . SER B 1 304 ? -8.531 -3.244 -6.742 1 97.56 304 SER B C 1
ATOM 4803 O O . SER B 1 304 ? -7.848 -3.217 -5.719 1 97.56 304 SER B O 1
ATOM 4805 N N . THR B 1 305 ? -8.164 -4.016 -7.793 1 96.81 305 THR B N 1
ATOM 4806 C CA . THR B 1 305 ? -7 -4.895 -7.75 1 96.81 305 THR B CA 1
ATOM 4807 C C . THR B 1 305 ? -5.711 -4.086 -7.641 1 96.81 305 THR B C 1
ATOM 4809 O O . THR B 1 305 ? -4.746 -4.523 -7.016 1 96.81 305 THR B O 1
ATOM 4812 N N . ARG B 1 306 ? -5.699 -2.949 -8.266 1 97.94 306 ARG B N 1
ATOM 4813 C CA . ARG B 1 306 ? -4.516 -2.098 -8.227 1 97.94 306 ARG B CA 1
ATOM 4814 C C . ARG B 1 306 ? -4.336 -1.473 -6.848 1 97.94 306 ARG B C 1
ATOM 4816 O O . ARG B 1 306 ? -3.215 -1.375 -6.344 1 97.94 306 ARG B O 1
ATOM 4823 N N . HIS B 1 307 ? -5.477 -1.114 -6.148 1 98.56 307 HIS B N 1
ATOM 4824 C CA . HIS B 1 307 ? -5.441 -0.669 -4.762 1 98.56 307 HIS B CA 1
ATOM 4825 C C . HIS B 1 307 ? -4.84 -1.736 -3.855 1 98.56 307 HIS B C 1
ATOM 4827 O O . HIS B 1 307 ? -3.934 -1.449 -3.066 1 98.56 307 HIS B O 1
ATOM 4833 N N . ALA B 1 308 ? -5.367 -2.906 -4.027 1 98.69 308 ALA B N 1
ATOM 4834 C CA . ALA B 1 308 ? -4.992 -4.012 -3.146 1 98.69 308 ALA B CA 1
ATOM 4835 C C . ALA B 1 308 ? -3.523 -4.379 -3.326 1 98.69 308 ALA B C 1
ATOM 4837 O O . ALA B 1 308 ? -2.812 -4.617 -2.346 1 98.69 308 ALA B O 1
ATOM 4838 N N . ARG B 1 309 ? -3.055 -4.41 -4.547 1 98.62 309 ARG B N 1
ATOM 4839 C CA . ARG B 1 309 ? -1.658 -4.734 -4.824 1 98.62 309 ARG B CA 1
ATOM 4840 C C . ARG B 1 309 ? -0.725 -3.707 -4.188 1 98.62 309 ARG B C 1
ATOM 4842 O O . ARG B 1 309 ? 0.295 -4.07 -3.598 1 98.62 309 ARG B O 1
ATOM 4849 N N . ALA B 1 310 ? -1.079 -2.447 -4.289 1 98.81 310 ALA B N 1
ATOM 4850 C CA . ALA B 1 310 ? -0.241 -1.397 -3.717 1 98.81 310 ALA B CA 1
ATOM 4851 C C . ALA B 1 310 ? -0.18 -1.512 -2.195 1 98.81 310 ALA B C 1
ATOM 4853 O O . ALA B 1 310 ? 0.9 -1.444 -1.605 1 98.81 310 ALA B O 1
ATOM 4854 N N . ALA B 1 311 ? -1.309 -1.718 -1.583 1 98.94 311 ALA B N 1
ATOM 4855 C CA . ALA B 1 311 ? -1.4 -1.743 -0.125 1 98.94 311 ALA B CA 1
ATOM 4856 C C . ALA B 1 311 ? -0.697 -2.971 0.448 1 98.94 311 ALA B C 1
ATOM 4858 O O . ALA B 1 311 ? 0.166 -2.848 1.32 1 98.94 311 ALA B O 1
ATOM 4859 N N . VAL B 1 312 ? -1.057 -4.152 -0.066 1 98.94 312 VAL B N 1
ATOM 4860 C CA . VAL B 1 312 ? -0.479 -5.395 0.436 1 98.94 312 VAL B CA 1
ATOM 4861 C C . VAL B 1 312 ? 0.997 -5.473 0.051 1 98.94 312 VAL B C 1
ATOM 4863 O O . VAL B 1 312 ? 1.825 -5.945 0.832 1 98.94 312 VAL B O 1
ATOM 4866 N N . GLY B 1 313 ? 1.283 -5.004 -1.163 1 98.88 313 GLY B N 1
ATOM 4867 C CA . GLY B 1 313 ? 2.678 -4.906 -1.564 1 98.88 313 GLY B CA 1
ATOM 4868 C C . GLY B 1 313 ? 3.508 -4.043 -0.634 1 98.88 313 GLY B C 1
ATOM 4869 O O . GLY B 1 313 ? 4.633 -4.406 -0.284 1 98.88 313 GLY B O 1
ATOM 4870 N N . GLY B 1 314 ? 2.965 -2.887 -0.274 1 98.94 314 GLY B N 1
ATOM 4871 C CA . GLY B 1 314 ? 3.658 -2.027 0.672 1 98.94 314 GLY B CA 1
ATOM 4872 C C . GLY B 1 314 ? 3.916 -2.697 2.008 1 98.94 314 GLY B C 1
ATOM 4873 O O . GLY B 1 314 ? 5.008 -2.576 2.568 1 98.94 314 GLY B O 1
ATOM 4874 N N . LEU B 1 315 ? 2.955 -3.385 2.545 1 98.94 315 LEU B N 1
ATOM 4875 C CA . LEU B 1 315 ? 3.066 -4.078 3.822 1 98.94 315 LEU B CA 1
ATOM 4876 C C . LEU B 1 315 ? 4.16 -5.145 3.768 1 98.94 315 LEU B C 1
ATOM 4878 O O . LEU B 1 315 ? 5.066 -5.148 4.602 1 98.94 315 LEU B O 1
ATOM 4882 N N . ILE B 1 316 ? 4.098 -5.996 2.732 1 98.94 316 ILE B N 1
ATOM 4883 C CA . ILE B 1 316 ? 5.031 -7.117 2.646 1 98.94 316 ILE B CA 1
ATOM 4884 C C . ILE B 1 316 ? 6.438 -6.594 2.355 1 98.94 316 ILE B C 1
ATOM 4886 O O . ILE B 1 316 ? 7.402 -7.004 3.002 1 98.94 316 ILE B O 1
ATOM 4890 N N . ALA B 1 317 ? 6.551 -5.672 1.394 1 98.94 317 ALA B N 1
ATOM 4891 C CA . ALA B 1 317 ? 7.855 -5.113 1.04 1 98.94 317 ALA B CA 1
ATOM 4892 C C . ALA B 1 317 ? 8.516 -4.449 2.246 1 98.94 317 ALA B C 1
ATOM 4894 O O . ALA B 1 317 ? 9.727 -4.566 2.443 1 98.94 317 ALA B O 1
ATOM 4895 N N . GLY B 1 318 ? 7.727 -3.727 3.031 1 98.88 318 GLY B N 1
ATOM 4896 C CA . GLY B 1 318 ? 8.25 -3.104 4.234 1 98.88 318 GLY B CA 1
ATOM 4897 C C . GLY B 1 318 ? 8.797 -4.105 5.238 1 98.88 318 GLY B C 1
ATOM 4898 O O . GLY B 1 318 ? 9.852 -3.883 5.832 1 98.88 318 GLY B O 1
ATOM 4899 N N . LEU B 1 319 ? 8.117 -5.203 5.379 1 98.81 319 LEU B N 1
ATOM 4900 C CA . LEU B 1 319 ? 8.484 -6.168 6.41 1 98.81 319 LEU B CA 1
ATOM 4901 C C . LEU B 1 319 ? 9.656 -7.035 5.949 1 98.81 319 LEU B C 1
ATOM 4903 O O . LEU B 1 319 ? 10.5 -7.426 6.754 1 98.81 319 LEU B O 1
ATOM 4907 N N . VAL B 1 320 ? 9.734 -7.297 4.652 1 98.69 320 VAL B N 1
ATOM 4908 C CA . VAL B 1 320 ? 10.797 -8.18 4.172 1 98.69 320 VAL B CA 1
ATOM 4909 C C . VAL B 1 320 ? 11.977 -7.344 3.672 1 98.69 320 VAL B C 1
ATOM 4911 O O . VAL B 1 320 ? 13.062 -7.875 3.422 1 98.69 320 VAL B O 1
ATOM 4914 N N . SER B 1 321 ? 11.828 -6.008 3.549 1 97.94 321 SER B N 1
ATOM 4915 C CA . SER B 1 321 ? 12.836 -5.098 3.023 1 97.94 321 SER B CA 1
ATOM 4916 C C . SER B 1 321 ? 13.297 -5.523 1.634 1 97.94 321 SER B C 1
ATOM 4918 O O . SER B 1 321 ? 14.492 -5.695 1.396 1 97.94 321 SER B O 1
ATOM 4920 N N . ASP B 1 322 ? 12.352 -5.668 0.78 1 98.62 322 ASP B N 1
ATOM 4921 C CA . ASP B 1 322 ? 12.547 -6.094 -0.602 1 98.62 322 ASP B CA 1
ATOM 4922 C C . ASP B 1 322 ? 11.352 -5.707 -1.469 1 98.62 322 ASP B C 1
ATOM 4924 O O . ASP B 1 322 ? 10.211 -6.07 -1.163 1 98.62 322 ASP B O 1
ATOM 4928 N N . CYS B 1 323 ? 11.547 -4.984 -2.582 1 98.88 323 CYS B N 1
ATOM 4929 C CA . CYS B 1 323 ? 10.445 -4.527 -3.418 1 98.88 323 CYS B CA 1
ATOM 4930 C C . CYS B 1 323 ? 10.227 -5.469 -4.598 1 98.88 323 CYS B C 1
ATOM 4932 O O . CYS B 1 323 ? 9.242 -5.34 -5.328 1 98.88 323 CYS B O 1
ATOM 4934 N N . GLN B 1 324 ? 11.188 -6.395 -4.789 1 98.81 324 GLN B N 1
ATOM 4935 C CA . GLN B 1 324 ? 11.016 -7.414 -5.82 1 98.81 324 GLN B CA 1
ATOM 4936 C C . GLN B 1 324 ? 10.289 -8.641 -5.27 1 98.81 324 GLN B C 1
ATOM 4938 O O . GLN B 1 324 ? 10.852 -9.734 -5.223 1 98.81 324 GLN B O 1
ATOM 4943 N N . ILE B 1 325 ? 9.031 -8.453 -4.945 1 98.88 325 ILE B N 1
ATOM 4944 C CA . ILE B 1 325 ? 8.164 -9.516 -4.449 1 98.88 325 ILE B CA 1
ATOM 4945 C C . ILE B 1 325 ? 6.988 -9.711 -5.402 1 98.88 325 ILE B C 1
ATOM 4947 O O . ILE B 1 325 ? 6.57 -8.766 -6.082 1 98.88 325 ILE B O 1
ATOM 4951 N N . TYR B 1 326 ? 6.488 -10.93 -5.488 1 98.88 326 TYR B N 1
ATOM 4952 C CA . TYR B 1 326 ? 5.398 -11.281 -6.391 1 98.88 326 TYR B CA 1
ATOM 4953 C C . TYR B 1 326 ? 4.051 -11.164 -5.691 1 98.88 326 TYR B C 1
ATOM 4955 O O . TYR B 1 326 ? 3.545 -12.148 -5.145 1 98.88 326 TYR B O 1
ATOM 4963 N N . VAL B 1 327 ? 3.459 -9.953 -5.727 1 98.81 327 VAL B N 1
ATOM 4964 C CA . VAL B 1 327 ? 2.121 -9.703 -5.203 1 98.81 327 VAL B CA 1
ATOM 4965 C C . VAL B 1 327 ? 1.146 -9.492 -6.359 1 98.81 327 VAL B C 1
ATOM 4967 O O . VAL B 1 327 ? 1.262 -8.516 -7.109 1 98.81 327 VAL B O 1
ATOM 4970 N N . SER B 1 328 ? 0.231 -10.391 -6.48 1 98.19 328 SER B N 1
ATOM 4971 C CA . SER B 1 328 ? -0.737 -10.32 -7.57 1 98.19 328 SER B CA 1
ATOM 4972 C C . SER B 1 328 ? -2.154 -10.133 -7.039 1 98.19 328 SER B C 1
ATOM 4974 O O . SER B 1 328 ? -2.459 -10.539 -5.914 1 98.19 328 SER B O 1
ATOM 4976 N N . GLY B 1 329 ? -2.947 -9.461 -7.848 1 96.69 329 GLY B N 1
ATOM 4977 C CA . GLY B 1 329 ? -4.312 -9.172 -7.438 1 96.69 329 GLY B CA 1
ATOM 4978 C C . GLY B 1 329 ? -5.277 -10.305 -7.73 1 96.69 329 GLY B C 1
ATOM 4979 O O . GLY B 1 329 ? -4.922 -11.266 -8.414 1 96.69 329 GLY B O 1
ATOM 4980 N N . GLY B 1 330 ? -6.535 -10.141 -7.289 1 96.5 330 GLY B N 1
ATOM 4981 C CA . GLY B 1 330 ? -7.539 -11.172 -7.488 1 96.5 330 GLY B CA 1
ATOM 4982 C C . GLY B 1 330 ? -7.273 -12.43 -6.684 1 96.5 330 GLY B C 1
ATOM 4983 O O . GLY B 1 330 ? -6.73 -13.406 -7.207 1 96.5 330 GLY B O 1
ATOM 4984 N N . ALA B 1 331 ? -7.754 -12.461 -5.426 1 98.12 331 ALA B N 1
ATOM 4985 C CA . ALA B 1 331 ? -7.391 -13.555 -4.527 1 98.12 331 ALA B CA 1
ATOM 4986 C C . ALA B 1 331 ? -8.586 -14.469 -4.266 1 98.12 331 ALA B C 1
ATOM 4988 O O . ALA B 1 331 ? -8.68 -15.086 -3.207 1 98.12 331 ALA B O 1
ATOM 4989 N N . GLU B 1 332 ? -9.5 -14.531 -5.246 1 97.38 332 GLU B N 1
ATOM 4990 C CA . GLU B 1 332 ? -10.641 -15.43 -5.074 1 97.38 332 GLU B CA 1
ATOM 4991 C C . GLU B 1 332 ? -10.18 -16.859 -4.844 1 97.38 332 GLU B C 1
ATOM 4993 O O . GLU B 1 332 ? -9.477 -17.438 -5.676 1 97.38 332 GLU B O 1
ATOM 4998 N N . GLY B 1 333 ? -10.594 -17.391 -3.682 1 98.12 333 GLY B N 1
ATOM 4999 C CA . GLY B 1 333 ? -10.297 -18.766 -3.35 1 98.12 333 GLY B CA 1
ATOM 5000 C C . GLY B 1 333 ? -8.852 -18.984 -2.928 1 98.12 333 GLY B C 1
ATOM 5001 O O . GLY B 1 333 ? -8.398 -20.125 -2.807 1 98.12 333 GLY B O 1
ATOM 5002 N N . GLN B 1 334 ? -8.086 -18 -2.703 1 98.69 334 GLN B N 1
ATOM 5003 C CA . GLN B 1 334 ? -6.66 -18.109 -2.395 1 98.69 334 GLN B CA 1
ATOM 5004 C C . GLN B 1 334 ? -6.367 -17.594 -0.988 1 98.69 334 GLN B C 1
ATOM 5006 O O . GLN B 1 334 ? -5.277 -17.078 -0.727 1 98.69 334 GLN B O 1
ATOM 5011 N N . GLY B 1 335 ? -7.219 -17.75 -0.151 1 98.06 335 GLY B N 1
ATOM 5012 C CA . GLY B 1 335 ? -7.402 -17.25 1.204 1 98.06 335 GLY B CA 1
ATOM 5013 C C . GLY B 1 335 ? -8.781 -16.672 1.45 1 98.06 335 GLY B C 1
ATOM 5014 O O . GLY B 1 335 ? -9.617 -16.641 0.542 1 98.06 335 GLY B O 1
ATOM 5015 N N . PRO B 1 336 ? -9.062 -16.328 2.699 1 97.69 336 PRO B N 1
ATOM 5016 C CA . PRO B 1 336 ? -10.359 -15.711 2.963 1 97.69 336 PRO B CA 1
ATOM 5017 C C . PRO B 1 336 ? -10.578 -14.422 2.174 1 97.69 336 PRO B C 1
ATOM 5019 O O . PRO B 1 336 ? -9.609 -13.797 1.722 1 97.69 336 PRO B O 1
ATOM 5022 N N . ALA B 1 337 ? -11.906 -14.078 2.006 1 96.81 337 ALA B N 1
ATOM 5023 C CA . ALA B 1 337 ? -12.227 -12.836 1.306 1 96.81 337 ALA B CA 1
ATOM 5024 C C . ALA B 1 337 ? -11.477 -11.656 1.908 1 96.81 337 ALA B C 1
ATOM 5026 O O . ALA B 1 337 ? -11.477 -11.469 3.127 1 96.81 337 ALA B O 1
ATOM 5027 N N . GLY B 1 338 ? -10.766 -10.891 1.108 1 97.81 338 GLY B N 1
ATOM 5028 C CA . GLY B 1 338 ? -9.992 -9.742 1.562 1 97.81 338 GLY B CA 1
ATOM 5029 C C . GLY B 1 338 ? -8.562 -10.094 1.936 1 97.81 338 GLY B C 1
ATOM 5030 O O . GLY B 1 338 ? -7.727 -9.203 2.104 1 97.81 338 GLY B O 1
ATOM 5031 N N . GLY B 1 339 ? -8.344 -11.359 2.105 1 98.38 339 GLY B N 1
ATOM 5032 C CA . GLY B 1 339 ? -7.004 -11.859 2.377 1 98.38 339 GLY B CA 1
ATOM 5033 C C . GLY B 1 339 ? -6.309 -12.414 1.145 1 98.38 339 GLY B C 1
ATOM 5034 O O . GLY B 1 339 ? -6.457 -11.867 0.048 1 98.38 339 GLY B O 1
ATOM 5035 N N . GLY B 1 340 ? -5.508 -13.438 1.318 1 98.69 340 GLY B N 1
ATOM 5036 C CA . GLY B 1 340 ? -4.785 -14.047 0.213 1 98.69 340 GLY B CA 1
ATOM 5037 C C . GLY B 1 340 ? -3.727 -15.039 0.664 1 98.69 340 GLY B C 1
ATOM 5038 O O . GLY B 1 340 ? -3.406 -15.109 1.853 1 98.69 340 GLY B O 1
ATOM 5039 N N . SER B 1 341 ? -3.295 -15.797 -0.224 1 98.88 341 SER B N 1
ATOM 5040 C CA . SER B 1 341 ? -2.227 -16.75 0.056 1 98.88 341 SER B CA 1
ATOM 5041 C C . SER B 1 341 ? -0.88 -16.047 0.194 1 98.88 341 SER B C 1
ATOM 5043 O O . SER B 1 341 ? -0.682 -14.961 -0.357 1 98.88 341 SER B O 1
ATOM 5045 N N . LEU B 1 342 ? -0.03 -16.609 0.961 1 98.94 342 LEU B N 1
ATOM 5046 C CA . LEU B 1 342 ? 1.303 -16.094 1.259 1 98.94 342 LEU B CA 1
ATOM 5047 C C . LEU B 1 342 ? 2.32 -17.234 1.323 1 98.94 342 LEU B C 1
ATOM 5049 O O . LEU B 1 342 ? 2.137 -18.188 2.068 1 98.94 342 LEU B O 1
ATOM 5053 N N . CYS B 1 343 ? 3.33 -17.156 0.503 1 98.94 343 CYS B N 1
ATOM 5054 C CA . CYS B 1 343 ? 4.441 -18.109 0.519 1 98.94 343 CYS B CA 1
ATOM 5055 C C . CYS B 1 343 ? 5.777 -17.375 0.553 1 98.94 343 CYS B C 1
ATOM 5057 O O . CYS B 1 343 ? 6.012 -16.453 -0.244 1 98.94 343 CYS B O 1
ATOM 5059 N N . ILE B 1 344 ? 6.633 -17.688 1.525 1 98.88 344 ILE B N 1
ATOM 5060 C CA . ILE B 1 344 ? 7.977 -17.125 1.616 1 98.88 344 ILE B CA 1
ATOM 5061 C C . ILE B 1 344 ? 9.008 -18.219 1.347 1 98.88 344 ILE B C 1
ATOM 5063 O O . ILE B 1 344 ? 8.992 -19.266 1.985 1 98.88 344 ILE B O 1
ATOM 5067 N N . VAL B 1 345 ? 9.805 -18.016 0.356 1 98.81 345 VAL B N 1
ATOM 5068 C CA . VAL B 1 345 ? 10.977 -18.859 0.09 1 98.81 345 VAL B CA 1
ATOM 5069 C C . VAL B 1 345 ? 12.219 -18.219 0.694 1 98.81 345 VAL B C 1
ATOM 5071 O O . VAL B 1 345 ? 12.461 -17.016 0.508 1 98.81 345 VAL B O 1
ATOM 5074 N N . TYR B 1 346 ? 12.992 -18.922 1.438 1 98.44 346 TYR B N 1
ATOM 5075 C CA . TYR B 1 346 ? 14.18 -18.359 2.068 1 98.44 346 TYR B CA 1
ATOM 5076 C C . TYR B 1 346 ? 15.328 -19.359 2.037 1 98.44 346 TYR B C 1
ATOM 5078 O O . TYR B 1 346 ? 15.125 -20.547 1.764 1 98.44 346 TYR B O 1
ATOM 5086 N N . ARG B 1 347 ? 16.516 -18.875 2.162 1 97.69 347 ARG B N 1
ATOM 5087 C CA . ARG B 1 347 ? 17.75 -19.656 2.115 1 97.69 347 ARG B CA 1
ATOM 5088 C C . ARG B 1 347 ? 18.484 -19.578 3.443 1 97.69 347 ARG B C 1
ATOM 5090 O O . ARG B 1 347 ? 18.547 -18.516 4.07 1 97.69 347 ARG B O 1
ATOM 5097 N N . THR B 1 348 ? 19 -20.719 3.848 1 95.12 348 THR B N 1
ATOM 5098 C CA . THR B 1 348 ? 19.859 -20.766 5.023 1 95.12 348 THR B CA 1
ATOM 5099 C C . THR B 1 348 ? 21.312 -21.016 4.617 1 95.12 348 THR B C 1
ATOM 5101 O O . THR B 1 348 ? 21.578 -21.5 3.51 1 95.12 348 THR B O 1
ATOM 5104 N N . GLU B 1 349 ? 22.297 -20.578 5.477 1 85.56 349 GLU B N 1
ATOM 5105 C CA . GLU B 1 349 ? 23.703 -20.812 5.211 1 85.56 349 GLU B CA 1
ATOM 5106 C C . GLU B 1 349 ? 24.125 -22.219 5.648 1 85.56 349 GLU B C 1
ATOM 5108 O O . GLU B 1 349 ? 23.578 -22.75 6.613 1 85.56 349 GLU B O 1
#

Solvent-accessible surface area (backbone atoms only — not comparable to full-atom values): 33616 Å² total; per-residue (Å²): 127,64,52,63,38,33,34,42,78,48,70,41,68,42,92,46,43,68,51,64,64,46,57,58,53,41,41,73,73,73,43,57,54,81,36,36,46,32,45,40,30,32,24,49,56,68,46,52,86,86,35,56,36,38,46,45,24,52,67,58,48,54,83,68,41,38,85,84,33,42,72,39,64,41,33,26,28,41,18,53,21,16,39,23,38,35,38,37,24,50,40,59,90,92,48,69,27,28,28,27,38,34,37,50,59,41,69,75,53,53,59,43,34,50,39,31,51,62,37,12,50,41,38,18,51,42,53,38,50,42,29,59,76,61,67,51,55,64,88,36,54,33,36,37,40,31,34,30,29,34,46,46,73,67,40,48,51,51,22,47,73,68,74,38,69,48,80,56,89,45,45,64,59,25,28,50,35,21,20,26,19,41,14,45,6,46,17,48,47,53,69,58,56,63,89,90,62,47,60,60,57,48,62,72,64,70,78,57,48,18,40,38,26,46,39,39,49,36,74,81,38,53,31,34,33,37,38,39,36,24,50,29,75,76,44,83,77,47,92,66,85,50,34,40,48,72,48,55,41,47,22,70,31,60,44,39,38,66,51,54,49,54,53,48,50,53,36,52,76,59,62,36,46,82,72,43,42,41,33,32,18,22,54,26,86,85,39,38,61,85,93,35,50,35,44,28,88,73,40,88,80,47,59,28,41,48,25,19,24,5,6,35,34,11,28,51,22,17,74,69,69,47,37,68,44,47,50,35,40,57,19,50,18,10,19,48,81,16,5,5,9,32,30,41,30,30,35,38,127,126,65,52,64,38,34,35,43,78,49,70,40,69,43,89,47,42,68,52,63,65,47,58,58,53,40,40,72,73,72,43,56,57,81,35,36,45,32,45,39,31,34,23,52,56,68,47,51,85,86,36,56,37,38,45,46,24,51,66,58,47,55,82,67,40,39,85,82,34,41,72,38,65,42,32,26,29,42,18,54,21,17,38,25,38,34,37,37,24,51,40,59,88,93,48,70,26,28,28,26,36,34,36,50,60,41,68,77,53,54,61,42,34,49,39,31,51,64,37,13,49,42,38,17,51,41,54,36,50,42,30,59,76,64,67,51,54,64,87,35,54,34,36,36,39,33,33,28,28,36,45,45,75,69,41,47,52,52,21,46,74,67,74,38,69,46,79,56,90,45,46,64,59,26,28,50,33,21,21,26,20,42,14,46,6,46,17,49,48,55,69,59,56,62,87,87,60,48,60,60,58,48,62,72,63,70,77,59,48,18,36,39,26,45,38,39,49,37,72,79,40,54,30,34,33,37,39,40,36,26,50,28,74,76,43,81,76,46,90,65,84,49,34,40,48,71,46,54,40,46,23,70,32,59,45,38,39,66,52,54,50,55,54,49,51,54,36,52,76,59,62,36,46,81,71,42,40,42,33,34,18,22,53,25,87,85,39,38,62,85,92,37,49,35,43,29,88,72,40,87,78,48,61,29,40,48,26,18,23,6,6,35,32,11,30,51,22,17,73,69,68,46,35,69,46,46,50,36,42,56,20,52,18,10,16,48,81,16,6,5,10,31,32,42,32,28,34,40,130

pLDDT: mean 95.71, std 6.92, range [47.19, 98.94]

Foldseek 3Di:
DWDKAAWDKAKDAAPALLGPCVQVVCVVVPDHLAQFQEKEWEGEAQQAAPTCSPVNNCVNCCVVHDVNHYYHYGYAQFALAGTMIMTIGHDDPPDHFQKMKIKDWFPFDQQQCALALNLLQRLLVTLLVRCVVLVHALVFWAAKEKEAEWDDQVSCVVCVVVVGHHPDNDRRVRFLSNLQSNQNSVCVNSVNDDPPDRSRNVSVVLFAAALRYHYGYYNNDRIMIIMIMGGRPVVVPDPDDRWKDKHKDKAQALQRLVVLVVVVVVCVVLVKAWREKAKEFFAQPVQDDVPHGDCLVPDPVGHSQNVGQNSSLVSNCVVNVHSHYHYHYNARRQHGRRMHHMMIMITHD/DWDKAAWDKAKDAAPALLGPCVQVVCVVVPDHLAFFQEKEWEGEAQQAAPTCSPVNNCVRCCVVHDVNHYYHYGYAQFALAGTMIMTIGHDDPPDHQQKMKIKDWFPFDQQQCALALNLLQRLLVTLLVRCVVLVHALVFWAAKEKEAEWDDQVSCVVCVVVVGHHPDNDRRVRFLSNLQSNQNSVCVNSVNDDPPDRSRNVSVVLFAADLRYHYGYYNNDRIMIIMIMGGRPVVVPDPDDRWKDKHKDKAQALQRLVVLVVVVVVCVVLVKAWREKAKEFFAQPVQDDVPHGDCLVPDPVGHSQNVGQNSSLVSNCVVNVHSHYHYHYNARRQHGRRMHHMMIMITHD

Secondary structure (DSSP, 8-state):
--EEEEEEEEEEE-SSTT--THHHHHHHTT--GGGEEEEEEEESS--STT-THHHHHHHHHGGGS-TT-EEEEEE---TT---EEEEEEEPPTT---SEEEEEEEPPPPPGGGTTSHHHHHHHHHHHHHHHHHTT--GGGEEEEEEEEE---HHHHHHHHHTT---S-S-HHHHHHHHHHHHHHHHHHHTT-SPTT--HHHHHHHT----TTEEEEEETT-SS-EEEEEEE-TTTTT-SS---EEEEEEEESSTT-HHHHHHHHHHHHHTT-EEEEEEEEE---TTSEETTEE--TTT-SSS-HHHHHHHHHHHHHHHHHT-S--EEEE--TTSSSTT-EEEEEEEE--/--EEEEEEEEEEE-SSTT--THHHHHHHTT--GGGEEEEEEEESS--STT-THHHHHHHHHGGGS-TT-EEEEEE---TT---EEEEEEEPPTT---SEEEEEEEPPPPPGGGTTSHHHHHHHHHHHHHHHHHTT--GGGEEEEEEEEE---HHHHHHHHHTT---S-S-HHHHHHHHHHHHHHHHHHHTT-SPTT--HHHHHHHT----TTEEEEEETT-SS-EEEEEEE-TTTTT-SS---EEEEEEEESSTT-HHHHHHHHHHHHHTT-EEEEEEEEE---TTSEETTEE--TTT-SSS-HHHHHHHHHHHHHHHHHT-S--EEEE--TTSSSTT-EEEEEEEE--

Organism: NCBI:txid1442368